Protein AF-A0A933PH56-F1 (afdb_monomer_lite)

Foldseek 3Di:
DDDDDDDDDDDDDDDDDLDQQDFDDADDDQQFQGQLVRLVVNLVSLVVSLVSLVVLLVVLLVLLVQDPCSVVCVVLSVLLVLLSVQLVVLSVVLVVLCVVSPQDSVSSNVSSCSQQFFGQSDDPPVDRPRHGSRVSSVVSSVSSVVSVVVSVPRPVLVVQLVLLVVQLVLLVLLCVLCVLPVVCNVVSVVLNVLSVVSNVCSVSVDDCPVVSVVSVVVSVVSNVVSVVVSVVVVVVVVVVVVVVVVVVVVVVVVVVVVVVVVVVVVVVQLVVLVVLLVVLVVLLVVVVVLLVVLVVLQVCLVFAAPDADDDDQDRLCVLDHQDNDDVSSVVNVVVSVVNVVSSVVSCCRSVVLVVLLVVLVVLLVVLCVLLVVQQNCPPVQLVVLSVVLVCQSPDTHHHSVVNVVSSVSSNVCSVPDHHPDDDPDPPPDPDDDDDDDDDDDDDDDDDDDDDDDDDDDDDDDDDD

pLDDT: mean 83.33, std 17.87, range [28.33, 98.44]

Structure (mmCIF, N/CA/C/O backbone):
data_AF-A0A933PH56-F1
#
_entry.id   AF-A0A933PH56-F1
#
loop_
_atom_site.group_PDB
_atom_site.id
_atom_site.type_symbol
_atom_site.label_atom_id
_atom_site.label_alt_id
_atom_site.label_comp_id
_atom_site.label_asym_id
_atom_site.label_entity_id
_atom_site.label_seq_id
_atom_site.pdbx_PDB_ins_code
_atom_site.Cartn_x
_atom_site.Cartn_y
_atom_site.Cartn_z
_atom_site.occupancy
_atom_site.B_iso_or_equiv
_atom_site.auth_seq_id
_atom_site.auth_comp_id
_atom_site.auth_asym_id
_atom_site.auth_atom_id
_atom_site.pdbx_PDB_model_num
ATOM 1 N N . MET A 1 1 ? -39.973 43.077 70.449 1.00 36.69 1 MET A N 1
ATOM 2 C CA . MET A 1 1 ? -40.222 41.688 70.020 1.00 36.69 1 MET A CA 1
ATOM 3 C C . MET A 1 1 ? -41.344 41.119 70.868 1.00 36.69 1 MET A C 1
ATOM 5 O O . MET A 1 1 ? -41.131 40.705 71.995 1.00 36.69 1 MET A O 1
ATOM 9 N N . THR A 1 2 ? -42.548 41.238 70.324 1.00 34.22 2 THR A N 1
ATOM 10 C CA . THR A 1 2 ? -43.780 40.471 70.588 1.00 34.22 2 THR A CA 1
ATOM 11 C C . THR A 1 2 ? -43.483 38.982 70.306 1.00 34.22 2 THR A C 1
ATOM 13 O O . THR A 1 2 ? -42.581 38.723 69.511 1.00 34.22 2 THR A O 1
ATOM 16 N N . VAL A 1 3 ? -44.071 37.942 70.910 1.00 30.00 3 VAL A N 1
ATOM 17 C CA . VAL A 1 3 ? -45.474 37.462 71.093 1.00 30.00 3 VAL A CA 1
ATOM 18 C C . VAL A 1 3 ? -45.375 36.219 72.050 1.00 30.00 3 VAL A C 1
ATOM 20 O O . VAL A 1 3 ? -44.235 35.842 72.335 1.00 30.00 3 VAL A O 1
ATOM 23 N N . PRO A 1 4 ? -46.412 35.427 72.438 1.00 41.00 4 PRO A N 1
ATOM 24 C CA . PRO A 1 4 ? -47.879 35.589 72.610 1.00 41.00 4 PRO A CA 1
ATOM 25 C C . PRO A 1 4 ? -48.367 35.225 74.039 1.00 41.00 4 PRO A C 1
ATOM 27 O O . PRO A 1 4 ? -47.683 34.537 74.785 1.00 41.00 4 PRO A O 1
ATOM 30 N N . ALA A 1 5 ? -49.475 35.760 74.564 1.00 32.19 5 ALA A N 1
ATOM 31 C CA . ALA A 1 5 ? -50.897 35.543 74.237 1.00 32.19 5 ALA A CA 1
ATOM 32 C C . ALA A 1 5 ? -51.400 34.102 74.486 1.00 32.19 5 ALA A C 1
ATOM 34 O O . ALA A 1 5 ? -51.233 33.191 73.680 1.00 32.19 5 ALA A O 1
ATOM 35 N N . THR A 1 6 ? -52.046 33.953 75.641 1.00 30.66 6 THR A N 1
ATOM 36 C CA . THR A 1 6 ? -52.838 32.821 76.122 1.00 30.66 6 THR A CA 1
ATOM 37 C C . THR A 1 6 ? -54.104 32.628 75.284 1.00 30.66 6 THR A C 1
ATOM 39 O O . THR A 1 6 ? -54.810 33.592 74.998 1.00 30.66 6 THR A O 1
ATOM 42 N N . ASN A 1 7 ? -54.435 31.378 74.944 1.00 31.94 7 ASN A N 1
ATOM 43 C CA . ASN A 1 7 ? -55.740 31.024 74.386 1.00 31.94 7 ASN A CA 1
ATOM 44 C C . ASN A 1 7 ? -56.419 29.965 75.268 1.00 31.94 7 ASN A C 1
ATOM 46 O O . ASN A 1 7 ? -55.841 28.921 75.568 1.00 31.94 7 ASN A O 1
ATOM 50 N N . ARG A 1 8 ? -57.641 30.276 75.706 1.00 29.00 8 ARG A N 1
ATOM 51 C CA . ARG A 1 8 ? -58.572 29.401 76.433 1.00 29.00 8 ARG A CA 1
ATOM 52 C C . ARG A 1 8 ? -59.405 28.634 75.390 1.00 29.00 8 ARG A C 1
ATOM 54 O O . ARG A 1 8 ? -59.834 29.262 74.425 1.00 29.00 8 ARG A O 1
ATOM 61 N N . PRO A 1 9 ? -59.672 27.326 75.548 1.00 31.73 9 PRO A N 1
ATOM 62 C CA . PRO A 1 9 ? -60.430 26.573 74.553 1.00 31.73 9 PRO A CA 1
ATOM 63 C C . PRO A 1 9 ? -61.940 26.840 74.664 1.00 31.73 9 PRO A C 1
ATOM 65 O O . PRO A 1 9 ? -62.476 26.990 75.764 1.00 31.73 9 PRO A O 1
ATOM 68 N N . ALA A 1 10 ? -62.614 26.881 73.513 1.00 29.69 10 ALA A N 1
ATOM 69 C CA . ALA A 1 10 ? -64.071 26.870 73.381 1.00 29.69 10 ALA A CA 1
ATOM 70 C C . ALA A 1 10 ? -64.603 25.417 73.317 1.00 29.69 10 ALA A C 1
ATOM 72 O O . ALA A 1 10 ? -63.877 24.531 72.857 1.00 29.69 10 ALA A O 1
ATOM 73 N N . PRO A 1 11 ? -65.840 25.148 73.778 1.00 33.78 11 PRO A N 1
ATOM 74 C CA . PRO A 1 11 ? -66.394 23.801 73.894 1.00 33.78 11 PRO A CA 1
ATOM 75 C C . PRO A 1 11 ? -67.092 23.338 72.606 1.00 33.78 11 PRO A C 1
ATOM 77 O O . PRO A 1 11 ? -67.655 24.146 71.873 1.00 33.78 11 PRO A O 1
ATOM 80 N N . GLY A 1 12 ? -67.137 22.017 72.402 1.00 32.78 12 GLY A N 1
ATOM 81 C CA . GLY A 1 12 ? -68.164 21.385 71.565 1.00 32.78 12 GLY A CA 1
ATOM 82 C C . GLY A 1 12 ? -67.713 20.821 70.218 1.00 32.78 12 GLY A C 1
ATOM 83 O O . GLY A 1 12 ? -68.259 21.201 69.192 1.00 32.78 12 GLY A O 1
ATOM 84 N N . ALA A 1 13 ? -66.777 19.868 70.228 1.00 28.33 13 ALA A N 1
ATOM 85 C CA . ALA A 1 13 ? -66.722 18.779 69.246 1.00 28.33 13 ALA A CA 1
ATOM 86 C C . ALA A 1 13 ? -65.824 17.652 69.785 1.00 28.33 13 ALA A C 1
ATOM 88 O O . ALA A 1 13 ? -64.605 17.797 69.836 1.00 28.33 13 ALA A O 1
ATOM 89 N N . ARG A 1 14 ? -66.407 16.517 70.183 1.00 29.62 14 ARG A N 1
ATOM 90 C CA . ARG A 1 14 ? -65.673 15.248 70.276 1.00 29.62 14 ARG A CA 1
ATOM 91 C C . ARG A 1 14 ? -66.498 14.144 69.634 1.00 29.62 14 ARG A C 1
ATOM 93 O O . ARG A 1 14 ? -67.314 13.502 70.278 1.00 29.62 14 ARG A O 1
ATOM 100 N N . ALA A 1 15 ? -66.240 13.938 68.351 1.00 31.84 15 ALA A N 1
ATOM 101 C CA . ALA A 1 15 ? -66.309 12.624 67.742 1.00 31.84 15 ALA A CA 1
ATOM 102 C C . ALA A 1 15 ? -64.859 12.186 67.481 1.00 31.84 15 ALA A C 1
ATOM 104 O O . ALA A 1 15 ? -64.115 12.910 66.823 1.00 31.84 15 ALA A O 1
ATOM 105 N N . GLY A 1 16 ? -64.478 11.026 68.028 1.00 37.88 16 GLY A N 1
ATOM 106 C CA . GLY A 1 16 ? -63.267 10.276 67.677 1.00 37.88 16 GLY A CA 1
ATOM 107 C C . GLY A 1 16 ? -61.979 10.647 68.423 1.00 37.88 16 GLY A C 1
ATOM 108 O O . GLY A 1 16 ? -61.283 11.576 68.034 1.00 37.88 16 GLY A O 1
ATOM 109 N N . ALA A 1 17 ? -61.603 9.854 69.428 1.00 30.61 17 ALA A N 1
ATOM 110 C CA . ALA A 1 17 ? -60.205 9.590 69.788 1.00 30.61 17 ALA A CA 1
ATOM 111 C C . ALA A 1 17 ? -60.163 8.417 70.774 1.00 30.61 17 ALA A C 1
ATOM 113 O O . ALA A 1 17 ? -60.912 8.416 71.745 1.00 30.61 17 ALA A O 1
ATOM 114 N N . GLY A 1 18 ? -59.291 7.434 70.539 1.00 37.25 18 GLY A N 1
ATOM 115 C CA . GLY A 1 18 ? -58.966 6.367 71.489 1.00 37.25 18 GLY A CA 1
ATOM 116 C C . GLY A 1 18 ? -58.258 6.915 72.728 1.00 37.25 18 GLY A C 1
ATOM 117 O O . GLY A 1 18 ? -57.062 6.700 72.907 1.00 37.25 18 GLY A O 1
ATOM 118 N N . GLY A 1 19 ? -58.984 7.677 73.542 1.00 41.50 19 GLY A N 1
ATOM 119 C CA . GLY A 1 19 ? -58.530 8.145 74.839 1.00 41.50 19 GLY A CA 1
ATOM 120 C C . GLY A 1 19 ? -58.506 6.978 75.812 1.00 41.50 19 GLY A C 1
ATOM 121 O O . GLY A 1 19 ? -59.472 6.229 75.912 1.00 41.50 19 GLY A O 1
ATOM 122 N N . VAL A 1 20 ? -57.381 6.811 76.498 1.00 61.44 20 VAL A N 1
ATOM 123 C CA . VAL A 1 20 ? -57.269 5.905 77.643 1.00 61.44 20 VAL A CA 1
ATOM 124 C C . VAL A 1 20 ? -58.222 6.419 78.718 1.00 61.44 20 VAL A C 1
ATOM 126 O O . VAL A 1 20 ? -58.156 7.603 79.060 1.00 61.44 20 VAL A O 1
ATOM 129 N N . ALA A 1 21 ? -59.104 5.562 79.231 1.00 69.75 21 ALA A N 1
ATOM 130 C CA . ALA A 1 21 ? -59.979 5.950 80.331 1.00 69.75 21 ALA A CA 1
ATOM 131 C C . ALA A 1 21 ? -59.114 6.233 81.571 1.00 69.75 21 ALA A C 1
ATOM 133 O O . ALA A 1 21 ? -58.323 5.378 81.964 1.00 69.75 21 ALA A O 1
ATOM 134 N N . VAL A 1 22 ? -59.240 7.419 82.172 1.00 73.75 22 VAL A N 1
ATOM 135 C CA . VAL A 1 22 ? -58.489 7.807 83.380 1.00 73.75 22 VAL A CA 1
ATOM 136 C C . VAL A 1 22 ? -59.459 8.002 84.534 1.00 73.75 22 VAL A C 1
ATOM 138 O O . VAL A 1 22 ? -60.431 8.747 84.401 1.00 73.75 22 VAL A O 1
ATOM 141 N N . ALA A 1 23 ? -59.194 7.341 85.658 1.00 75.12 23 ALA A N 1
ATOM 142 C CA . ALA A 1 23 ? -60.025 7.388 86.849 1.00 75.12 23 ALA A CA 1
ATOM 143 C C . ALA A 1 23 ? -60.264 8.839 87.323 1.00 75.12 23 ALA A C 1
ATOM 145 O O . ALA A 1 23 ? -59.298 9.597 87.492 1.00 75.12 23 ALA A O 1
ATOM 146 N N . PRO A 1 24 ? -61.525 9.234 87.584 1.00 71.06 24 PRO A N 1
ATOM 147 C CA . PRO A 1 24 ? -61.841 10.566 88.091 1.00 71.06 24 PRO A CA 1
ATOM 148 C C . PRO A 1 24 ? -61.302 10.781 89.518 1.00 71.06 24 PRO A C 1
ATOM 150 O O . PRO A 1 24 ? -61.063 9.832 90.271 1.00 71.06 24 PRO A O 1
ATOM 153 N N . ALA A 1 25 ? -61.097 12.044 89.906 1.00 64.06 25 ALA A N 1
ATOM 154 C CA . ALA A 1 25 ? -60.707 12.399 91.273 1.00 64.06 25 ALA A CA 1
ATOM 155 C C . ALA A 1 25 ? -61.886 12.202 92.245 1.00 64.06 25 ALA A C 1
ATOM 157 O O . ALA A 1 25 ? -63.028 12.478 91.898 1.00 64.06 25 ALA A O 1
ATOM 158 N N . ALA A 1 26 ? -61.611 11.720 93.461 1.00 56.78 26 ALA A N 1
ATOM 159 C CA . ALA A 1 26 ? -62.640 11.457 94.467 1.00 56.78 26 ALA A CA 1
ATOM 160 C C . ALA A 1 26 ? -63.254 12.759 95.018 1.00 56.78 26 ALA A C 1
ATOM 162 O O . ALA A 1 26 ? -62.484 13.633 95.430 1.00 56.78 26 ALA A O 1
ATOM 163 N N . PRO A 1 27 ? -64.588 12.869 95.134 1.00 57.31 27 PRO A N 1
ATOM 164 C CA . PRO A 1 27 ? -65.211 14.025 95.771 1.00 57.31 27 PRO A CA 1
ATOM 165 C C . PRO A 1 27 ? -65.377 13.905 97.287 1.00 57.31 27 PRO A C 1
ATOM 167 O O . PRO A 1 27 ? -65.622 12.827 97.845 1.00 57.31 27 PRO A O 1
ATOM 170 N N . GLY A 1 28 ? -65.314 15.064 97.949 1.00 58.75 28 GLY A N 1
ATOM 171 C CA . GLY A 1 28 ? -65.622 15.224 99.370 1.00 58.75 28 GLY A CA 1
ATOM 172 C C . GLY A 1 28 ? -64.716 14.478 100.363 1.00 58.75 28 GLY A C 1
ATOM 173 O O . GLY A 1 28 ? -63.659 13.943 100.036 1.00 58.75 28 GLY A O 1
ATOM 174 N N . ARG A 1 29 ? -65.138 14.468 101.636 1.00 58.72 29 ARG A N 1
ATOM 175 C CA . ARG A 1 29 ? -64.504 13.720 102.737 1.00 58.72 29 ARG A CA 1
ATOM 176 C C . ARG A 1 29 ? -65.522 12.772 103.373 1.00 58.72 29 ARG A C 1
ATOM 178 O O . ARG A 1 29 ? -66.699 13.116 103.478 1.00 58.72 29 ARG A O 1
ATOM 185 N N . LEU A 1 30 ? -65.051 11.610 103.830 1.00 61.50 30 LEU A N 1
ATOM 186 C CA . LEU A 1 30 ? -65.838 10.645 104.607 1.00 61.50 30 LEU A CA 1
ATOM 187 C C . LEU A 1 30 ? -66.602 11.344 105.745 1.00 61.50 30 LEU A C 1
ATOM 189 O O . LEU A 1 30 ? -66.000 12.056 106.547 1.00 61.50 30 LEU A O 1
ATOM 193 N N . GLY A 1 31 ? -67.921 11.139 105.800 1.00 60.41 31 GLY A N 1
ATOM 194 C CA . GLY A 1 31 ? -68.791 11.690 106.848 1.00 60.41 31 GLY A CA 1
ATOM 195 C C . GLY A 1 31 ? -69.229 13.147 106.654 1.00 60.41 31 GLY A C 1
ATOM 196 O O . GLY A 1 31 ? -69.826 13.718 107.560 1.00 60.41 31 GLY A O 1
ATOM 197 N N . VAL A 1 32 ? -68.951 13.767 105.499 1.00 66.19 32 VAL A N 1
ATOM 198 C CA . VAL A 1 32 ? -69.450 15.110 105.158 1.00 66.19 32 VAL A CA 1
ATOM 199 C C . VAL A 1 32 ? -70.390 15.022 103.956 1.00 66.19 32 VAL A C 1
ATOM 201 O O . VAL A 1 32 ? -70.066 14.392 102.946 1.00 66.19 32 VAL A O 1
ATOM 204 N N . ALA A 1 33 ? -71.557 15.666 104.054 1.00 66.25 33 ALA A N 1
ATOM 205 C CA . ALA A 1 33 ? -72.496 15.776 102.944 1.00 66.25 33 ALA A CA 1
ATOM 206 C C . ALA A 1 33 ? -71.884 16.627 101.817 1.00 66.25 33 ALA A C 1
ATOM 208 O O . ALA A 1 33 ? -71.742 17.843 101.949 1.00 66.25 33 ALA A O 1
ATOM 209 N N . VAL A 1 34 ? -71.530 15.971 100.710 1.00 69.56 34 VAL A N 1
ATOM 210 C CA . VAL A 1 34 ? -70.998 16.606 99.495 1.00 69.56 34 VAL A CA 1
ATOM 211 C C . VAL A 1 34 ? -72.035 17.574 98.917 1.00 69.56 34 VAL A C 1
ATOM 213 O O . VAL A 1 34 ? -73.243 17.320 98.984 1.00 69.56 34 VAL A O 1
ATOM 216 N N . ALA A 1 35 ? -71.590 18.703 98.359 1.00 74.62 35 ALA A N 1
ATOM 217 C CA . ALA A 1 35 ? -72.493 19.641 97.700 1.00 74.62 35 ALA A CA 1
ATOM 218 C C . ALA A 1 35 ? -73.159 18.970 96.484 1.00 74.62 35 ALA A C 1
ATOM 220 O O . ALA A 1 35 ? -72.508 18.262 95.722 1.00 74.62 35 ALA A O 1
ATOM 221 N N . ALA A 1 36 ? -74.456 19.210 96.262 1.00 73.06 36 ALA A N 1
ATOM 222 C CA . ALA A 1 36 ? -75.193 18.560 95.168 1.00 73.06 36 ALA A CA 1
ATOM 223 C C . ALA A 1 36 ? -74.595 18.836 93.771 1.00 73.06 36 ALA A C 1
ATOM 225 O O . ALA A 1 36 ? -74.656 17.973 92.901 1.00 73.06 36 ALA A O 1
ATOM 226 N N . SER A 1 37 ? -73.992 20.013 93.564 1.00 75.62 37 SER A N 1
ATOM 227 C CA . SER A 1 37 ? -73.321 20.379 92.310 1.00 75.62 37 SER A CA 1
ATOM 228 C C . SER A 1 37 ? -72.010 19.624 92.076 1.00 75.62 37 SER A C 1
ATOM 230 O O . SER A 1 37 ? -71.698 19.315 90.933 1.00 75.62 37 SER A O 1
ATOM 232 N N . GLU A 1 38 ? -71.257 19.333 93.140 1.00 75.88 38 GLU A N 1
ATOM 233 C CA . GLU A 1 38 ? -70.021 18.538 93.084 1.00 75.88 38 GLU A CA 1
ATOM 234 C C . GLU A 1 38 ? -70.386 17.087 92.752 1.00 75.88 38 GLU A C 1
ATOM 236 O O . GLU A 1 38 ? -70.006 16.585 91.701 1.00 75.88 38 GLU A O 1
ATOM 241 N N . LEU A 1 39 ? -71.321 16.507 93.514 1.00 77.31 39 LEU A N 1
ATOM 242 C CA . LEU A 1 39 ? -71.807 15.139 93.319 1.00 77.31 39 LEU A CA 1
ATOM 243 C C . LEU A 1 39 ? -72.365 14.877 91.905 1.00 77.31 39 LEU A C 1
ATOM 245 O O . LEU A 1 39 ? -72.162 13.801 91.347 1.00 77.31 39 LEU A O 1
ATOM 249 N N . SER A 1 40 ? -73.037 15.862 91.296 1.00 78.94 40 SER A N 1
ATOM 250 C CA . SER A 1 40 ? -73.503 15.766 89.904 1.00 78.94 40 SER A CA 1
ATOM 251 C C . SER A 1 40 ? -72.355 15.739 88.887 1.00 78.94 40 SER A C 1
ATOM 253 O O . SER A 1 40 ? -72.462 15.052 87.868 1.00 78.94 40 SER A O 1
ATOM 255 N N . ALA A 1 41 ? -71.281 16.497 89.121 1.00 81.44 41 ALA A N 1
ATOM 256 C CA . ALA A 1 41 ? -70.115 16.516 88.243 1.00 81.44 41 ALA A CA 1
ATOM 257 C C . ALA A 1 41 ? -69.351 15.185 88.322 1.00 81.44 41 ALA A C 1
ATOM 259 O O . ALA A 1 41 ? -68.966 14.637 87.290 1.00 81.44 41 ALA A O 1
ATOM 260 N N . ASP A 1 42 ? -69.225 14.613 89.519 1.00 77.31 42 ASP A N 1
ATOM 261 C CA . ASP A 1 42 ? -68.517 13.346 89.722 1.00 77.31 42 ASP A CA 1
ATOM 262 C C . ASP A 1 42 ? -69.274 12.152 89.148 1.00 77.31 42 ASP A C 1
ATOM 264 O O . ASP A 1 42 ? -68.669 11.274 88.537 1.00 77.31 42 ASP A O 1
ATOM 268 N N . LEU A 1 43 ? -70.607 12.128 89.278 1.00 84.56 43 LEU A N 1
ATOM 269 C CA . LEU A 1 43 ? -71.436 11.109 88.625 1.00 84.56 43 LEU A CA 1
ATOM 270 C C . LEU A 1 43 ? -71.392 11.222 87.096 1.00 84.56 43 LEU A C 1
ATOM 272 O O . LEU A 1 43 ? -71.521 10.216 86.403 1.00 84.56 43 LEU A O 1
ATOM 276 N N . THR A 1 44 ? -71.173 12.417 86.552 1.00 85.06 44 THR A N 1
ATOM 277 C CA . THR A 1 44 ? -70.956 12.564 85.108 1.00 85.06 44 THR A CA 1
ATOM 278 C C . THR A 1 44 ? -69.593 11.984 84.721 1.00 85.06 44 THR A C 1
ATOM 280 O O . THR A 1 44 ? -69.520 11.094 83.879 1.00 85.06 44 THR A O 1
ATOM 283 N N . ALA A 1 45 ? -68.523 12.386 85.416 1.00 83.00 45 ALA A N 1
ATOM 284 C CA . ALA A 1 45 ? -67.164 11.921 85.136 1.00 83.00 45 ALA A CA 1
ATOM 285 C C . ALA A 1 45 ? -66.983 10.401 85.320 1.00 83.00 45 ALA A C 1
ATOM 287 O O . ALA A 1 45 ? -66.271 9.756 84.551 1.00 83.00 45 ALA A O 1
ATOM 288 N N . LEU A 1 46 ? -67.635 9.809 86.324 1.00 85.31 46 LEU A N 1
ATOM 289 C CA . LEU A 1 46 ? -67.607 8.366 86.562 1.00 85.31 46 LEU A CA 1
ATOM 290 C C . LEU A 1 46 ? -68.427 7.587 85.519 1.00 85.31 46 LEU A C 1
ATOM 292 O O . LEU A 1 46 ? -68.042 6.477 85.149 1.00 85.31 46 LEU A O 1
ATOM 296 N N . GLY A 1 47 ? -69.518 8.176 85.015 1.00 85.94 47 GLY A N 1
ATOM 297 C CA . GLY A 1 47 ? -70.300 7.621 83.908 1.00 85.94 47 GLY A CA 1
ATOM 298 C C . GLY A 1 47 ? -69.506 7.585 82.600 1.00 85.94 47 GLY A C 1
ATOM 299 O O . GLY A 1 47 ? -69.455 6.542 81.946 1.00 85.94 47 GLY A O 1
ATOM 300 N N . ASP A 1 48 ? -68.815 8.681 82.277 1.00 86.00 48 ASP A N 1
ATOM 301 C CA . ASP A 1 48 ? -67.929 8.768 81.110 1.00 86.00 48 ASP A CA 1
ATOM 302 C C . ASP A 1 48 ? -66.782 7.748 81.212 1.00 86.00 48 ASP A C 1
ATOM 304 O O . ASP A 1 48 ? -66.560 6.957 80.292 1.00 86.00 48 ASP A O 1
ATOM 308 N N . TRP A 1 49 ? -66.115 7.674 82.374 1.00 90.19 49 TRP A N 1
ATOM 309 C CA . TRP A 1 49 ? -65.063 6.681 82.618 1.00 90.19 49 TRP A CA 1
ATOM 310 C C . TRP A 1 49 ? -65.569 5.244 82.435 1.00 90.19 49 TRP A C 1
ATOM 312 O O . TRP A 1 49 ? -64.886 4.442 81.801 1.00 90.19 49 TRP A O 1
ATOM 322 N N . ARG A 1 50 ? -66.769 4.902 82.935 1.00 90.75 50 ARG A N 1
ATOM 323 C CA . ARG A 1 50 ? -67.359 3.555 82.795 1.00 90.75 50 ARG A CA 1
ATOM 324 C C . ARG A 1 50 ? -67.529 3.171 81.325 1.00 90.75 50 ARG A C 1
ATOM 326 O O . ARG A 1 50 ? -67.200 2.039 80.962 1.00 90.75 50 ARG A O 1
ATOM 333 N N . ALA A 1 51 ? -68.048 4.080 80.501 1.00 86.81 51 ALA A N 1
ATOM 334 C CA . ALA A 1 51 ? -68.300 3.832 79.083 1.00 86.81 51 ALA A CA 1
ATOM 335 C C . ALA A 1 51 ? -66.993 3.671 78.288 1.00 86.81 51 ALA A C 1
ATOM 337 O O . ALA A 1 51 ? -66.825 2.699 77.539 1.00 86.81 51 ALA A O 1
ATOM 338 N N . ASP A 1 52 ? -66.039 4.576 78.509 1.00 84.75 52 ASP A N 1
ATOM 339 C CA . ASP A 1 52 ? -64.730 4.533 77.855 1.00 84.75 52 ASP A CA 1
ATOM 340 C C . ASP A 1 52 ? -63.957 3.270 78.256 1.00 84.75 52 ASP A C 1
ATOM 342 O O . ASP A 1 52 ? -63.426 2.551 77.403 1.00 84.75 52 ASP A O 1
ATOM 346 N N . ARG A 1 53 ? -63.973 2.932 79.551 1.00 90.56 53 ARG A N 1
ATOM 347 C CA . ARG A 1 53 ? -63.304 1.750 80.097 1.00 90.56 53 ARG A CA 1
ATOM 348 C C . ARG A 1 53 ? -63.869 0.448 79.538 1.00 90.56 53 ARG A C 1
ATOM 350 O O . ARG A 1 53 ? -63.091 -0.441 79.204 1.00 90.56 53 ARG A O 1
ATOM 357 N N . LYS A 1 54 ? -65.190 0.324 79.386 1.00 90.38 54 LYS A N 1
ATOM 358 C CA . LYS A 1 54 ? -65.795 -0.880 78.790 1.00 90.38 54 LYS A CA 1
ATOM 359 C C . LYS A 1 54 ? -65.318 -1.092 77.360 1.00 90.38 54 LYS A C 1
ATOM 361 O O . LYS A 1 54 ? -64.878 -2.180 77.006 1.00 90.38 54 LYS A O 1
ATOM 366 N N . THR A 1 55 ? -65.348 -0.020 76.575 1.00 86.19 55 THR A N 1
ATOM 367 C CA . THR A 1 55 ? -64.900 -0.038 75.182 1.00 86.19 55 THR A CA 1
ATOM 368 C C . THR A 1 55 ? -63.420 -0.419 75.080 1.00 86.19 55 THR A C 1
ATOM 370 O O . THR A 1 55 ? -63.015 -1.134 74.167 1.00 86.19 55 THR A O 1
ATOM 373 N N . GLU A 1 56 ? -62.588 0.056 76.007 1.00 86.00 56 GLU A N 1
ATOM 374 C CA . GLU A 1 56 ? -61.173 -0.309 76.086 1.00 86.00 56 GLU A CA 1
ATOM 375 C C . GLU A 1 56 ? -60.963 -1.788 76.444 1.00 86.00 56 GLU A C 1
ATOM 377 O O . GLU A 1 56 ? -60.167 -2.457 75.784 1.00 86.00 56 GLU A O 1
ATOM 382 N N . LEU A 1 57 ? -61.687 -2.311 77.439 1.00 88.75 57 LEU A N 1
ATOM 383 C CA . LEU A 1 57 ? -61.572 -3.710 77.857 1.00 88.75 57 LEU A CA 1
ATOM 384 C C . LEU A 1 57 ? -62.056 -4.684 76.783 1.00 88.75 57 LEU A C 1
ATOM 386 O O . LEU A 1 57 ? -61.403 -5.700 76.586 1.00 88.75 57 LEU A O 1
ATOM 390 N N . ASP A 1 58 ? -63.111 -4.351 76.037 1.00 85.94 58 ASP A N 1
ATOM 391 C CA . ASP A 1 58 ? -63.586 -5.185 74.924 1.00 85.94 58 ASP A CA 1
ATOM 392 C C . ASP A 1 58 ? -62.527 -5.322 73.822 1.00 85.94 58 ASP A C 1
ATOM 394 O O . ASP A 1 58 ? -62.319 -6.404 73.278 1.00 85.94 58 ASP A O 1
ATOM 398 N N . ARG A 1 59 ? -61.787 -4.243 73.532 1.00 81.69 59 ARG A N 1
ATOM 399 C CA . ARG A 1 59 ? -60.665 -4.300 72.580 1.00 81.69 59 ARG A CA 1
ATOM 400 C C . ARG A 1 59 ? -59.495 -5.129 73.109 1.00 81.69 59 ARG A C 1
ATOM 402 O O . ARG A 1 59 ? -58.840 -5.814 72.326 1.00 81.69 59 ARG A O 1
ATOM 409 N N . LEU A 1 60 ? -59.187 -5.021 74.403 1.00 86.06 60 LEU A N 1
ATOM 410 C CA . LEU A 1 60 ? -58.100 -5.781 75.029 1.00 86.06 60 LEU A CA 1
ATOM 411 C C . LEU A 1 60 ? -58.433 -7.274 75.124 1.00 86.06 60 LEU A C 1
ATOM 413 O O . LEU A 1 60 ? -57.549 -8.088 74.880 1.00 86.06 60 LEU A O 1
ATOM 417 N N . ASP A 1 61 ? -59.686 -7.624 75.413 1.00 85.44 61 ASP A N 1
ATOM 418 C CA . ASP A 1 61 ? -60.193 -9.000 75.399 1.00 85.44 61 ASP A CA 1
ATOM 419 C C . ASP A 1 61 ? -60.090 -9.607 73.994 1.00 85.44 61 ASP A C 1
ATOM 421 O O . ASP A 1 61 ? -59.474 -10.652 73.801 1.00 85.44 61 ASP A O 1
ATOM 425 N N . GLU A 1 62 ? -60.555 -8.887 72.972 1.00 80.00 62 GLU A N 1
ATOM 426 C CA . GLU A 1 62 ? -60.445 -9.339 71.584 1.00 80.00 62 GLU A CA 1
ATOM 427 C C . GLU A 1 62 ? -58.980 -9.496 71.127 1.00 80.00 62 GLU A C 1
ATOM 429 O O . GLU A 1 62 ? -58.646 -10.391 70.351 1.00 80.00 62 GLU A O 1
ATOM 434 N N . ALA A 1 63 ? -58.072 -8.634 71.598 1.00 77.56 63 ALA A N 1
ATOM 435 C CA . ALA A 1 63 ? -56.638 -8.764 71.341 1.00 77.56 63 ALA A CA 1
ATOM 436 C C . ALA A 1 63 ? -56.018 -9.963 72.080 1.00 77.56 63 ALA A C 1
ATOM 438 O O . ALA A 1 63 ? -55.195 -10.667 71.497 1.00 77.56 63 ALA A O 1
ATOM 439 N N . ALA A 1 64 ? -56.435 -10.223 73.320 1.00 83.81 64 ALA A N 1
ATOM 440 C CA . ALA A 1 64 ? -55.991 -11.366 74.111 1.00 83.81 64 ALA A CA 1
ATOM 441 C C . ALA A 1 64 ? -56.453 -12.705 73.513 1.00 83.81 64 ALA A C 1
ATOM 443 O O . ALA A 1 64 ? -55.658 -13.638 73.432 1.00 83.81 64 ALA A O 1
ATOM 444 N N . LEU A 1 65 ? -57.688 -12.781 73.007 1.00 80.25 65 LEU A N 1
ATOM 445 C CA . LEU A 1 65 ? -58.215 -13.963 72.309 1.00 80.25 65 LEU A CA 1
ATOM 446 C C . LEU A 1 65 ? -57.440 -14.302 71.028 1.00 80.25 65 LEU A C 1
ATOM 448 O O . LEU A 1 65 ? -57.424 -15.455 70.603 1.00 80.25 65 LEU A O 1
ATOM 452 N N . ARG A 1 66 ? -56.803 -13.302 70.408 1.00 73.56 66 ARG A N 1
ATOM 453 C CA . ARG A 1 66 ? -55.967 -13.472 69.210 1.00 73.56 66 ARG A CA 1
ATOM 454 C C . ARG A 1 66 ? -54.476 -13.645 69.522 1.00 73.56 66 ARG A C 1
ATOM 456 O O . ARG A 1 66 ? -53.688 -13.764 68.588 1.00 73.56 66 ARG A O 1
ATOM 463 N N . ALA A 1 67 ? -54.076 -13.616 70.793 1.00 75.50 67 ALA A N 1
ATOM 464 C CA . ALA A 1 67 ? -52.680 -13.765 71.188 1.00 75.50 67 ALA A CA 1
ATOM 465 C C . ALA A 1 67 ? -52.207 -15.223 71.063 1.00 75.50 67 ALA A C 1
ATOM 467 O O . ALA A 1 67 ? -53.004 -16.157 71.096 1.00 75.50 67 ALA A O 1
ATOM 468 N N . THR A 1 68 ? -50.891 -15.419 70.967 1.00 66.56 68 THR A N 1
ATOM 469 C CA . THR A 1 68 ? -50.268 -16.748 70.827 1.00 66.56 68 THR A CA 1
ATOM 470 C C . THR A 1 68 ? -50.517 -17.674 72.029 1.00 66.56 68 THR A C 1
ATOM 472 O O . THR A 1 68 ? -50.567 -18.890 71.865 1.00 66.56 68 THR A O 1
ATOM 475 N N . ASP A 1 69 ? -50.691 -17.112 73.229 1.00 74.00 69 ASP A N 1
ATOM 476 C CA . ASP A 1 69 ? -51.022 -17.839 74.464 1.00 74.00 69 ASP A CA 1
ATOM 477 C C . ASP A 1 69 ? -52.199 -17.147 75.179 1.00 74.00 69 ASP A C 1
ATOM 479 O O . ASP A 1 69 ? -51.976 -16.366 76.116 1.00 74.00 69 ASP A O 1
ATOM 483 N N . PRO A 1 70 ? -53.448 -17.368 74.715 1.00 79.06 70 PRO A N 1
ATOM 484 C CA . PRO A 1 70 ? -54.640 -16.709 75.258 1.00 79.06 70 PRO A CA 1
ATOM 485 C C . PRO A 1 70 ? -54.839 -16.975 76.757 1.00 79.06 70 PRO A C 1
ATOM 487 O O . PRO A 1 70 ? -55.273 -16.091 77.508 1.00 79.06 70 PRO A O 1
ATOM 490 N N . ASP A 1 71 ? -54.459 -18.167 77.224 1.00 79.38 71 ASP A N 1
ATOM 491 C CA . ASP A 1 71 ? -54.602 -18.584 78.621 1.00 79.38 71 ASP A CA 1
ATOM 492 C C . ASP A 1 71 ? -53.776 -17.688 79.560 1.00 79.38 71 ASP A C 1
ATOM 494 O O . ASP A 1 71 ? -54.212 -17.367 80.668 1.00 79.38 71 ASP A O 1
ATOM 498 N N . SER A 1 72 ? -52.628 -17.182 79.091 1.00 81.12 72 SER A N 1
ATOM 499 C CA . SER A 1 72 ? -51.739 -16.303 79.867 1.00 81.12 72 SER A CA 1
ATOM 500 C C . SER A 1 72 ? -52.255 -14.874 80.096 1.00 81.12 72 SER A C 1
ATOM 502 O O . SER A 1 72 ? -51.656 -14.134 80.890 1.00 81.12 72 SER A O 1
ATOM 504 N N . TYR A 1 73 ? -53.327 -14.476 79.399 1.00 84.31 73 TYR A N 1
ATOM 505 C CA . TYR A 1 73 ? -53.984 -13.165 79.509 1.00 84.31 73 TYR A CA 1
ATOM 506 C C . TYR A 1 73 ? -55.395 -13.265 80.095 1.00 84.31 73 TYR A C 1
ATOM 508 O O . TYR A 1 73 ? -55.894 -12.294 80.664 1.00 84.31 73 TYR A O 1
ATOM 516 N N . THR A 1 74 ? -56.022 -14.441 79.992 1.00 84.94 74 THR A N 1
ATOM 517 C CA . THR A 1 74 ? -57.412 -14.687 80.398 1.00 84.94 74 THR A CA 1
ATOM 518 C C . THR A 1 74 ? -57.677 -14.273 81.849 1.00 84.94 74 THR A C 1
ATOM 520 O O . THR A 1 74 ? -58.672 -13.606 82.125 1.00 84.94 74 THR A O 1
ATOM 523 N N . GLY A 1 75 ? -56.769 -14.596 82.779 1.00 83.81 75 GLY A N 1
ATOM 524 C CA . GLY A 1 75 ? -56.916 -14.229 84.194 1.00 83.81 75 GLY A CA 1
ATOM 525 C C . GLY A 1 75 ? -56.924 -12.716 84.444 1.00 83.81 75 GLY A C 1
ATOM 526 O O . GLY A 1 75 ? -57.764 -12.216 85.192 1.00 83.81 75 GLY A O 1
ATOM 527 N N . ASP A 1 76 ? -56.034 -11.978 83.780 1.00 85.38 76 ASP A N 1
ATOM 528 C CA . ASP A 1 76 ? -55.895 -10.526 83.938 1.00 85.38 76 ASP A CA 1
ATOM 529 C C . ASP A 1 76 ? -57.059 -9.769 83.270 1.00 85.38 76 ASP A C 1
ATOM 531 O O . ASP A 1 76 ? -57.568 -8.789 83.823 1.00 85.38 76 ASP A O 1
ATOM 535 N N . VAL A 1 77 ? -57.528 -10.244 82.109 1.00 88.94 77 VAL A N 1
ATOM 536 C CA . VAL A 1 77 ? -58.711 -9.695 81.422 1.00 88.94 77 VAL A CA 1
ATOM 537 C C . VAL A 1 77 ? -59.974 -9.927 82.254 1.00 88.94 77 VAL A C 1
ATOM 539 O O . VAL A 1 77 ? -60.731 -8.983 82.493 1.00 88.94 77 VAL A O 1
ATOM 542 N N . LEU A 1 78 ? -60.165 -11.147 82.771 1.00 89.50 78 LEU A N 1
ATOM 543 C CA . LEU A 1 78 ? -61.294 -11.496 83.635 1.00 89.50 78 LEU A CA 1
ATOM 544 C C . LEU A 1 78 ? -61.303 -10.650 84.915 1.00 89.50 78 LEU A C 1
ATOM 546 O O . LEU A 1 78 ? -62.349 -10.122 85.302 1.00 89.50 78 LEU A O 1
ATOM 550 N N . LEU A 1 79 ? -60.141 -10.477 85.554 1.00 87.00 79 LEU A N 1
ATOM 551 C CA . LEU A 1 79 ? -59.989 -9.635 86.741 1.00 87.00 79 LEU A CA 1
ATOM 552 C C . LEU A 1 79 ? -60.358 -8.175 86.444 1.00 87.00 79 LEU A C 1
ATOM 554 O O . LEU A 1 79 ? -61.127 -7.567 87.191 1.00 87.00 79 LEU A O 1
ATOM 558 N N . SER A 1 80 ? -59.854 -7.624 85.339 1.00 87.31 80 SER A N 1
ATOM 559 C CA . SER A 1 80 ? -60.128 -6.241 84.939 1.00 87.31 80 SER A CA 1
ATOM 560 C C . SER A 1 80 ? -61.609 -6.014 84.592 1.00 87.31 80 SER A C 1
ATOM 562 O O . SER A 1 80 ? -62.188 -5.000 84.992 1.00 87.31 80 SER A O 1
ATOM 564 N N . MET A 1 81 ? -62.255 -6.984 83.933 1.00 89.88 81 MET A N 1
ATOM 565 C CA . MET A 1 81 ? -63.687 -6.943 83.607 1.00 89.88 81 MET A CA 1
ATOM 566 C C . MET A 1 81 ? -64.574 -7.065 84.855 1.00 89.88 81 MET A C 1
ATOM 568 O O . MET A 1 81 ? -65.550 -6.330 84.997 1.00 89.88 81 MET A O 1
ATOM 572 N N . THR A 1 82 ? -64.204 -7.934 85.801 1.00 89.44 82 THR A N 1
ATOM 573 C CA . THR A 1 82 ? -64.916 -8.097 87.083 1.00 89.44 82 THR A CA 1
ATOM 574 C C . THR A 1 82 ? -64.865 -6.811 87.910 1.00 89.44 82 THR A C 1
ATOM 576 O O . THR A 1 82 ? -65.864 -6.392 88.496 1.00 89.44 82 THR A O 1
ATOM 579 N N . LEU A 1 83 ? -63.709 -6.143 87.920 1.00 87.19 83 LEU A N 1
ATOM 580 C CA . LEU A 1 83 ? -63.526 -4.874 88.614 1.00 87.19 83 LEU A CA 1
ATOM 581 C C . LEU A 1 83 ? -64.352 -3.745 87.981 1.00 87.19 83 LEU A C 1
ATOM 583 O O . LEU A 1 83 ? -64.984 -2.971 88.700 1.00 87.19 83 LEU A O 1
ATOM 587 N N . TRP A 1 84 ? -64.397 -3.681 86.646 1.00 91.00 84 TRP A N 1
ATOM 588 C CA . TRP A 1 84 ? -65.266 -2.748 85.927 1.00 91.00 84 TRP A CA 1
ATOM 589 C C . TRP A 1 84 ? -66.748 -2.981 86.252 1.00 91.00 84 TRP A C 1
ATOM 591 O O . TRP A 1 84 ? -67.462 -2.015 86.528 1.00 91.00 84 TRP A O 1
ATOM 601 N N . GLN A 1 85 ? -67.198 -4.241 86.297 1.00 89.38 85 GLN A N 1
ATOM 602 C CA . GLN A 1 85 ? -68.582 -4.584 86.634 1.00 89.38 85 GLN A CA 1
ATOM 603 C C . GLN A 1 85 ? -68.955 -4.117 88.051 1.00 89.38 85 GLN A C 1
ATOM 605 O O . GLN A 1 85 ? -69.991 -3.483 88.232 1.00 89.38 85 GLN A O 1
ATOM 610 N N . ALA A 1 86 ? -68.087 -4.329 89.044 1.00 86.94 86 ALA A N 1
ATOM 611 C CA . ALA A 1 86 ? -68.336 -3.885 90.419 1.00 86.94 86 ALA A CA 1
ATOM 612 C C . ALA A 1 86 ? -68.453 -2.351 90.546 1.00 86.94 86 ALA A C 1
ATOM 614 O O . ALA A 1 86 ? -69.295 -1.844 91.293 1.00 86.94 86 ALA A O 1
ATOM 615 N N . VAL A 1 87 ? -67.633 -1.595 89.803 1.00 87.94 87 VAL A N 1
ATOM 616 C CA . VAL A 1 87 ? -67.733 -0.125 89.742 1.00 87.94 87 VAL A CA 1
ATOM 617 C C . VAL A 1 87 ? -69.016 0.308 89.029 1.00 87.94 87 VAL A C 1
ATOM 619 O O . VAL A 1 87 ? -69.701 1.217 89.495 1.00 87.94 87 VAL A O 1
ATOM 622 N N . SER A 1 88 ? -69.359 -0.363 87.930 1.00 89.25 88 SER A N 1
ATOM 623 C CA . SER A 1 88 ? -70.588 -0.161 87.160 1.00 89.25 88 SER A CA 1
ATOM 624 C C . SER A 1 88 ? -71.843 -0.346 88.027 1.00 89.25 88 SER A C 1
ATOM 626 O O . SER A 1 88 ? -72.707 0.527 88.051 1.00 89.25 88 SER A O 1
ATOM 628 N N . ASP A 1 89 ? -71.910 -1.418 88.814 1.00 87.81 89 ASP A N 1
ATOM 629 C CA . ASP A 1 89 ? -73.059 -1.704 89.680 1.00 87.81 89 ASP A CA 1
ATOM 630 C C . ASP A 1 89 ? -73.188 -0.676 90.819 1.00 87.81 89 ASP A C 1
ATOM 632 O O . ASP A 1 89 ? -74.289 -0.229 91.155 1.00 87.81 89 ASP A O 1
ATOM 636 N N . ARG A 1 90 ? -72.061 -0.241 91.408 1.00 87.00 90 ARG A N 1
ATOM 637 C CA . ARG A 1 90 ? -72.061 0.825 92.426 1.00 87.00 90 ARG A CA 1
ATOM 638 C C . ARG A 1 90 ? -72.445 2.181 91.837 1.00 87.00 90 ARG A C 1
ATOM 640 O O . ARG A 1 90 ? -73.117 2.958 92.513 1.00 87.00 90 ARG A O 1
ATOM 647 N N . TYR A 1 91 ? -72.047 2.467 90.602 1.00 88.38 91 TYR A N 1
ATOM 648 C CA . TYR A 1 91 ? -72.476 3.663 89.883 1.00 88.38 91 TYR A CA 1
ATOM 649 C C . TYR A 1 91 ? -73.997 3.694 89.710 1.00 88.38 91 TYR A C 1
ATOM 651 O O . TYR A 1 91 ? -74.631 4.692 90.052 1.00 88.38 91 TYR A O 1
ATOM 659 N N . ASP A 1 92 ? -74.593 2.583 89.275 1.00 87.50 92 ASP A N 1
ATOM 660 C CA . ASP A 1 92 ? -76.041 2.486 89.081 1.00 87.50 92 ASP A CA 1
ATOM 661 C C . ASP A 1 92 ? -76.802 2.678 90.416 1.00 87.50 92 ASP A C 1
ATOM 663 O O . ASP A 1 92 ? -77.816 3.379 90.463 1.00 87.50 92 ASP A O 1
ATOM 667 N N . GLN A 1 93 ? -76.261 2.177 91.539 1.00 84.88 93 GLN A N 1
ATOM 668 C CA . GLN A 1 93 ? -76.789 2.441 92.892 1.00 84.88 93 GLN A CA 1
ATOM 669 C C . GLN A 1 93 ? -76.709 3.925 93.290 1.00 84.88 93 GLN A C 1
ATOM 671 O O . GLN A 1 93 ? -77.645 4.464 93.891 1.00 84.88 93 GLN A O 1
ATOM 676 N N . LEU A 1 94 ? -75.600 4.599 92.969 1.00 85.81 94 LEU A N 1
ATOM 677 C CA . LEU A 1 94 ? -75.415 6.021 93.261 1.00 85.81 94 LEU A CA 1
ATOM 678 C C . LEU A 1 94 ? -76.379 6.888 92.443 1.00 85.81 94 LEU A C 1
ATOM 680 O O . LEU A 1 94 ? -77.031 7.765 93.008 1.00 85.81 94 LEU A O 1
ATOM 684 N N . VAL A 1 95 ? -76.529 6.612 91.145 1.00 85.81 95 VAL A N 1
ATOM 685 C CA . VAL A 1 95 ? -77.476 7.321 90.270 1.00 85.81 95 VAL A CA 1
ATOM 686 C C . VAL A 1 95 ? -78.914 7.142 90.757 1.00 85.81 95 VAL A C 1
ATOM 688 O O . VAL A 1 95 ? -79.643 8.130 90.861 1.00 85.81 95 VAL A O 1
ATOM 691 N N . ALA A 1 96 ? -79.306 5.921 91.136 1.00 84.19 96 ALA A N 1
ATOM 692 C CA . ALA A 1 96 ? -80.634 5.648 91.686 1.00 84.19 96 ALA A CA 1
ATOM 693 C C . ALA A 1 96 ? -80.903 6.405 93.002 1.00 84.19 96 ALA A C 1
ATOM 695 O O . ALA A 1 96 ? -82.035 6.806 93.264 1.00 84.19 96 ALA A O 1
ATOM 696 N N . THR A 1 97 ? -79.867 6.639 93.816 1.00 81.06 97 THR A N 1
ATOM 697 C CA . THR A 1 97 ? -79.986 7.327 95.115 1.00 81.06 97 THR A CA 1
ATOM 698 C C . THR A 1 97 ? -80.020 8.860 94.987 1.00 81.06 97 THR A C 1
ATOM 700 O O . THR A 1 97 ? -80.561 9.534 95.860 1.00 81.06 97 THR A O 1
ATOM 703 N N . PHE A 1 98 ? -79.468 9.437 93.912 1.00 79.88 98 PHE A N 1
ATOM 704 C CA . PHE A 1 98 ? -79.309 10.893 93.750 1.00 79.88 98 PHE A CA 1
ATOM 705 C C . PHE A 1 98 ? -80.612 11.659 93.443 1.00 79.88 98 PHE A C 1
ATOM 707 O O . PHE A 1 98 ? -80.638 12.887 93.564 1.00 79.88 98 PHE A O 1
ATOM 714 N N . ASP A 1 99 ? -81.676 10.960 93.025 1.00 66.31 99 ASP A N 1
ATOM 715 C CA . ASP A 1 99 ? -82.985 11.515 92.628 1.00 66.31 99 ASP A CA 1
ATOM 716 C C . ASP A 1 99 ? -82.880 12.831 91.826 1.00 66.31 99 ASP A C 1
ATOM 718 O O . ASP A 1 99 ? -83.469 13.862 92.159 1.00 66.31 99 ASP A O 1
ATOM 722 N N . SER A 1 100 ? -82.065 12.838 90.763 1.00 60.47 100 SER A N 1
ATOM 723 C CA . SER A 1 100 ? -81.868 13.990 89.857 1.00 60.47 100 SER A CA 1
ATOM 724 C C . SER A 1 100 ? -81.467 15.319 90.534 1.00 60.47 100 SER A C 1
ATOM 726 O O . SER A 1 100 ? -81.719 16.398 89.998 1.00 60.47 100 SER A O 1
ATOM 728 N N . GLY A 1 101 ? -80.828 15.260 91.709 1.00 62.56 101 GLY A N 1
ATOM 729 C CA . GLY A 1 101 ? -80.366 16.433 92.458 1.00 62.56 101 GLY A CA 1
ATOM 730 C C . GLY A 1 101 ? -81.304 16.897 93.578 1.00 62.56 101 GLY A C 1
ATOM 731 O O . GLY A 1 101 ? -80.989 17.880 94.251 1.00 62.56 101 GLY A O 1
ATOM 732 N N . ARG A 1 102 ? -82.415 16.186 93.834 1.00 64.31 102 ARG A N 1
ATOM 733 C CA . ARG A 1 102 ? -83.316 16.408 94.987 1.00 64.31 102 ARG A CA 1
ATOM 734 C C . ARG A 1 102 ? -82.895 15.661 96.259 1.00 64.31 102 ARG A C 1
ATOM 736 O O . ARG A 1 102 ? -83.674 15.560 97.203 1.00 64.31 102 ARG A O 1
ATOM 743 N N . ALA A 1 103 ? -81.663 15.164 96.316 1.00 73.06 103 ALA A N 1
ATOM 744 C CA . ALA A 1 103 ? -81.124 14.525 97.508 1.00 73.06 103 ALA A CA 1
ATOM 745 C C . ALA A 1 103 ? -81.023 15.521 98.684 1.00 73.06 103 ALA A C 1
ATOM 747 O O . ALA A 1 103 ? -80.286 16.513 98.625 1.00 73.06 103 ALA A O 1
ATOM 748 N N . ASP A 1 104 ? -81.742 15.234 99.773 1.00 75.31 104 ASP A N 1
ATOM 749 C CA . ASP A 1 104 ? -81.604 15.943 101.046 1.00 75.31 104 ASP A CA 1
ATOM 750 C C . ASP A 1 104 ? -80.231 15.676 101.705 1.00 75.31 104 ASP A C 1
ATOM 752 O O . ASP A 1 104 ? -79.426 14.866 101.235 1.00 75.31 104 ASP A O 1
ATOM 756 N N . ALA A 1 105 ? -79.915 16.386 102.793 1.00 75.75 105 ALA A N 1
ATOM 757 C CA . ALA A 1 105 ? -78.606 16.276 103.445 1.00 75.75 105 ALA A CA 1
ATOM 758 C C . ALA A 1 105 ? -78.282 14.838 103.902 1.00 75.75 105 ALA A C 1
ATOM 760 O O . ALA A 1 105 ? -77.158 14.382 103.692 1.00 75.75 105 ALA A O 1
ATOM 761 N N . ALA A 1 106 ? -79.272 14.110 104.432 1.00 75.94 106 ALA A N 1
ATOM 762 C CA . ALA A 1 106 ? -79.126 12.719 104.861 1.00 75.94 106 ALA A CA 1
ATOM 763 C C . ALA A 1 106 ? -78.906 11.756 103.678 1.00 75.94 106 ALA A C 1
ATOM 765 O O . ALA A 1 106 ? -78.166 10.779 103.780 1.00 75.94 106 ALA A O 1
ATOM 766 N N . THR A 1 107 ? -79.519 12.019 102.522 1.00 79.00 107 THR A N 1
ATOM 767 C CA . THR A 1 107 ? -79.305 11.241 101.293 1.00 79.00 107 THR A CA 1
ATOM 768 C C . THR A 1 107 ? -77.923 11.499 100.702 1.00 79.00 107 THR A C 1
ATOM 770 O O . THR A 1 107 ? -77.241 10.548 100.330 1.00 79.00 107 THR A O 1
ATOM 773 N N . ARG A 1 108 ? -77.438 12.747 100.709 1.00 77.25 108 ARG A N 1
ATOM 774 C CA . ARG A 1 108 ? -76.066 13.070 100.269 1.00 77.25 108 ARG A CA 1
ATOM 775 C C . ARG A 1 108 ? -74.993 12.492 101.194 1.00 77.25 108 ARG A C 1
ATOM 777 O O . ARG A 1 108 ? -73.938 12.084 100.716 1.00 77.25 108 ARG A O 1
ATOM 784 N N . GLU A 1 109 ? -75.261 12.403 102.495 1.00 77.50 109 GLU A N 1
ATOM 785 C CA . GLU A 1 109 ? -74.386 11.710 103.449 1.00 77.50 109 GLU A CA 1
ATOM 786 C C . GLU A 1 109 ? -74.342 10.195 103.181 1.00 77.50 109 GLU A C 1
ATOM 788 O O . GLU A 1 109 ? -73.258 9.615 103.105 1.00 77.50 109 GLU A O 1
ATOM 793 N N . ARG A 1 110 ? -75.496 9.562 102.912 1.00 77.06 110 ARG A N 1
ATOM 794 C CA . ARG A 1 110 ? -75.561 8.153 102.475 1.00 77.06 110 ARG A CA 1
ATOM 795 C C . ARG A 1 110 ? -74.827 7.910 101.153 1.00 77.06 110 ARG A C 1
ATOM 797 O O . ARG A 1 110 ? -74.131 6.909 101.022 1.00 77.06 110 ARG A O 1
ATOM 804 N N . MET A 1 111 ? -74.927 8.825 100.192 1.00 78.06 111 MET A N 1
ATOM 805 C CA . MET A 1 111 ? -74.174 8.742 98.936 1.00 78.06 111 MET A CA 1
ATOM 806 C C . MET A 1 111 ? -72.663 8.886 99.146 1.00 78.06 111 MET A C 1
ATOM 808 O O . MET A 1 111 ? -71.898 8.141 98.542 1.00 78.06 111 MET A O 1
ATOM 812 N N . SER A 1 112 ? -72.227 9.776 100.043 1.00 76.12 112 SER A N 1
ATOM 813 C CA . SER A 1 112 ? -70.819 9.883 100.455 1.00 76.12 112 SER A CA 1
ATOM 814 C C . SER A 1 112 ? -70.324 8.567 101.076 1.00 76.12 112 SER A C 1
ATOM 816 O O . SER A 1 112 ? -69.248 8.077 100.732 1.00 76.12 112 SER A O 1
ATOM 818 N N . ALA A 1 113 ? -71.148 7.912 101.902 1.00 77.50 113 ALA A N 1
ATOM 819 C CA . ALA A 1 113 ? -70.841 6.589 102.444 1.00 77.50 113 ALA A CA 1
ATOM 820 C C . ALA A 1 113 ? -70.777 5.488 101.367 1.00 77.50 113 ALA A C 1
ATOM 822 O O . ALA A 1 113 ? -69.959 4.582 101.484 1.00 77.50 113 ALA A O 1
ATOM 823 N N . LEU A 1 114 ? -71.587 5.559 100.305 1.00 78.75 114 LEU A N 1
ATOM 824 C CA . LEU A 1 114 ? -71.524 4.625 99.171 1.00 78.75 114 LEU A CA 1
ATOM 825 C C . LEU A 1 114 ? -70.307 4.865 98.265 1.00 78.75 114 LEU A C 1
ATOM 827 O O . LEU A 1 114 ? -69.752 3.904 97.734 1.00 78.75 114 LEU A O 1
ATOM 831 N N . LEU A 1 115 ? -69.879 6.117 98.098 1.00 76.94 115 LEU A N 1
ATOM 832 C CA . LEU A 1 115 ? -68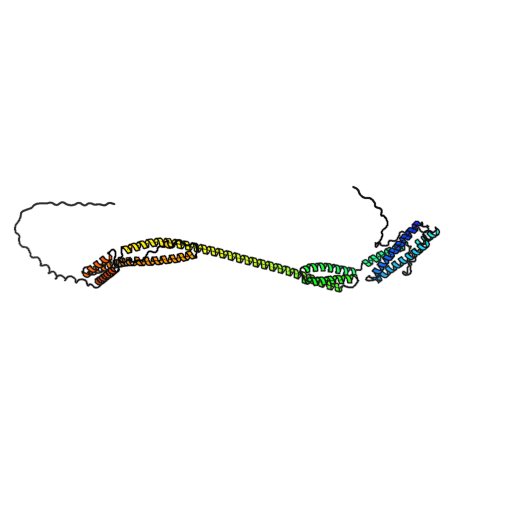.678 6.481 97.338 1.00 76.94 115 LEU A CA 1
ATOM 833 C C . LEU A 1 115 ? -67.402 6.002 98.039 1.00 76.94 115 LEU A C 1
ATOM 835 O O . LEU A 1 115 ? -66.533 5.396 97.415 1.00 76.94 115 LEU A O 1
ATOM 839 N N . HIS A 1 116 ? -67.309 6.227 99.349 1.00 72.38 116 HIS A N 1
ATOM 840 C CA . HIS A 1 116 ? -66.150 5.832 100.160 1.00 72.38 116 HIS A CA 1
ATOM 841 C C . HIS A 1 116 ? -66.278 4.423 100.763 1.00 72.38 116 HIS A C 1
ATOM 843 O O . HIS A 1 116 ? -65.363 3.932 101.424 1.00 72.38 116 HIS A O 1
ATOM 849 N N . GLY A 1 117 ? -67.419 3.770 100.548 1.00 74.25 117 GLY A N 1
ATOM 850 C CA . GLY A 1 117 ? -67.736 2.444 101.059 1.00 74.25 117 GLY A CA 1
ATOM 851 C C . GLY A 1 117 ? -67.038 1.333 100.284 1.00 74.25 117 GLY A C 1
ATOM 852 O O . GLY A 1 117 ? -66.747 1.456 99.094 1.00 74.25 117 GLY A O 1
ATOM 853 N N . ARG A 1 118 ? -66.816 0.207 100.962 1.00 74.12 118 ARG A N 1
ATOM 854 C CA . ARG A 1 118 ? -66.139 -0.967 100.396 1.00 74.12 118 ARG A CA 1
ATOM 855 C C . ARG A 1 118 ? -66.942 -1.532 99.214 1.00 74.12 118 ARG A C 1
ATOM 857 O O . ARG A 1 118 ? -68.165 -1.669 99.299 1.00 74.12 118 ARG A O 1
ATOM 864 N N . LEU A 1 119 ? -66.261 -1.806 98.104 1.00 74.19 119 LEU A N 1
ATOM 865 C CA . LEU A 1 119 ? -66.776 -2.601 96.991 1.00 74.19 119 LEU A CA 1
ATOM 866 C C . LEU A 1 119 ? -66.420 -4.063 97.218 1.00 74.19 119 LEU A C 1
ATOM 868 O O . LEU A 1 119 ? -65.252 -4.380 97.429 1.00 74.19 119 LEU A O 1
ATOM 872 N N . ASP A 1 120 ? -67.403 -4.948 97.114 1.00 66.56 120 ASP A N 1
ATOM 873 C CA . ASP A 1 120 ? -67.149 -6.383 97.063 1.00 66.56 120 ASP A CA 1
ATOM 874 C C . ASP A 1 120 ? -66.956 -6.791 95.599 1.00 66.56 120 ASP A C 1
ATOM 876 O O . ASP A 1 120 ? -67.885 -7.217 94.923 1.00 66.56 120 ASP A O 1
ATOM 880 N N . ALA A 1 121 ? -65.731 -6.653 95.087 1.00 58.47 121 ALA A N 1
ATOM 881 C CA . ALA A 1 121 ? -65.373 -7.093 93.732 1.00 58.47 121 ALA A CA 1
ATOM 882 C C . ALA A 1 121 ? -65.125 -8.620 93.636 1.00 58.47 121 ALA A C 1
ATOM 884 O O . ALA A 1 121 ? -64.395 -9.088 92.764 1.00 58.47 121 ALA A O 1
ATOM 885 N N . GLY A 1 122 ? -65.666 -9.413 94.570 1.00 55.03 122 GLY A N 1
ATOM 886 C CA . GLY A 1 122 ? -65.190 -10.768 94.847 1.00 55.03 122 GLY A CA 1
ATOM 887 C C . GLY A 1 122 ? -66.218 -11.878 94.652 1.00 55.03 122 GLY A C 1
ATOM 888 O O . GLY A 1 122 ? -66.948 -12.202 95.582 1.00 55.03 122 GLY A O 1
ATOM 889 N N . ALA A 1 123 ? -66.159 -12.549 93.498 1.00 51.25 123 ALA A N 1
ATOM 890 C CA . ALA A 1 123 ? -66.582 -13.952 93.365 1.00 51.25 123 ALA A CA 1
ATOM 891 C C . ALA A 1 123 ? -65.486 -14.872 92.782 1.00 51.25 123 ALA A C 1
ATOM 893 O O . ALA A 1 123 ? -65.550 -16.082 92.973 1.00 51.25 123 ALA A O 1
ATOM 894 N N . LEU A 1 124 ? -64.464 -14.329 92.103 1.00 51.75 124 LEU A N 1
ATOM 895 C CA . LEU A 1 124 ? -63.508 -15.125 91.310 1.00 51.75 124 LEU A CA 1
ATOM 896 C C . LEU A 1 124 ? -62.084 -15.184 91.890 1.00 51.75 124 LEU A C 1
ATOM 898 O O . LEU A 1 124 ? -61.363 -16.146 91.645 1.00 51.75 124 LEU A O 1
ATOM 902 N N . SER A 1 125 ? -61.696 -14.217 92.720 1.00 51.75 125 SER A N 1
ATOM 903 C CA . SER A 1 125 ? -60.398 -14.196 93.403 1.00 51.75 125 SER A CA 1
ATOM 904 C C . SER A 1 125 ? -60.668 -14.332 94.894 1.00 51.75 125 SER A C 1
ATOM 906 O O . SER A 1 125 ? -61.147 -13.380 95.495 1.00 51.75 125 SER A O 1
ATOM 908 N N . GLY A 1 126 ? -60.403 -15.491 95.506 1.00 52.81 126 GLY A N 1
ATOM 909 C CA . GLY A 1 126 ? -60.729 -15.813 96.913 1.00 52.81 126 GLY A CA 1
ATOM 910 C C . GLY A 1 126 ? -60.172 -14.873 98.005 1.00 52.81 126 GLY A C 1
ATOM 911 O O . GLY A 1 126 ? -60.304 -15.167 99.189 1.00 52.81 126 GLY A O 1
ATOM 912 N N . ALA A 1 127 ? -59.573 -13.742 97.629 1.00 53.12 127 ALA A N 1
ATOM 913 C CA . ALA A 1 127 ? -59.312 -12.582 98.463 1.00 53.12 127 ALA A CA 1
ATOM 914 C C . ALA A 1 127 ? -60.282 -11.454 98.062 1.00 53.12 127 ALA A C 1
ATOM 916 O O . ALA A 1 127 ? -60.101 -10.807 97.032 1.00 53.12 127 ALA A O 1
ATOM 917 N N . GLY A 1 128 ? -61.314 -11.210 98.875 1.00 57.16 128 GLY A N 1
ATOM 918 C CA . GLY A 1 128 ? -62.215 -10.073 98.686 1.00 57.16 128 GLY A CA 1
ATOM 919 C C . GLY A 1 128 ? -61.440 -8.756 98.767 1.00 57.16 128 GLY A C 1
ATOM 920 O O . GLY A 1 128 ? -61.106 -8.289 99.858 1.00 57.16 128 GLY A O 1
ATOM 921 N N . LEU A 1 129 ? -61.125 -8.169 97.610 1.00 59.62 129 LEU A N 1
ATOM 922 C CA . LEU A 1 129 ? -60.526 -6.843 97.513 1.00 59.62 129 LEU A CA 1
ATOM 923 C C . LEU A 1 129 ? -61.591 -5.813 97.855 1.00 59.62 129 LEU A C 1
ATOM 925 O O . LEU A 1 129 ? -62.326 -5.328 97.003 1.00 59.62 129 LEU A O 1
ATOM 929 N N . ALA A 1 130 ? -61.664 -5.489 99.133 1.00 64.94 130 ALA A N 1
ATOM 930 C CA . ALA A 1 130 ? -62.589 -4.500 99.629 1.00 64.94 130 ALA A CA 1
ATOM 931 C C . ALA A 1 130 ? -61.979 -3.103 99.497 1.00 64.94 130 ALA A C 1
ATOM 933 O O . ALA A 1 130 ? -61.365 -2.556 100.419 1.00 64.94 130 ALA A O 1
ATOM 934 N N . VAL A 1 131 ? -62.116 -2.583 98.286 1.00 71.31 131 VAL A N 1
ATOM 935 C CA . VAL A 1 131 ? -61.474 -1.369 97.792 1.00 71.31 131 VAL A CA 1
ATOM 936 C C . VAL A 1 131 ? -62.542 -0.280 97.624 1.00 71.31 131 VAL A C 1
ATOM 938 O O . VAL A 1 131 ? -63.723 -0.587 97.458 1.00 71.31 131 VAL A O 1
ATOM 941 N N . SER A 1 132 ? -62.163 0.995 97.739 1.00 80.19 132 SER A N 1
ATOM 942 C CA . SER A 1 132 ? -63.082 2.104 97.443 1.00 80.19 132 SER A CA 1
ATOM 943 C C . SER A 1 132 ? -63.379 2.165 95.938 1.00 80.19 132 SER A C 1
ATOM 945 O O . SER A 1 132 ? -62.631 1.614 95.131 1.00 80.19 132 SER A O 1
ATOM 947 N N . ILE A 1 133 ? -64.438 2.862 95.521 1.00 82.81 133 ILE A N 1
ATOM 948 C CA . ILE A 1 133 ? -64.750 3.003 94.086 1.00 82.81 133 ILE A CA 1
ATOM 949 C C . ILE A 1 133 ? -63.613 3.654 93.291 1.00 82.81 133 ILE A C 1
ATOM 951 O O . ILE A 1 133 ? -63.300 3.236 92.181 1.00 82.81 133 ILE A O 1
ATOM 955 N N . VAL A 1 134 ? -62.938 4.628 93.893 1.00 80.75 134 VAL A N 1
ATOM 956 C CA . VAL A 1 134 ? -61.857 5.391 93.260 1.00 80.75 134 VAL A CA 1
ATOM 957 C C . VAL A 1 134 ? -60.619 4.521 93.088 1.00 80.75 134 VAL A C 1
ATOM 959 O O . VAL A 1 134 ? -59.976 4.532 92.037 1.00 80.75 134 VAL A O 1
ATOM 962 N N . ASP A 1 135 ? -60.297 3.738 94.112 1.00 81.88 135 ASP A N 1
ATOM 963 C CA . ASP A 1 135 ? -59.169 2.816 94.068 1.00 81.88 135 ASP A CA 1
ATOM 964 C C . ASP A 1 135 ? -59.445 1.647 93.105 1.00 81.88 135 ASP A C 1
ATOM 966 O O . ASP A 1 135 ? -58.530 1.197 92.415 1.00 81.88 135 ASP A O 1
ATOM 970 N N . ALA A 1 136 ? -60.704 1.210 92.975 1.00 84.19 136 ALA A N 1
ATOM 971 C CA . ALA A 1 136 ? -61.117 0.225 91.978 1.00 84.19 136 ALA A CA 1
ATOM 972 C C . ALA A 1 136 ? -60.943 0.756 90.543 1.00 84.19 136 ALA A C 1
ATOM 974 O O . ALA A 1 136 ? -60.401 0.047 89.693 1.00 84.19 136 ALA A O 1
ATOM 975 N N . CYS A 1 137 ? -61.298 2.018 90.272 1.00 85.69 137 CYS A N 1
ATOM 976 C CA . CYS A 1 137 ? -61.035 2.634 88.968 1.00 85.69 137 CYS A CA 1
ATOM 977 C C . CYS A 1 137 ? -59.533 2.679 88.650 1.00 85.69 137 CYS A C 1
ATOM 979 O O . CYS A 1 137 ? -59.115 2.261 87.573 1.00 85.69 137 CYS A O 1
ATOM 981 N N . ARG A 1 138 ? -58.697 3.111 89.604 1.00 86.19 138 ARG A N 1
ATOM 982 C CA . ARG A 1 138 ? -57.234 3.179 89.422 1.00 86.19 138 ARG A CA 1
ATOM 983 C C . ARG A 1 138 ? -56.592 1.810 89.209 1.00 86.19 138 ARG A C 1
ATOM 985 O O . ARG A 1 138 ? -55.658 1.686 88.419 1.00 86.19 138 ARG A O 1
ATOM 992 N N . LEU A 1 139 ? -57.080 0.785 89.904 1.00 86.69 139 LEU A N 1
ATOM 993 C CA . LEU A 1 139 ? -56.604 -0.582 89.723 1.00 86.69 139 LEU A CA 1
ATOM 994 C C . LEU A 1 139 ? -56.989 -1.121 88.335 1.00 86.69 139 LEU A C 1
ATOM 996 O O . LEU A 1 139 ? -56.153 -1.739 87.680 1.00 86.69 139 LEU A O 1
ATOM 1000 N N . SER A 1 140 ? -58.195 -0.821 87.839 1.00 87.00 140 SER A N 1
ATOM 1001 C CA . SER A 1 140 ? -58.577 -1.146 86.457 1.00 87.00 140 SER A CA 1
ATOM 1002 C C . SER A 1 140 ? -57.686 -0.414 85.445 1.00 87.00 140 SER A C 1
ATOM 1004 O O . SER A 1 140 ? -57.199 -1.035 84.496 1.00 87.00 140 SER A O 1
ATOM 1006 N N . ASP A 1 141 ? -57.400 0.878 85.658 1.00 87.12 141 ASP A N 1
ATOM 1007 C CA . ASP A 1 141 ? -56.478 1.665 84.826 1.00 87.12 141 ASP A CA 1
ATOM 1008 C C . ASP A 1 141 ? -55.096 1.006 84.719 1.00 87.12 141 ASP A C 1
ATOM 1010 O O . ASP A 1 141 ? -54.580 0.829 83.611 1.00 87.12 141 ASP A O 1
ATOM 1014 N N . ALA A 1 142 ? -54.535 0.575 85.851 1.00 89.31 142 ALA A N 1
ATOM 1015 C CA . ALA A 1 142 ? -53.244 -0.104 85.904 1.00 89.31 142 ALA A CA 1
ATOM 1016 C C . ALA A 1 142 ? -53.254 -1.462 85.177 1.00 89.31 142 ALA A C 1
ATOM 1018 O O . ALA A 1 142 ? -52.347 -1.736 84.387 1.00 89.31 142 ALA A O 1
ATOM 1019 N N . LEU A 1 143 ? -54.291 -2.284 85.381 1.00 88.88 143 LEU A N 1
ATOM 1020 C CA . LEU A 1 143 ? -54.419 -3.593 84.725 1.00 88.88 143 LEU A CA 1
ATOM 1021 C C . LEU A 1 143 ? -54.539 -3.462 83.198 1.00 88.88 143 LEU A C 1
ATOM 1023 O O . LEU A 1 143 ? -53.867 -4.183 82.462 1.00 88.88 143 LEU A O 1
ATOM 1027 N N . ALA A 1 144 ? -55.318 -2.498 82.696 1.00 86.94 144 ALA A N 1
ATOM 1028 C CA . ALA A 1 144 ? -55.414 -2.251 81.254 1.00 86.94 144 ALA A CA 1
ATOM 1029 C C . ALA A 1 144 ? -54.095 -1.735 80.651 1.00 86.94 144 ALA A C 1
ATOM 1031 O O . ALA A 1 144 ? -53.732 -2.104 79.531 1.00 86.94 144 ALA A O 1
ATOM 1032 N N . ALA A 1 145 ? -53.341 -0.910 81.386 1.00 84.50 145 ALA A N 1
ATOM 1033 C CA . ALA A 1 145 ? -52.012 -0.469 80.965 1.00 84.50 145 ALA A CA 1
ATOM 1034 C C . ALA A 1 145 ? -51.019 -1.640 80.862 1.00 84.50 145 ALA A C 1
ATOM 1036 O O . ALA A 1 145 ? -50.285 -1.738 79.876 1.00 84.50 145 ALA A O 1
ATOM 1037 N N . GLN A 1 146 ? -51.043 -2.555 81.831 1.00 87.69 146 GLN A N 1
ATOM 1038 C CA . GLN A 1 146 ? -50.213 -3.758 81.842 1.00 87.69 146 GLN A CA 1
ATOM 1039 C C . GLN A 1 146 ? -50.574 -4.733 80.712 1.00 87.69 146 GLN A C 1
ATOM 1041 O O . GLN A 1 146 ? -49.677 -5.222 80.022 1.00 87.69 146 GLN A O 1
ATOM 1046 N N . LEU A 1 147 ? -51.869 -4.982 80.488 1.00 87.69 147 LEU A N 1
ATOM 1047 C CA . LEU A 1 147 ? -52.360 -5.824 79.391 1.00 87.69 147 LEU A CA 1
ATOM 1048 C C . LEU A 1 147 ? -51.910 -5.283 78.030 1.00 87.69 147 LEU A C 1
ATOM 1050 O O . LEU A 1 147 ? -51.354 -6.028 77.224 1.00 87.69 147 LEU A O 1
ATOM 1054 N N . ARG A 1 148 ? -52.049 -3.970 77.805 1.00 86.69 148 ARG A N 1
ATOM 1055 C CA . ARG A 1 148 ? -51.560 -3.301 76.589 1.00 86.69 148 ARG A CA 1
ATOM 1056 C C . ARG A 1 148 ? -50.057 -3.501 76.387 1.00 86.69 148 ARG A C 1
ATOM 1058 O O . ARG A 1 148 ? -49.626 -3.790 75.274 1.00 86.69 148 ARG A O 1
ATOM 1065 N N . ALA A 1 149 ? -49.267 -3.357 77.451 1.00 81.50 149 ALA A N 1
ATOM 1066 C CA . ALA A 1 149 ? -47.826 -3.552 77.383 1.00 81.50 149 ALA A CA 1
ATOM 1067 C C . ALA A 1 149 ? -47.482 -5.005 77.025 1.00 81.50 149 ALA A C 1
ATOM 1069 O O . ALA A 1 149 ? -46.793 -5.228 76.036 1.00 81.50 149 ALA A O 1
ATOM 1070 N N . ARG A 1 150 ? -48.004 -6.008 77.746 1.00 81.75 150 ARG A N 1
ATOM 1071 C CA . ARG A 1 150 ? -47.680 -7.422 77.465 1.00 81.75 150 ARG A CA 1
ATOM 1072 C C . ARG A 1 150 ? -48.134 -7.891 76.083 1.00 81.75 150 ARG A C 1
ATOM 1074 O O . ARG A 1 150 ? -47.415 -8.670 75.468 1.00 81.75 150 ARG A O 1
ATOM 1081 N N . LEU A 1 151 ? -49.294 -7.447 75.599 1.00 79.38 151 LEU A N 1
ATOM 1082 C CA . LEU A 1 151 ? -49.785 -7.824 74.266 1.00 79.38 151 LEU A CA 1
ATOM 1083 C C . LEU A 1 151 ? -48.931 -7.236 73.129 1.00 79.38 151 LEU A C 1
ATOM 1085 O O . LEU A 1 151 ? -48.925 -7.776 72.030 1.00 79.38 151 LEU A O 1
ATOM 1089 N N . SER A 1 152 ? -48.167 -6.169 73.384 1.00 70.88 152 SER A N 1
ATOM 1090 C CA . SER A 1 152 ? -47.272 -5.567 72.384 1.00 70.88 152 SER A CA 1
ATOM 1091 C C . SER A 1 152 ? -45.942 -6.311 72.171 1.00 70.88 152 SER A C 1
ATOM 1093 O O . SER A 1 152 ? -45.238 -6.017 71.209 1.00 70.88 152 SER A O 1
ATOM 1095 N N . PHE A 1 153 ? -45.593 -7.273 73.034 1.00 59.06 153 PHE A N 1
ATOM 1096 C CA . PHE A 1 153 ? -44.275 -7.927 73.061 1.00 59.06 153 PHE A CA 1
ATOM 1097 C C . PHE A 1 153 ? -44.243 -9.376 72.528 1.00 59.06 153 PHE A C 1
ATOM 1099 O O . PHE A 1 153 ? -43.303 -10.098 72.853 1.00 59.06 153 PHE A O 1
ATOM 1106 N N . ASP A 1 154 ? -45.210 -9.830 71.721 1.00 65.50 154 ASP A N 1
ATOM 1107 C CA . ASP A 1 154 ? -45.188 -11.190 71.143 1.00 65.50 154 ASP A CA 1
ATOM 1108 C C . ASP A 1 154 ? -43.953 -11.418 70.226 1.00 65.50 154 ASP A C 1
ATOM 1110 O O . ASP A 1 154 ? -43.876 -10.834 69.137 1.00 65.50 154 ASP A O 1
ATOM 1114 N N . PRO A 1 155 ? -42.975 -12.265 70.620 1.00 62.12 155 PRO A N 1
ATOM 1115 C CA . PRO A 1 155 ? -41.695 -12.372 69.918 1.00 62.12 155 PRO A CA 1
ATOM 1116 C C . PRO A 1 155 ? -41.766 -13.042 68.540 1.00 62.12 155 PRO A C 1
ATOM 1118 O O . PRO A 1 155 ? -40.951 -12.730 67.674 1.00 62.12 155 PRO A O 1
ATOM 1121 N N . ARG A 1 156 ? -42.705 -13.971 68.310 1.00 63.19 156 ARG A N 1
ATOM 1122 C CA . ARG A 1 156 ? -42.766 -14.731 67.043 1.00 63.19 156 ARG A CA 1
ATOM 1123 C C . ARG A 1 156 ? -43.442 -13.943 65.929 1.00 63.19 156 ARG A C 1
ATOM 1125 O O . ARG A 1 156 ? -42.979 -13.967 64.791 1.00 63.19 156 ARG A O 1
ATOM 1132 N N . ALA A 1 157 ? -44.492 -13.197 66.265 1.00 65.50 157 ALA A N 1
ATOM 1133 C CA . ALA A 1 157 ? -45.139 -12.282 65.330 1.00 65.50 157 ALA A CA 1
ATOM 1134 C C . ALA A 1 157 ? -44.183 -11.156 64.891 1.00 65.50 157 ALA A C 1
ATOM 1136 O O . ALA A 1 157 ? -44.169 -10.765 63.722 1.00 65.50 157 ALA A O 1
ATOM 1137 N N . ALA A 1 158 ? -43.339 -10.677 65.812 1.00 68.94 158 ALA A N 1
ATOM 1138 C CA . ALA A 1 158 ? -42.319 -9.676 65.519 1.00 68.94 158 ALA A CA 1
ATOM 1139 C C . ALA A 1 158 ? -41.239 -10.188 64.542 1.00 68.94 158 ALA A C 1
ATOM 1141 O O . ALA A 1 158 ? -40.851 -9.455 63.630 1.00 68.94 158 ALA A O 1
ATOM 1142 N N . ASP A 1 159 ? -40.791 -11.441 64.685 1.00 77.94 159 ASP A N 1
ATOM 1143 C CA . ASP A 1 159 ? -39.784 -12.050 63.803 1.00 77.94 159 ASP A CA 1
ATOM 1144 C C . ASP A 1 159 ? -40.296 -12.231 62.362 1.00 77.94 159 ASP A C 1
ATOM 1146 O O . ASP A 1 159 ? -39.676 -11.756 61.406 1.00 77.94 159 ASP A O 1
ATOM 1150 N N . ALA A 1 160 ? -41.486 -12.817 62.189 1.00 81.44 160 ALA A N 1
ATOM 1151 C CA . ALA A 1 160 ? -42.086 -13.003 60.865 1.00 81.44 160 ALA A CA 1
ATOM 1152 C C . ALA A 1 160 ? -42.317 -11.663 60.138 1.00 81.44 160 ALA A C 1
ATOM 1154 O O . ALA A 1 160 ? -42.033 -11.538 58.944 1.00 81.44 160 ALA A O 1
ATOM 1155 N N . ALA A 1 161 ? -42.772 -10.631 60.858 1.00 83.31 161 ALA A N 1
ATOM 1156 C CA . ALA A 1 161 ? -42.960 -9.295 60.297 1.00 83.31 161 ALA A CA 1
ATOM 1157 C C . ALA A 1 161 ? -41.637 -8.665 59.821 1.00 83.31 161 ALA A C 1
ATOM 1159 O O . ALA A 1 161 ? -41.593 -8.067 58.741 1.00 83.31 161 ALA A O 1
ATOM 1160 N N . ALA A 1 162 ? -40.552 -8.830 60.586 1.00 86.00 162 ALA A N 1
ATOM 1161 C CA . ALA A 1 162 ? -39.228 -8.336 60.214 1.00 86.00 162 ALA A CA 1
ATOM 1162 C C . ALA A 1 162 ? -38.682 -9.040 58.958 1.00 86.00 162 ALA A C 1
ATOM 1164 O O . ALA A 1 162 ? -38.192 -8.375 58.039 1.00 86.00 162 ALA A O 1
ATOM 1165 N N . ARG A 1 163 ? -38.827 -10.368 58.874 1.00 92.62 163 ARG A N 1
ATOM 1166 C CA . ARG A 1 163 ? -38.403 -11.167 57.710 1.00 92.62 163 ARG A CA 1
ATOM 1167 C C . ARG A 1 163 ? -39.171 -10.802 56.440 1.00 92.62 163 ARG A C 1
ATOM 1169 O O . ARG A 1 163 ? -38.563 -10.565 55.396 1.00 92.62 163 ARG A O 1
ATOM 1176 N N . VAL A 1 164 ? -40.495 -10.653 56.527 1.00 93.50 164 VAL A N 1
ATOM 1177 C CA . VAL A 1 164 ? -41.329 -10.209 55.395 1.00 93.50 164 VAL A CA 1
ATOM 1178 C C . VAL A 1 164 ? -40.931 -8.805 54.932 1.00 93.50 164 VAL A C 1
ATOM 1180 O O . VAL A 1 164 ? -40.830 -8.558 53.729 1.00 93.50 164 VAL A O 1
ATOM 1183 N N . ALA A 1 165 ? -40.659 -7.878 55.855 1.00 92.25 165 ALA A N 1
ATOM 1184 C CA . ALA A 1 165 ? -40.182 -6.542 55.500 1.00 92.25 165 ALA A CA 1
ATOM 1185 C C . ALA A 1 165 ? -38.828 -6.588 54.762 1.00 92.25 165 ALA A C 1
ATOM 1187 O O . ALA A 1 165 ? -38.657 -5.909 53.746 1.00 92.25 165 ALA A O 1
ATOM 1188 N N . ALA A 1 166 ? -37.894 -7.430 55.217 1.00 93.88 166 ALA A N 1
ATOM 1189 C CA . ALA A 1 166 ? -36.605 -7.632 54.558 1.00 93.88 166 ALA A CA 1
ATOM 1190 C C . ALA A 1 166 ? -36.757 -8.232 53.147 1.00 93.88 166 ALA A C 1
ATOM 1192 O O . ALA A 1 166 ? -36.129 -7.747 52.200 1.00 93.88 166 ALA A O 1
ATOM 1193 N N . LEU A 1 167 ? -37.634 -9.227 52.979 1.00 96.50 167 LEU A N 1
ATOM 1194 C CA . LEU A 1 167 ? -37.966 -9.815 51.679 1.00 96.50 167 LEU A CA 1
ATOM 1195 C C . LEU A 1 167 ? -38.590 -8.792 50.726 1.00 96.50 167 LEU A C 1
ATOM 1197 O O . LEU A 1 167 ? -38.161 -8.708 49.578 1.00 96.50 167 LEU A O 1
ATOM 1201 N N . ARG A 1 168 ? -39.542 -7.965 51.183 1.00 96.12 168 ARG A N 1
ATOM 1202 C CA . ARG A 1 168 ? -40.137 -6.887 50.366 1.00 96.12 168 ARG A CA 1
ATOM 1203 C C . ARG A 1 168 ? -39.088 -5.889 49.882 1.00 96.12 168 ARG A C 1
ATOM 1205 O O . ARG A 1 168 ? -39.088 -5.527 48.707 1.00 96.12 168 ARG A O 1
ATOM 1212 N N . ALA A 1 169 ? -38.158 -5.495 50.751 1.00 95.06 169 ALA A N 1
ATOM 1213 C CA . ALA A 1 169 ? -37.025 -4.659 50.358 1.00 95.06 169 ALA A CA 1
ATOM 1214 C C . ALA A 1 169 ? -36.099 -5.373 49.351 1.00 95.06 169 ALA A C 1
ATOM 1216 O O . ALA A 1 169 ? -35.586 -4.747 48.423 1.00 95.06 169 ALA A O 1
ATOM 1217 N N . GLY A 1 170 ? -35.904 -6.687 49.501 1.00 95.69 170 GLY A N 1
ATOM 1218 C CA . GLY A 1 170 ? -35.193 -7.526 48.532 1.00 95.69 170 GLY A CA 1
ATOM 1219 C C . GLY A 1 170 ? -35.880 -7.598 47.167 1.00 95.69 170 GLY A C 1
ATOM 1220 O O . GLY A 1 170 ? -35.209 -7.500 46.142 1.00 95.69 170 GLY A O 1
ATOM 1221 N N . MET A 1 171 ? -37.213 -7.680 47.134 1.00 96.06 171 MET A N 1
ATOM 1222 C CA . MET A 1 171 ? -37.982 -7.684 45.885 1.00 96.06 171 MET A CA 1
ATOM 1223 C C . MET A 1 171 ? -37.800 -6.391 45.095 1.00 96.06 171 MET A C 1
ATOM 1225 O O . MET A 1 171 ? -37.761 -6.439 43.870 1.00 96.06 171 MET A O 1
ATOM 1229 N N . GLU A 1 172 ? -37.631 -5.247 45.759 1.00 95.25 172 GLU A N 1
ATOM 1230 C CA . GLU A 1 172 ? -37.362 -3.989 45.057 1.00 95.25 172 GLU A CA 1
ATOM 1231 C C . GLU A 1 172 ? -35.988 -3.991 44.375 1.00 95.25 172 GLU A C 1
ATOM 1233 O O . GLU A 1 172 ? -35.870 -3.596 43.214 1.00 95.25 172 GLU A O 1
ATOM 1238 N N . ARG A 1 173 ? -34.961 -4.544 45.036 1.00 94.56 173 ARG A N 1
ATOM 1239 C CA . ARG A 1 173 ? -33.645 -4.752 44.408 1.00 94.56 173 ARG A CA 1
ATOM 1240 C C . ARG A 1 173 ? -33.729 -5.706 43.219 1.00 94.56 173 ARG A C 1
ATOM 1242 O O . ARG A 1 173 ? -33.158 -5.429 42.166 1.00 94.56 173 ARG A O 1
ATOM 1249 N N . LEU A 1 174 ? -34.470 -6.804 43.363 1.00 95.44 174 LEU A N 1
ATOM 1250 C CA . LEU A 1 174 ? -34.702 -7.760 42.279 1.00 95.44 174 LEU A CA 1
ATOM 1251 C C . LEU A 1 174 ? -35.448 -7.133 41.099 1.00 95.44 174 LEU A C 1
ATOM 1253 O O . LEU A 1 174 ? -35.091 -7.402 39.956 1.00 95.44 174 LEU A O 1
ATOM 1257 N N . ARG A 1 175 ? -36.450 -6.279 41.348 1.00 94.12 175 ARG A N 1
ATOM 1258 C CA . ARG A 1 175 ? -37.156 -5.541 40.289 1.00 94.12 175 ARG A CA 1
ATOM 1259 C C . ARG A 1 175 ? -36.210 -4.623 39.534 1.00 94.12 175 ARG A C 1
ATOM 1261 O O . ARG A 1 175 ? -36.276 -4.590 38.309 1.00 94.12 175 ARG A O 1
ATOM 1268 N N . GLU A 1 176 ? -35.326 -3.919 40.239 1.00 93.81 176 GLU A N 1
ATOM 1269 C CA . GLU A 1 176 ? -34.329 -3.058 39.602 1.00 93.81 176 GLU A CA 1
ATOM 1270 C C . GLU A 1 176 ? -33.383 -3.862 38.705 1.00 93.81 176 GLU A C 1
ATOM 1272 O O . GLU A 1 176 ? -33.191 -3.515 37.542 1.00 93.81 176 GLU A O 1
ATOM 1277 N N . LEU A 1 177 ? -32.858 -4.987 39.201 1.00 92.50 177 LEU A N 1
ATOM 1278 C CA . LEU A 1 177 ? -32.011 -5.886 38.413 1.00 92.50 177 LEU A CA 1
ATOM 1279 C C . LEU A 1 177 ? -32.760 -6.471 37.202 1.00 92.50 177 LEU A C 1
ATOM 1281 O O . LEU A 1 177 ? -32.216 -6.528 36.100 1.00 92.50 177 LEU A O 1
ATOM 1285 N N . ALA A 1 178 ? -34.029 -6.844 37.368 1.00 92.81 178 ALA A N 1
ATOM 1286 C CA . ALA A 1 178 ? -34.853 -7.401 36.299 1.00 92.81 178 ALA A CA 1
ATOM 1287 C C . ALA A 1 178 ? -35.239 -6.378 35.215 1.00 92.81 178 ALA A C 1
ATOM 1289 O O . ALA A 1 178 ? -35.597 -6.785 34.111 1.00 92.81 178 ALA A O 1
ATOM 1290 N N . LYS A 1 179 ? -35.099 -5.060 35.444 1.00 90.50 179 LYS A N 1
ATOM 1291 C CA . LYS A 1 179 ? -35.211 -4.064 34.356 1.00 90.50 179 LYS A CA 1
ATOM 1292 C C . LYS A 1 179 ? -34.177 -4.310 33.259 1.00 90.50 179 LYS A C 1
ATOM 1294 O O . LYS A 1 179 ? -34.458 -4.065 32.087 1.00 90.50 179 LYS A O 1
ATOM 1299 N N . ALA A 1 180 ? -32.995 -4.803 33.633 1.00 88.75 180 ALA A N 1
ATOM 1300 C CA . ALA A 1 180 ? -31.971 -5.197 32.679 1.00 88.75 180 ALA A CA 1
ATOM 1301 C C . ALA A 1 180 ? -32.286 -6.549 32.019 1.00 88.75 180 ALA A C 1
ATOM 1303 O O . ALA A 1 180 ? -31.844 -6.779 30.901 1.00 88.75 180 ALA A O 1
ATOM 1304 N N . GLU A 1 181 ? -33.077 -7.422 32.642 1.00 89.19 181 GLU A N 1
ATOM 1305 C CA . GLU A 1 181 ? -33.408 -8.763 32.141 1.00 89.19 181 GLU A CA 1
ATOM 1306 C C . GLU A 1 181 ? -34.932 -8.968 32.035 1.00 89.19 181 GLU A C 1
ATOM 1308 O O . GLU A 1 181 ? -35.536 -9.615 32.893 1.00 89.19 181 GLU A O 1
ATOM 1313 N N . PRO A 1 182 ? -35.587 -8.465 30.966 1.00 84.88 182 PRO A N 1
ATOM 1314 C CA . PRO A 1 182 ? -37.049 -8.472 30.857 1.00 84.88 182 PRO A CA 1
ATOM 1315 C C . PRO A 1 182 ? -37.690 -9.866 30.937 1.00 84.88 182 PRO A C 1
ATOM 1317 O O . PRO A 1 182 ? -38.845 -9.986 31.341 1.00 84.88 182 PRO A O 1
ATOM 1320 N N . GLY A 1 183 ? -36.947 -10.919 30.575 1.00 89.50 183 GLY A N 1
ATOM 1321 C CA . GLY A 1 183 ? -37.400 -12.311 30.677 1.00 89.50 183 GLY A CA 1
ATOM 1322 C C . GLY A 1 183 ? -37.608 -12.796 32.117 1.00 89.50 183 GLY A C 1
ATOM 1323 O O . GLY A 1 183 ? -38.430 -13.679 32.347 1.00 89.50 183 GLY A O 1
ATOM 1324 N N . GLU A 1 184 ? -36.936 -12.175 33.088 1.00 91.19 184 GLU A N 1
ATOM 1325 C CA . GLU A 1 184 ? -36.990 -12.543 34.509 1.00 91.19 184 GLU A CA 1
ATOM 1326 C C . GLU A 1 184 ? -38.022 -11.722 35.301 1.00 91.19 184 GLU A C 1
ATOM 1328 O O . GLU A 1 184 ? -38.361 -12.065 36.436 1.00 91.19 184 GLU A O 1
ATOM 1333 N N . LEU A 1 185 ? -38.604 -10.675 34.698 1.00 92.12 185 LEU A N 1
ATOM 1334 C CA . LEU A 1 185 ? -39.627 -9.837 35.342 1.00 92.12 185 LEU A CA 1
ATOM 1335 C C . LEU A 1 185 ? -40.804 -10.666 35.868 1.00 92.12 185 LEU A C 1
ATOM 1337 O O . LEU A 1 185 ? -41.287 -10.423 36.973 1.00 92.12 185 LEU A O 1
ATOM 1341 N N . GLY A 1 186 ? -41.240 -11.676 35.110 1.00 93.62 186 GLY A N 1
ATOM 1342 C CA . GLY A 1 186 ? -42.327 -12.560 35.526 1.00 93.62 186 GLY A CA 1
ATOM 1343 C C . GLY A 1 186 ? -41.971 -13.432 36.736 1.00 93.62 186 GLY A C 1
ATOM 1344 O O . GLY A 1 186 ? -42.835 -13.703 37.567 1.00 93.62 186 GLY A O 1
ATOM 1345 N N . VAL A 1 187 ? -40.710 -13.861 36.865 1.00 94.31 187 VAL A N 1
ATOM 1346 C CA . VAL A 1 187 ? -40.225 -14.627 38.027 1.00 94.31 187 VAL A CA 1
ATOM 1347 C C . VAL A 1 187 ? -40.209 -13.734 39.266 1.00 94.31 187 VAL A C 1
ATOM 1349 O O . VAL A 1 187 ? -40.778 -14.104 40.292 1.00 94.31 187 VAL A O 1
ATOM 1352 N N . VAL A 1 188 ? -39.652 -12.526 39.147 1.00 96.06 188 VAL A N 1
ATOM 1353 C CA . VAL A 1 188 ? -39.589 -11.545 40.242 1.00 96.06 188 VAL A CA 1
ATOM 1354 C C . VAL A 1 188 ? -40.985 -11.113 40.701 1.00 96.06 188 VAL A C 1
ATOM 1356 O O . VAL A 1 188 ? -41.236 -11.020 41.901 1.00 96.06 188 VAL A O 1
ATOM 1359 N N . GLN A 1 189 ? -41.929 -10.910 39.777 1.00 95.25 189 GLN A N 1
ATOM 1360 C CA . GLN A 1 189 ? -43.320 -10.588 40.118 1.00 95.25 189 GLN A CA 1
ATOM 1361 C C . GLN A 1 189 ? -44.009 -11.720 40.891 1.00 95.25 189 GLN A C 1
ATOM 1363 O O . GLN A 1 189 ? -44.714 -11.448 41.861 1.00 95.25 189 GLN A O 1
ATOM 1368 N N . ARG A 1 190 ? -43.776 -12.987 40.516 1.00 96.62 190 ARG A N 1
ATOM 1369 C CA . ARG A 1 190 ? -44.317 -14.144 41.251 1.00 96.62 190 ARG A CA 1
ATOM 1370 C C . ARG A 1 190 ? -43.725 -14.273 42.652 1.00 96.62 190 ARG A C 1
ATOM 1372 O O . ARG A 1 190 ? -44.460 -14.583 43.583 1.00 96.62 190 ARG A O 1
ATOM 1379 N N . LEU A 1 191 ? -42.420 -14.041 42.811 1.00 96.62 191 LEU A N 1
ATOM 1380 C CA . LEU A 1 191 ? -41.785 -14.029 44.132 1.00 96.62 191 LEU A CA 1
ATOM 1381 C C . LEU A 1 191 ? -42.366 -12.914 45.006 1.00 96.62 191 LEU A C 1
ATOM 1383 O O . LEU A 1 191 ? -42.728 -13.178 46.146 1.00 96.62 191 LEU A O 1
ATOM 1387 N N . ALA A 1 192 ? -42.537 -11.710 44.455 1.00 96.25 192 ALA A N 1
ATOM 1388 C CA . ALA A 1 192 ? -43.138 -10.595 45.177 1.00 96.25 192 ALA A CA 1
ATOM 1389 C C . ALA A 1 192 ? -44.577 -10.881 45.629 1.00 96.25 192 ALA A C 1
ATOM 1391 O O . ALA A 1 192 ? -44.893 -10.650 46.791 1.00 96.25 192 ALA A O 1
ATOM 1392 N N . ALA A 1 193 ? -45.411 -11.452 44.754 1.00 96.81 193 ALA A N 1
ATOM 1393 C CA . ALA A 1 193 ? -46.768 -11.857 45.120 1.00 96.81 193 ALA A CA 1
ATOM 1394 C C . ALA A 1 193 ? -46.767 -12.873 46.279 1.00 96.81 193 ALA A C 1
ATOM 1396 O O . ALA A 1 193 ? -47.488 -12.695 47.253 1.00 96.81 193 ALA A O 1
ATOM 1397 N N . ARG A 1 194 ? -45.872 -13.874 46.242 1.00 97.12 194 ARG A N 1
ATOM 1398 C CA . ARG A 1 194 ? -45.717 -14.853 47.337 1.00 97.12 194 ARG A CA 1
ATOM 1399 C C . ARG A 1 194 ? -45.272 -14.208 48.656 1.00 97.12 194 ARG A C 1
ATOM 1401 O O . ARG A 1 194 ? -45.698 -14.665 49.713 1.00 97.12 194 ARG A O 1
ATOM 1408 N N . VAL A 1 195 ? -44.416 -13.180 48.615 1.00 97.00 195 VAL A N 1
ATOM 1409 C CA . VAL A 1 195 ? -44.016 -12.420 49.817 1.00 97.00 195 VAL A CA 1
ATOM 1410 C C . VAL A 1 195 ? -45.227 -11.716 50.429 1.00 97.00 195 VAL A C 1
ATOM 1412 O O . VAL A 1 195 ? -45.381 -11.720 51.650 1.00 97.00 195 VAL A O 1
ATOM 1415 N N . ASP A 1 196 ? -46.087 -11.130 49.597 1.00 95.88 196 ASP A N 1
ATOM 1416 C CA . ASP A 1 196 ? -47.291 -10.450 50.068 1.00 95.88 196 ASP A CA 1
ATOM 1417 C C . ASP A 1 196 ? -48.313 -11.434 50.647 1.00 95.88 196 ASP A C 1
ATOM 1419 O O . ASP A 1 196 ? -48.761 -11.222 51.776 1.00 95.88 196 ASP A O 1
ATOM 1423 N N . ASP A 1 197 ? -48.560 -12.560 49.972 1.00 95.62 197 ASP A N 1
ATOM 1424 C CA . ASP A 1 197 ? -49.450 -13.627 50.450 1.00 95.62 197 ASP A CA 1
ATOM 1425 C C . ASP A 1 197 ? -49.010 -14.182 51.820 1.00 95.62 197 ASP A C 1
ATOM 1427 O O . ASP A 1 197 ? -49.823 -14.337 52.738 1.00 9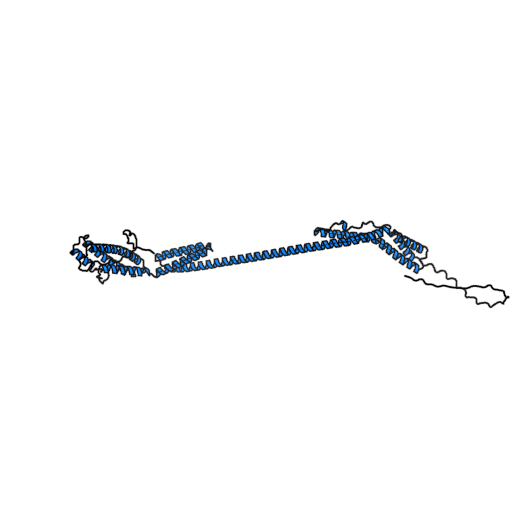5.62 197 ASP A O 1
ATOM 1431 N N . LEU A 1 198 ? -47.709 -14.463 51.991 1.00 94.06 198 LEU A N 1
ATOM 1432 C CA . LEU A 1 198 ? -47.156 -14.931 53.269 1.00 94.06 198 LEU A CA 1
ATOM 1433 C C . LEU A 1 198 ? -47.186 -13.840 54.343 1.00 94.06 198 LEU A C 1
ATOM 1435 O O . LEU A 1 198 ? -47.407 -14.147 55.513 1.00 94.06 198 LEU A O 1
ATOM 1439 N N . GLY A 1 199 ? -47.004 -12.575 53.960 1.00 90.81 199 GLY A N 1
ATOM 1440 C CA . GLY A 1 199 ? -47.132 -11.437 54.865 1.00 90.81 199 GLY A CA 1
ATOM 1441 C C . GLY A 1 199 ? -48.546 -11.292 55.422 1.00 90.81 199 GLY A C 1
ATOM 1442 O O . GLY A 1 199 ? -48.715 -11.086 56.622 1.00 90.81 199 GLY A O 1
ATOM 1443 N N . GLU A 1 200 ? -49.565 -11.451 54.578 1.00 91.88 200 GLU A N 1
ATOM 1444 C CA . GLU A 1 200 ? -50.957 -11.465 55.026 1.00 91.88 200 GLU A CA 1
ATOM 1445 C C . GLU A 1 200 ? -51.275 -12.682 55.904 1.00 91.88 200 GLU A C 1
ATOM 1447 O O . GLU A 1 200 ? -51.997 -12.569 56.894 1.00 91.88 200 GLU A O 1
ATOM 1452 N N . ALA A 1 201 ? -50.742 -13.861 55.566 1.00 87.62 201 ALA A N 1
ATOM 1453 C CA . ALA A 1 201 ? -50.915 -15.062 56.379 1.00 87.62 201 ALA A CA 1
ATOM 1454 C C . ALA A 1 201 ? -50.274 -14.908 57.771 1.00 87.62 201 ALA A C 1
ATOM 1456 O O . ALA A 1 201 ? -50.906 -15.254 58.769 1.00 87.62 201 ALA A O 1
ATOM 1457 N N . ALA A 1 202 ? -49.079 -14.314 57.849 1.00 83.56 202 ALA A N 1
ATOM 1458 C CA . ALA A 1 202 ? -48.404 -14.006 59.108 1.00 83.56 202 ALA A CA 1
ATOM 1459 C C . ALA A 1 202 ? -49.196 -13.000 59.960 1.00 83.56 202 ALA A C 1
ATOM 1461 O O . ALA A 1 202 ? -49.334 -13.191 61.165 1.00 83.56 202 ALA A O 1
ATOM 1462 N N . GLN A 1 203 ? -49.790 -11.968 59.345 1.00 81.75 203 GLN A N 1
ATOM 1463 C CA . GLN A 1 203 ? -50.671 -11.016 60.044 1.00 81.75 203 GLN A CA 1
ATOM 1464 C C . GLN A 1 203 ? -51.928 -11.679 60.623 1.00 81.75 203 GLN A C 1
ATOM 1466 O O . GLN A 1 203 ? -52.452 -11.224 61.637 1.00 81.75 203 GLN A O 1
ATOM 1471 N N . ARG A 1 204 ? -52.402 -12.761 59.994 1.00 82.69 204 ARG A N 1
ATOM 1472 C CA . ARG A 1 204 ? -53.512 -13.594 60.484 1.00 82.69 204 ARG A CA 1
ATOM 1473 C C . ARG A 1 204 ? -53.078 -14.643 61.522 1.00 82.69 204 ARG A C 1
ATOM 1475 O O . ARG A 1 204 ? -53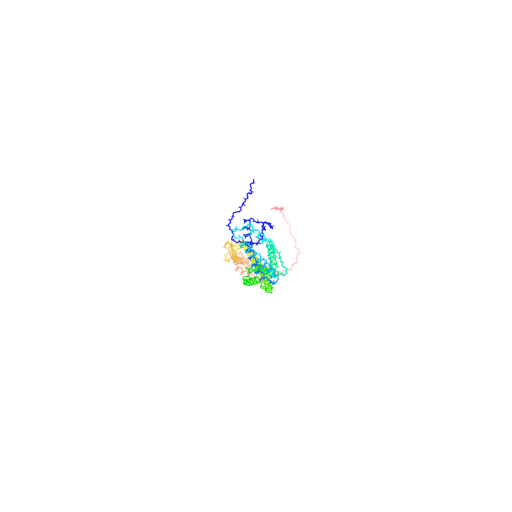.923 -15.412 61.966 1.00 82.69 204 ARG A O 1
ATOM 1482 N N . GLY A 1 205 ? -51.798 -14.684 61.904 1.00 75.06 205 GLY A N 1
ATOM 1483 C CA . GLY A 1 205 ? -51.262 -15.601 62.916 1.00 75.06 205 GLY A CA 1
ATOM 1484 C C . GLY A 1 205 ? -50.887 -16.995 62.401 1.00 75.06 205 GLY A C 1
ATOM 1485 O O . GLY A 1 205 ? -50.719 -17.911 63.201 1.00 75.06 205 GLY A O 1
ATOM 1486 N N . ALA A 1 206 ? -50.764 -17.192 61.083 1.00 78.06 206 ALA A N 1
ATOM 1487 C CA . ALA A 1 206 ? -50.305 -18.465 60.529 1.00 78.06 206 ALA A CA 1
ATOM 1488 C C . ALA A 1 206 ? -48.792 -18.665 60.741 1.00 78.06 206 ALA A C 1
ATOM 1490 O O . ALA A 1 206 ? -48.008 -17.733 60.551 1.00 78.06 206 ALA A O 1
ATOM 1491 N N . ASP A 1 207 ? -48.369 -19.895 61.050 1.00 82.25 207 ASP A N 1
ATOM 1492 C CA . ASP A 1 207 ? -46.948 -20.263 61.030 1.00 82.25 207 ASP A CA 1
ATOM 1493 C C . ASP A 1 207 ? -46.458 -20.393 59.578 1.00 82.25 207 ASP A C 1
ATOM 1495 O O . ASP A 1 207 ? -46.842 -21.306 58.841 1.00 82.25 207 ASP A O 1
ATOM 1499 N N . VAL A 1 208 ? -45.631 -19.433 59.161 1.00 87.81 208 VAL A N 1
ATOM 1500 C CA . VAL A 1 208 ? -45.075 -19.316 57.802 1.00 87.81 208 VAL A CA 1
ATOM 1501 C C . VAL A 1 208 ? -43.559 -19.528 57.760 1.00 87.81 208 VAL A C 1
ATOM 1503 O O . VAL A 1 208 ? -42.928 -19.260 56.739 1.00 87.81 208 VAL A O 1
ATOM 1506 N N . SER A 1 209 ? -42.957 -19.986 58.860 1.00 85.12 209 SER A N 1
ATOM 1507 C CA . SER A 1 209 ? -41.501 -19.980 59.059 1.00 85.12 209 SER A CA 1
ATOM 1508 C C . SER A 1 209 ? -40.748 -20.743 57.960 1.00 85.12 209 SER A C 1
ATOM 1510 O O . SER A 1 209 ? -39.810 -20.221 57.362 1.00 85.12 209 SER A O 1
ATOM 1512 N N . VAL A 1 210 ? -41.222 -21.944 57.617 1.00 89.12 210 VAL A N 1
ATOM 1513 C CA . VAL A 1 210 ? -40.602 -22.813 56.598 1.00 89.12 210 VAL A CA 1
ATOM 1514 C C . VAL A 1 210 ? -40.772 -22.242 55.184 1.00 89.12 210 VAL A C 1
ATOM 1516 O O . VAL A 1 210 ? -39.881 -22.331 54.333 1.00 89.12 210 VAL A O 1
ATOM 1519 N N . GLN A 1 211 ? -41.931 -21.643 54.911 1.00 93.94 211 GLN A N 1
ATOM 1520 C CA . GLN A 1 211 ? -42.225 -21.017 53.628 1.00 93.94 211 GLN A CA 1
ATOM 1521 C C . GLN A 1 211 ? -41.362 -19.767 53.423 1.00 93.94 211 GLN A C 1
ATOM 1523 O O . GLN A 1 211 ? -40.890 -19.543 52.307 1.00 93.94 211 GLN A O 1
ATOM 1528 N N . LEU A 1 212 ? -41.118 -18.995 54.489 1.00 92.12 212 LEU A N 1
ATOM 1529 C CA . LEU A 1 212 ? -40.200 -17.858 54.473 1.00 92.12 212 LEU A CA 1
ATOM 1530 C C . LEU A 1 212 ? -38.757 -18.302 54.209 1.00 92.12 212 LEU A C 1
ATOM 1532 O O . LEU A 1 212 ? -38.122 -17.715 53.338 1.00 92.12 212 LEU A O 1
ATOM 1536 N N . ASP A 1 213 ? -38.273 -19.377 54.845 1.00 92.31 213 ASP A N 1
ATOM 1537 C CA . ASP A 1 213 ? -36.920 -19.912 54.593 1.00 92.31 213 ASP A CA 1
ATOM 1538 C C . ASP A 1 213 ? -36.717 -20.265 53.109 1.00 92.31 213 ASP A C 1
ATOM 1540 O O . ASP A 1 213 ? -35.704 -19.930 52.488 1.00 92.31 213 ASP A O 1
ATOM 1544 N N . THR A 1 214 ? -37.716 -20.921 52.512 1.00 95.88 214 THR A N 1
ATOM 1545 C CA . THR A 1 214 ? -37.680 -21.300 51.093 1.00 95.88 214 THR A CA 1
ATOM 1546 C C . THR A 1 214 ? -37.686 -20.065 50.195 1.00 95.88 214 THR A C 1
ATOM 1548 O O . THR A 1 214 ? -36.923 -19.986 49.232 1.00 95.88 214 THR A O 1
ATOM 1551 N N . LEU A 1 215 ? -38.527 -19.079 50.512 1.00 96.00 215 LEU A N 1
ATOM 1552 C CA . LEU A 1 215 ? -38.664 -17.870 49.708 1.00 96.00 215 LEU A CA 1
ATOM 1553 C C . LEU A 1 215 ? -37.421 -16.972 49.787 1.00 96.00 215 LEU A C 1
ATOM 1555 O O . LEU A 1 215 ? -37.037 -16.376 48.783 1.00 96.00 215 LEU A O 1
ATOM 1559 N N . GLU A 1 216 ? -36.757 -16.915 50.942 1.00 96.12 216 GLU A N 1
ATOM 1560 C CA . GLU A 1 216 ? -35.460 -16.251 51.115 1.00 96.12 216 GLU A CA 1
ATOM 1561 C C . GLU A 1 216 ? -34.371 -16.918 50.270 1.00 96.12 216 GLU A C 1
ATOM 1563 O O . GLU A 1 216 ? -33.618 -16.228 49.577 1.00 96.12 216 GLU A O 1
ATOM 1568 N N . ALA A 1 217 ? -34.321 -18.252 50.258 1.00 96.25 217 ALA A N 1
ATOM 1569 C CA . ALA A 1 217 ? -33.382 -18.995 49.423 1.00 96.25 217 ALA A CA 1
ATOM 1570 C C . ALA A 1 217 ? -33.638 -18.778 47.918 1.00 96.25 217 ALA A C 1
ATOM 1572 O O . ALA A 1 217 ? -32.688 -18.573 47.153 1.00 96.25 217 ALA A O 1
ATOM 1573 N N . ASP A 1 218 ? -34.906 -18.785 47.495 1.00 96.06 218 ASP A N 1
ATOM 1574 C CA . ASP A 1 218 ? -35.321 -18.515 46.113 1.00 96.06 218 ASP A CA 1
ATOM 1575 C C . ASP A 1 218 ? -34.961 -17.081 45.691 1.00 96.06 218 ASP A C 1
ATOM 1577 O O . ASP A 1 218 ? -34.393 -16.865 44.614 1.00 96.06 218 ASP A O 1
ATOM 1581 N N . ALA A 1 219 ? -35.235 -16.096 46.552 1.00 95.62 219 ALA A N 1
ATOM 1582 C CA . ALA A 1 219 ? -34.903 -14.694 46.318 1.00 95.62 219 ALA A CA 1
ATOM 1583 C C . ALA A 1 219 ? -33.387 -14.487 46.194 1.00 95.62 219 ALA A C 1
ATOM 1585 O O . ALA A 1 219 ? -32.928 -13.875 45.229 1.00 95.62 219 ALA A O 1
ATOM 1586 N N . ALA A 1 220 ? -32.600 -15.060 47.111 1.00 95.94 220 ALA A N 1
ATOM 1587 C CA . ALA A 1 220 ? -31.142 -14.957 47.094 1.00 95.94 220 ALA A CA 1
ATOM 1588 C C . ALA A 1 220 ? -30.516 -15.625 45.857 1.00 95.94 220 ALA A C 1
ATOM 1590 O O . ALA A 1 220 ? -29.521 -15.136 45.316 1.00 95.94 220 ALA A O 1
ATOM 1591 N N . ARG A 1 221 ? -31.083 -16.746 45.390 1.00 96.12 221 ARG A N 1
ATOM 1592 C CA . ARG A 1 221 ? -30.652 -17.401 44.145 1.00 96.12 221 ARG A CA 1
ATOM 1593 C C . ARG A 1 221 ? -30.950 -16.522 42.934 1.00 96.12 221 ARG A C 1
ATOM 1595 O O . ARG A 1 221 ? -30.042 -16.256 42.153 1.00 96.12 221 ARG A O 1
ATOM 1602 N N . THR A 1 222 ? -32.182 -16.028 42.835 1.00 95.81 222 THR A N 1
ATOM 1603 C CA . THR A 1 222 ? -32.617 -15.156 41.734 1.00 95.81 222 THR A CA 1
ATOM 1604 C C . THR A 1 222 ? -31.769 -13.882 41.670 1.00 95.81 222 THR A C 1
ATOM 1606 O O . THR A 1 222 ? -31.345 -13.476 40.591 1.00 95.81 222 THR A O 1
ATOM 1609 N N . GLU A 1 223 ? -31.450 -13.278 42.820 1.00 95.44 223 GLU A N 1
ATOM 1610 C CA . GLU A 1 223 ? -30.601 -12.079 42.901 1.00 95.44 223 GLU A CA 1
ATOM 1611 C C . GLU A 1 223 ? -29.199 -12.366 42.364 1.00 95.44 223 GLU A C 1
ATOM 1613 O O . GLU A 1 223 ? -28.695 -11.633 41.511 1.00 95.44 223 GLU A O 1
ATOM 1618 N N . ARG A 1 224 ? -28.590 -13.474 42.802 1.00 96.06 224 ARG A N 1
ATOM 1619 C CA . ARG A 1 224 ? -27.267 -13.898 42.331 1.00 96.06 224 ARG A CA 1
ATOM 1620 C C . ARG A 1 224 ? -27.248 -14.116 40.820 1.00 96.06 224 ARG A C 1
ATOM 1622 O O . ARG A 1 224 ? -26.337 -13.628 40.152 1.00 96.06 224 ARG A O 1
ATOM 1629 N N . ASP A 1 225 ? -28.242 -14.815 40.286 1.00 95.00 225 ASP A N 1
ATOM 1630 C CA . ASP A 1 225 ? -28.301 -15.156 38.865 1.00 95.00 225 ASP A CA 1
ATOM 1631 C C . ASP A 1 225 ? -28.502 -13.901 37.997 1.00 95.00 225 ASP A C 1
ATOM 1633 O O . ASP A 1 225 ? -27.823 -13.732 36.977 1.00 95.00 225 ASP A O 1
ATOM 1637 N N . LEU A 1 226 ? -29.346 -12.960 38.436 1.00 94.94 226 LEU A N 1
ATOM 1638 C CA . LEU A 1 226 ? -29.536 -11.665 37.774 1.00 94.94 226 LEU A CA 1
ATOM 1639 C C . LEU A 1 226 ? -28.269 -10.800 37.794 1.00 94.94 226 LEU A C 1
ATOM 1641 O O . LEU A 1 226 ? -27.914 -10.211 36.767 1.00 94.94 226 LEU A O 1
ATOM 1645 N N . ILE A 1 227 ? -27.557 -10.745 38.924 1.00 94.25 227 ILE A N 1
ATOM 1646 C CA . ILE A 1 227 ? -26.279 -10.024 39.036 1.00 94.25 227 ILE A CA 1
ATOM 1647 C C . ILE A 1 227 ? -25.257 -10.606 38.055 1.00 94.25 227 ILE A C 1
ATOM 1649 O O . ILE A 1 227 ? -24.644 -9.859 37.289 1.00 94.25 227 ILE A O 1
ATOM 1653 N N . VAL A 1 228 ? -25.094 -11.933 38.036 1.00 95.00 228 VAL A N 1
ATOM 1654 C CA . VAL A 1 228 ? -24.141 -12.617 37.147 1.00 95.00 228 VAL A CA 1
ATOM 1655 C C . VAL A 1 228 ? -24.501 -12.390 35.679 1.00 95.00 228 VAL A C 1
ATOM 1657 O O . VAL A 1 228 ? -23.626 -12.090 34.864 1.00 95.00 228 VAL A O 1
ATOM 1660 N N . THR A 1 229 ? -25.781 -12.488 35.325 1.00 93.19 229 THR A N 1
ATOM 1661 C CA . THR A 1 229 ? -26.246 -12.305 33.943 1.00 93.19 229 THR A CA 1
ATOM 1662 C C . THR A 1 229 ? -26.015 -10.872 33.466 1.00 93.19 229 THR A C 1
ATOM 1664 O O . THR A 1 229 ? -25.421 -10.665 32.401 1.00 93.19 229 THR A O 1
ATOM 1667 N N . THR A 1 230 ? -26.370 -9.885 34.292 1.00 91.25 230 THR A N 1
ATOM 1668 C CA . THR A 1 230 ? -26.162 -8.460 33.999 1.00 91.25 230 THR A CA 1
ATOM 1669 C C . THR A 1 230 ? -24.672 -8.131 33.864 1.00 91.25 230 THR A C 1
ATOM 1671 O O . THR A 1 230 ? -24.263 -7.475 32.900 1.00 91.25 230 THR A O 1
ATOM 1674 N N . ALA A 1 231 ? -23.832 -8.641 34.773 1.00 92.88 231 ALA A N 1
ATOM 1675 C CA . ALA A 1 231 ? -22.382 -8.459 34.726 1.00 92.88 231 ALA A CA 1
ATOM 1676 C C . ALA A 1 231 ? -21.767 -9.071 33.455 1.00 92.88 231 ALA A C 1
ATOM 1678 O O . ALA A 1 231 ? -21.007 -8.404 32.748 1.00 92.88 231 ALA A O 1
ATOM 1679 N N . ASN A 1 232 ? -22.153 -10.303 33.107 1.00 92.88 232 ASN A N 1
ATOM 1680 C CA . ASN A 1 232 ? -21.682 -10.986 31.901 1.00 92.88 232 ASN A CA 1
ATOM 1681 C C . ASN A 1 232 ? -22.123 -10.272 30.618 1.00 92.88 232 ASN A C 1
ATOM 1683 O O . ASN A 1 232 ? -21.353 -10.186 29.661 1.00 92.88 232 ASN A O 1
ATOM 1687 N N . ARG A 1 233 ? -23.348 -9.732 30.573 1.00 89.75 233 ARG A N 1
ATOM 1688 C CA . ARG A 1 233 ? -23.806 -8.910 29.444 1.00 89.75 233 ARG A CA 1
ATOM 1689 C C . ARG A 1 233 ? -22.966 -7.644 29.308 1.00 89.75 233 ARG A C 1
ATOM 1691 O O . ARG A 1 233 ? -22.559 -7.321 28.193 1.00 89.75 233 ARG A O 1
ATOM 1698 N N . GLY A 1 234 ? -22.701 -6.956 30.418 1.00 90.88 234 GLY A N 1
ATOM 1699 C CA . GLY A 1 234 ? -21.846 -5.771 30.446 1.00 90.88 234 GLY A CA 1
ATOM 1700 C C . GLY A 1 234 ? -20.435 -6.072 29.941 1.00 90.88 234 GLY A C 1
ATOM 1701 O O . GLY A 1 234 ? -19.919 -5.342 29.098 1.00 90.88 234 GLY A O 1
ATOM 1702 N N . HIS A 1 235 ? -19.847 -7.185 30.383 1.00 93.19 235 HIS A N 1
ATOM 1703 C CA . HIS A 1 235 ? -18.535 -7.631 29.919 1.00 93.19 235 HIS A CA 1
ATOM 1704 C C . HIS A 1 235 ? -18.528 -7.924 28.413 1.00 93.19 235 HIS A C 1
ATOM 1706 O O . HIS A 1 235 ? -17.762 -7.304 27.683 1.00 93.19 235 HIS A O 1
ATOM 1712 N N . ARG A 1 236 ? -19.470 -8.734 27.912 1.00 93.88 236 ARG A N 1
ATOM 1713 C CA . ARG A 1 236 ? -19.595 -9.033 26.471 1.00 93.88 236 ARG A CA 1
ATOM 1714 C C . ARG A 1 236 ? -19.869 -7.794 25.619 1.00 93.88 236 ARG A C 1
ATOM 1716 O O . ARG A 1 236 ? -19.472 -7.729 24.459 1.00 93.88 236 ARG A O 1
ATOM 1723 N N . ALA A 1 237 ? -20.601 -6.812 26.147 1.00 94.00 237 ALA A N 1
ATOM 1724 C CA . ALA A 1 237 ? -20.813 -5.543 25.459 1.00 94.00 237 ALA A CA 1
ATOM 1725 C C . ALA A 1 237 ? -19.499 -4.761 25.316 1.00 94.00 237 ALA A C 1
ATOM 1727 O O . ALA A 1 237 ? -19.222 -4.278 24.220 1.00 94.00 237 ALA A O 1
ATOM 1728 N N . ARG A 1 238 ? -18.677 -4.706 26.373 1.00 95.44 238 ARG A N 1
ATOM 1729 C CA . ARG A 1 238 ? -17.341 -4.089 26.337 1.00 95.44 238 ARG A CA 1
ATOM 1730 C C . ARG A 1 238 ? -16.400 -4.830 25.392 1.00 95.44 238 ARG A C 1
ATOM 1732 O O . ARG A 1 238 ? -15.842 -4.194 24.511 1.00 95.44 238 ARG A O 1
ATOM 1739 N N . GLU A 1 239 ? -16.322 -6.158 25.471 1.00 96.25 239 GLU A N 1
ATOM 1740 C CA . GLU A 1 239 ? -15.500 -6.970 24.557 1.00 96.25 239 GLU A CA 1
ATOM 1741 C C . GLU A 1 239 ? -15.883 -6.743 23.088 1.00 96.25 239 GLU A C 1
ATOM 1743 O O . GLU A 1 239 ? -15.017 -6.592 22.229 1.00 96.25 239 GLU A O 1
ATOM 1748 N N . ARG A 1 240 ? -17.186 -6.661 22.776 1.00 96.25 240 ARG A N 1
ATOM 1749 C CA . ARG A 1 240 ? -17.652 -6.341 21.416 1.00 96.25 240 ARG A CA 1
ATOM 1750 C C . ARG A 1 240 ? -17.282 -4.925 20.990 1.00 96.25 240 ARG A C 1
ATOM 1752 O O . ARG A 1 240 ? -16.919 -4.735 19.834 1.00 96.25 240 ARG A O 1
ATOM 1759 N N . GLN A 1 241 ? -17.376 -3.945 21.888 1.00 96.38 241 GLN A N 1
ATOM 1760 C CA . GLN A 1 241 ? -16.955 -2.570 21.607 1.00 96.38 241 GLN A CA 1
ATOM 1761 C C . GLN A 1 241 ? -15.445 -2.489 21.364 1.00 96.38 241 GLN A C 1
ATOM 1763 O O . GLN A 1 241 ? -15.021 -1.854 20.403 1.00 96.38 241 GLN A O 1
ATOM 1768 N N . GLU A 1 242 ? -14.641 -3.177 22.172 1.00 96.88 242 GLU A N 1
ATOM 1769 C CA . GLU A 1 242 ? -13.190 -3.261 22.010 1.00 96.88 242 GLU A CA 1
ATOM 1770 C C . GLU A 1 242 ? -12.813 -3.972 20.707 1.00 96.88 242 GLU A C 1
ATOM 1772 O O . GLU A 1 242 ? -12.000 -3.456 19.942 1.00 96.88 242 GLU A O 1
ATOM 1777 N N . ALA A 1 243 ? -13.446 -5.104 20.392 1.00 96.94 243 ALA A N 1
ATOM 1778 C CA . ALA A 1 243 ? -13.231 -5.819 19.136 1.00 96.94 243 ALA A CA 1
ATOM 1779 C C . ALA A 1 243 ? -13.632 -4.971 17.917 1.00 96.94 243 ALA A C 1
ATOM 1781 O O . ALA A 1 243 ? -12.901 -4.934 16.927 1.00 96.94 243 ALA A O 1
ATOM 1782 N N . ALA A 1 244 ? -14.754 -4.246 17.993 1.00 96.88 244 ALA A N 1
ATOM 1783 C CA . ALA A 1 244 ? -15.184 -3.326 16.943 1.00 96.88 244 ALA A CA 1
ATOM 1784 C C . ALA A 1 244 ? -14.206 -2.150 16.779 1.00 96.88 244 ALA A C 1
ATOM 1786 O O . ALA A 1 244 ? -13.844 -1.813 15.652 1.00 96.88 244 ALA A O 1
ATOM 1787 N N . ALA A 1 245 ? -13.720 -1.570 17.881 1.00 96.88 245 ALA A N 1
ATOM 1788 C CA . ALA A 1 245 ? -12.717 -0.508 17.859 1.00 96.88 245 ALA A CA 1
ATOM 1789 C C . ALA A 1 245 ? -11.386 -0.997 17.263 1.00 96.88 245 ALA A C 1
ATOM 1791 O O . ALA A 1 245 ? -10.799 -0.318 16.422 1.00 96.88 245 ALA A O 1
ATOM 1792 N N . GLN A 1 246 ? -10.937 -2.201 17.626 1.00 96.69 246 GLN A N 1
ATOM 1793 C CA . GLN A 1 246 ? -9.737 -2.821 17.059 1.00 96.69 246 GLN A CA 1
ATOM 1794 C C . GLN A 1 246 ? -9.900 -3.127 15.565 1.00 96.69 246 GLN A C 1
ATOM 1796 O O . GLN A 1 246 ? -8.977 -2.885 14.786 1.00 96.69 246 GLN A O 1
ATOM 1801 N N . ALA A 1 247 ? -11.062 -3.630 15.140 1.00 97.12 247 ALA A N 1
ATOM 1802 C CA . ALA A 1 247 ? -11.354 -3.876 13.730 1.00 97.12 247 ALA A CA 1
ATOM 1803 C C . ALA A 1 247 ? -11.372 -2.569 12.922 1.00 97.12 247 ALA A C 1
ATOM 1805 O O . ALA A 1 247 ? -10.761 -2.505 11.856 1.00 97.12 247 ALA A O 1
ATOM 1806 N N . ALA A 1 248 ? -11.991 -1.511 13.456 1.00 97.06 248 ALA A N 1
ATOM 1807 C CA . ALA A 1 248 ? -11.995 -0.184 12.844 1.00 97.06 248 ALA A CA 1
ATOM 1808 C C . ALA A 1 248 ? -10.579 0.407 12.748 1.00 97.06 248 ALA A C 1
ATOM 1810 O O . ALA A 1 248 ? -10.197 0.908 11.691 1.00 97.06 248 ALA A O 1
ATOM 1811 N N . ALA A 1 249 ? -9.767 0.283 13.803 1.00 97.19 249 ALA A N 1
ATOM 1812 C CA . ALA A 1 249 ? -8.378 0.738 13.803 1.00 97.19 249 ALA A CA 1
ATOM 1813 C C . ALA A 1 249 ? -7.525 -0.008 12.762 1.00 97.19 249 ALA A C 1
ATOM 1815 O O . ALA A 1 249 ? -6.768 0.616 12.020 1.00 97.19 249 ALA A O 1
ATOM 1816 N N . ARG A 1 250 ? -7.684 -1.335 12.644 1.00 97.62 250 ARG A N 1
ATOM 1817 C CA . ARG A 1 250 ? -7.003 -2.137 11.613 1.00 97.62 250 ARG A CA 1
ATOM 1818 C C . ARG A 1 250 ? -7.456 -1.748 10.207 1.00 97.62 250 ARG A C 1
ATOM 1820 O O . ARG A 1 250 ? -6.615 -1.579 9.330 1.00 97.62 250 ARG A O 1
ATOM 1827 N N . ALA A 1 251 ? -8.757 -1.561 9.989 1.00 97.44 251 ALA A N 1
ATOM 1828 C CA . ALA A 1 251 ? -9.283 -1.121 8.700 1.00 97.44 251 ALA A CA 1
ATOM 1829 C C . ALA A 1 251 ? -8.714 0.253 8.306 1.00 97.44 251 ALA A C 1
ATOM 1831 O O . ALA A 1 251 ? -8.213 0.402 7.191 1.00 97.44 251 ALA A O 1
ATOM 1832 N N . ALA A 1 252 ? -8.695 1.212 9.237 1.00 96.62 252 ALA A N 1
ATOM 1833 C CA . ALA A 1 252 ? -8.104 2.531 9.031 1.00 96.62 252 ALA A CA 1
ATOM 1834 C C . ALA A 1 252 ? -6.603 2.451 8.710 1.00 96.62 252 ALA A C 1
ATOM 1836 O O . ALA A 1 252 ? -6.155 3.072 7.748 1.00 96.62 252 ALA A O 1
ATOM 1837 N N . ALA A 1 253 ? -5.840 1.627 9.439 1.00 97.12 253 ALA A N 1
ATOM 1838 C CA . ALA A 1 253 ? -4.421 1.407 9.162 1.00 97.12 253 ALA A CA 1
ATOM 1839 C C . ALA A 1 253 ? -4.196 0.826 7.755 1.00 97.12 253 ALA A C 1
ATOM 1841 O O . ALA A 1 253 ? -3.380 1.345 7.000 1.00 97.12 253 ALA A O 1
ATOM 1842 N N . THR A 1 254 ? -4.968 -0.191 7.349 1.00 97.62 254 THR A N 1
ATOM 1843 C CA . THR A 1 254 ? -4.838 -0.766 5.995 1.00 97.62 254 THR A CA 1
ATOM 1844 C C . THR A 1 254 ? -5.227 0.210 4.885 1.00 97.62 254 THR A C 1
ATOM 1846 O O . THR A 1 254 ? -4.661 0.144 3.796 1.00 97.62 254 THR A O 1
ATOM 1849 N N . ALA A 1 255 ? -6.193 1.100 5.131 1.00 96.44 255 ALA A N 1
ATOM 1850 C CA . ALA A 1 255 ? -6.578 2.140 4.183 1.00 96.44 255 ALA A CA 1
ATOM 1851 C C . ALA A 1 255 ? -5.481 3.208 4.057 1.00 96.44 255 ALA A C 1
ATOM 1853 O O . ALA A 1 255 ? -5.149 3.601 2.942 1.00 96.44 255 ALA A O 1
ATOM 1854 N N . ALA A 1 256 ? -4.869 3.610 5.177 1.00 96.31 256 ALA A N 1
ATOM 1855 C CA . ALA A 1 256 ? -3.738 4.534 5.185 1.00 96.31 256 ALA A CA 1
ATOM 1856 C C . ALA A 1 256 ? -2.531 3.961 4.424 1.00 96.31 256 ALA A C 1
ATOM 1858 O O . ALA A 1 256 ? -1.997 4.634 3.546 1.00 96.31 256 ALA A O 1
ATOM 1859 N N . SER A 1 257 ? -2.165 2.698 4.674 1.00 96.19 257 SER A N 1
ATOM 1860 C CA . SER A 1 257 ? -1.068 2.039 3.949 1.00 96.19 257 SER A CA 1
ATOM 1861 C C . SER A 1 257 ? -1.342 1.908 2.448 1.00 96.19 257 SER A C 1
ATOM 1863 O O . SER A 1 257 ? -0.426 2.062 1.646 1.00 96.19 257 SER A O 1
ATOM 1865 N N . ARG A 1 258 ? -2.595 1.652 2.042 1.00 97.19 258 ARG A N 1
ATOM 1866 C CA . ARG A 1 258 ? -2.974 1.641 0.618 1.00 97.19 258 ARG A CA 1
ATOM 1867 C C . ARG A 1 258 ? -2.848 3.024 -0.017 1.00 97.19 258 ARG A C 1
ATOM 1869 O O . ARG A 1 258 ? -2.244 3.134 -1.076 1.00 97.19 258 ARG A O 1
ATOM 1876 N N . ALA A 1 259 ? -3.330 4.068 0.655 1.00 96.88 259 ALA A N 1
ATOM 1877 C CA . ALA A 1 259 ? -3.212 5.438 0.163 1.00 96.88 259 ALA A CA 1
ATOM 1878 C C . ALA A 1 259 ? -1.745 5.892 0.039 1.00 96.88 259 ALA A C 1
ATOM 1880 O O . ALA A 1 259 ? -1.393 6.596 -0.903 1.00 96.88 259 ALA A O 1
ATOM 1881 N N . GLU A 1 260 ? -0.873 5.486 0.966 1.00 96.62 260 GLU A N 1
ATOM 1882 C CA . GLU A 1 260 ? 0.567 5.753 0.882 1.00 96.62 260 GLU A CA 1
ATOM 1883 C C . GLU A 1 260 ? 1.221 5.005 -0.289 1.00 96.62 260 GLU A C 1
ATOM 1885 O O . GLU A 1 260 ? 1.973 5.601 -1.059 1.00 96.62 260 GLU A O 1
ATOM 1890 N N . ALA A 1 261 ? 0.887 3.726 -0.481 1.00 97.19 261 ALA A N 1
ATOM 1891 C CA . ALA A 1 261 ? 1.389 2.941 -1.606 1.00 97.19 261 ALA A CA 1
ATOM 1892 C C . ALA A 1 261 ? 0.954 3.522 -2.964 1.00 97.19 261 ALA A C 1
ATOM 1894 O O . ALA A 1 261 ? 1.767 3.593 -3.885 1.00 97.19 261 ALA A O 1
ATOM 1895 N N . GLU A 1 262 ? -0.295 3.980 -3.082 1.00 96.94 262 GLU A N 1
ATOM 1896 C CA . GLU A 1 262 ? -0.812 4.649 -4.283 1.00 96.94 262 GLU A CA 1
ATOM 1897 C C . GLU A 1 262 ? -0.078 5.968 -4.566 1.00 96.94 262 GLU A C 1
ATOM 1899 O O . GLU A 1 262 ? 0.280 6.233 -5.714 1.00 96.94 262 GLU A O 1
ATOM 1904 N N . ARG A 1 263 ? 0.223 6.765 -3.530 1.00 97.88 263 ARG A N 1
ATOM 1905 C CA . ARG A 1 263 ? 1.024 7.995 -3.670 1.00 97.88 263 ARG A CA 1
ATOM 1906 C C . ARG A 1 263 ? 2.434 7.701 -4.164 1.00 97.88 263 ARG A C 1
ATOM 1908 O O . ARG A 1 263 ? 2.866 8.300 -5.143 1.00 97.88 263 ARG A O 1
ATOM 1915 N N . LEU A 1 264 ? 3.121 6.743 -3.543 1.00 97.94 264 LEU A N 1
ATOM 1916 C CA . LEU A 1 264 ? 4.471 6.347 -3.953 1.00 97.94 264 LEU A CA 1
ATOM 1917 C C . LEU A 1 264 ? 4.492 5.773 -5.377 1.00 97.94 264 LEU A C 1
ATOM 1919 O O . LEU A 1 264 ? 5.446 6.000 -6.118 1.00 97.94 264 LEU A O 1
ATOM 1923 N N . ALA A 1 265 ? 3.453 5.037 -5.780 1.00 97.25 265 ALA A N 1
ATOM 1924 C CA . ALA A 1 265 ? 3.319 4.548 -7.149 1.00 97.25 265 ALA A CA 1
ATOM 1925 C C . ALA A 1 265 ? 3.131 5.701 -8.150 1.00 97.25 265 ALA A C 1
ATOM 1927 O O . ALA A 1 265 ? 3.792 5.712 -9.187 1.00 97.25 265 ALA A O 1
ATOM 1928 N N . ALA A 1 266 ? 2.297 6.693 -7.823 1.00 96.38 266 ALA A N 1
ATOM 1929 C CA . ALA A 1 266 ? 2.094 7.877 -8.656 1.00 96.38 266 ALA A CA 1
ATOM 1930 C C . ALA A 1 266 ? 3.369 8.729 -8.782 1.00 96.38 266 ALA A C 1
ATOM 1932 O O . ALA A 1 266 ? 3.714 9.160 -9.880 1.00 96.38 266 ALA A O 1
ATOM 1933 N N . GLU A 1 267 ? 4.107 8.924 -7.687 1.00 97.62 267 GLU A N 1
ATOM 1934 C CA . GLU A 1 267 ? 5.393 9.634 -7.693 1.00 97.62 267 GLU A CA 1
ATOM 1935 C C . GLU A 1 267 ? 6.434 8.925 -8.567 1.00 97.62 267 GLU A C 1
ATOM 1937 O O . GLU A 1 267 ? 7.121 9.570 -9.360 1.00 97.62 267 GLU A O 1
ATOM 1942 N N . ARG A 1 268 ? 6.525 7.592 -8.476 1.00 97.62 268 ARG A N 1
ATOM 1943 C CA . ARG A 1 268 ? 7.421 6.795 -9.328 1.00 97.62 268 ARG A CA 1
ATOM 1944 C C . ARG A 1 268 ? 7.044 6.895 -10.801 1.00 97.62 268 ARG A C 1
ATOM 1946 O O . ARG A 1 268 ? 7.930 7.113 -11.620 1.00 97.62 268 ARG A O 1
ATOM 1953 N N . ALA A 1 269 ? 5.756 6.793 -11.126 1.00 96.06 269 ALA A N 1
ATOM 1954 C CA . ALA A 1 269 ? 5.278 6.933 -12.500 1.00 96.06 269 ALA A CA 1
ATOM 1955 C C . ALA A 1 269 ? 5.581 8.332 -13.069 1.00 96.06 269 ALA A C 1
ATOM 1957 O O . ALA A 1 269 ? 6.017 8.458 -14.211 1.00 96.06 269 ALA A O 1
ATOM 1958 N N . ALA A 1 270 ? 5.419 9.387 -12.263 1.00 96.25 270 ALA A N 1
ATOM 1959 C CA . ALA A 1 270 ? 5.775 10.748 -12.661 1.00 96.25 270 ALA A CA 1
ATOM 1960 C C . ALA A 1 270 ? 7.291 10.919 -12.874 1.00 96.25 270 ALA A C 1
ATOM 1962 O O . ALA A 1 270 ? 7.710 11.591 -13.817 1.00 96.25 270 ALA A O 1
ATOM 1963 N N . ALA A 1 271 ? 8.117 10.298 -12.026 1.00 97.25 271 ALA A N 1
ATOM 1964 C CA . ALA A 1 271 ? 9.570 10.325 -12.167 1.00 97.25 271 ALA A CA 1
ATOM 1965 C C . ALA A 1 271 ? 10.050 9.573 -13.421 1.00 97.25 271 ALA A C 1
ATOM 1967 O O . ALA A 1 271 ? 10.926 10.067 -14.128 1.00 97.25 271 ALA A O 1
ATOM 1968 N N . GLU A 1 272 ? 9.460 8.415 -13.720 1.00 97.31 272 GLU A N 1
ATOM 1969 C CA . GLU A 1 272 ? 9.753 7.637 -14.930 1.00 97.31 272 GLU A CA 1
ATOM 1970 C C . GLU A 1 272 ? 9.377 8.417 -16.195 1.00 97.31 272 GLU A C 1
ATOM 1972 O O . GLU A 1 272 ? 10.207 8.583 -17.087 1.00 97.31 272 GLU A O 1
ATOM 1977 N N . LEU A 1 273 ? 8.184 9.017 -16.214 1.00 97.88 273 LEU A N 1
ATOM 1978 C CA . LEU A 1 273 ? 7.751 9.908 -17.289 1.00 97.88 273 LEU A CA 1
ATOM 1979 C C . LEU A 1 273 ? 8.726 11.076 -17.498 1.00 97.88 273 LEU A C 1
ATOM 1981 O O . LEU A 1 273 ? 9.108 11.380 -18.628 1.00 97.88 273 LEU A O 1
ATOM 1985 N N . ALA A 1 274 ? 9.155 11.735 -16.420 1.00 97.69 274 ALA A N 1
ATOM 1986 C CA . ALA A 1 274 ? 10.123 12.823 -16.509 1.00 97.69 274 ALA A CA 1
ATOM 1987 C C . ALA A 1 274 ? 11.469 12.345 -17.084 1.00 97.69 274 ALA A C 1
ATOM 1989 O O . ALA A 1 274 ? 12.039 13.017 -17.947 1.00 97.69 274 ALA A O 1
ATOM 1990 N N . ALA A 1 275 ? 11.955 11.178 -16.654 1.00 98.06 275 ALA A N 1
ATOM 1991 C CA . ALA A 1 275 ? 13.194 10.591 -17.155 1.00 98.06 275 ALA A CA 1
ATOM 1992 C C . ALA A 1 275 ? 13.108 10.245 -18.649 1.00 98.06 275 ALA A C 1
ATOM 1994 O O . ALA A 1 275 ? 14.025 10.564 -19.408 1.00 98.06 275 ALA A O 1
ATOM 1995 N N . ASP A 1 276 ? 11.999 9.657 -19.098 1.00 97.88 276 ASP A N 1
ATOM 1996 C CA . ASP A 1 276 ? 11.803 9.317 -20.507 1.00 97.88 276 ASP A CA 1
ATOM 1997 C C . ASP A 1 276 ? 11.640 10.551 -21.397 1.00 97.88 276 ASP A C 1
ATOM 1999 O O . ASP A 1 276 ? 12.146 10.566 -22.521 1.00 97.88 276 ASP A O 1
ATOM 2003 N N . ARG A 1 277 ? 11.039 11.633 -20.889 1.00 98.12 277 ARG A N 1
ATOM 2004 C CA . ARG A 1 277 ? 11.010 12.921 -21.601 1.00 98.12 277 ARG A CA 1
ATOM 2005 C C . ARG A 1 277 ? 12.407 13.507 -21.768 1.00 98.12 277 ARG A C 1
ATOM 2007 O O . ARG A 1 277 ? 12.758 13.932 -22.866 1.00 98.12 277 ARG A O 1
ATOM 2014 N N . VAL A 1 278 ? 13.226 13.493 -20.714 1.00 98.00 278 VAL A N 1
ATOM 2015 C CA . VAL A 1 278 ? 14.631 13.933 -20.795 1.00 98.00 278 VAL A CA 1
ATOM 2016 C C . VAL A 1 278 ? 15.410 13.072 -21.788 1.00 98.00 278 VAL A C 1
ATOM 2018 O O . VAL A 1 278 ? 16.153 13.605 -22.610 1.00 98.00 278 VAL A O 1
ATOM 2021 N N . ARG A 1 279 ? 15.205 11.749 -21.766 1.00 97.56 279 ARG A N 1
ATOM 2022 C CA . ARG A 1 279 ? 15.801 10.826 -22.738 1.00 97.56 279 ARG A CA 1
ATOM 2023 C C . ARG A 1 279 ? 15.418 11.199 -24.170 1.00 97.56 279 ARG A C 1
ATOM 2025 O O . ARG A 1 279 ? 16.304 11.299 -25.011 1.00 97.56 279 ARG A O 1
ATOM 2032 N N . ALA A 1 280 ? 14.133 11.433 -24.438 1.00 97.44 280 ALA A N 1
ATOM 2033 C CA . ALA A 1 280 ? 13.650 11.813 -25.763 1.00 97.44 280 ALA A CA 1
ATOM 2034 C C . ALA A 1 280 ? 14.302 13.112 -26.260 1.00 97.44 280 ALA A C 1
ATOM 2036 O O . ALA A 1 280 ? 14.759 13.163 -27.396 1.00 97.44 280 ALA A O 1
ATOM 2037 N N . LEU A 1 281 ? 14.401 14.135 -25.405 1.00 96.94 281 LEU A N 1
ATOM 2038 C CA . LEU A 1 281 ? 15.037 15.410 -25.757 1.00 96.94 281 LEU A CA 1
ATOM 2039 C C . LEU A 1 281 ? 16.526 15.248 -26.090 1.00 96.94 281 LEU A C 1
ATOM 2041 O O . LEU A 1 281 ? 16.994 15.786 -27.091 1.00 96.94 281 LEU A O 1
ATOM 2045 N N . ASN A 1 282 ? 17.2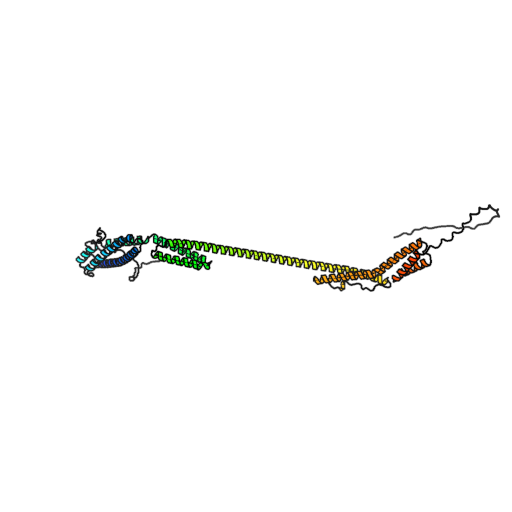61 14.481 -25.282 1.00 97.44 282 ASN A N 1
ATOM 2046 C CA . ASN A 1 282 ? 18.683 14.225 -25.523 1.00 97.44 282 ASN A CA 1
ATOM 2047 C C . ASN A 1 282 ? 18.915 13.439 -26.821 1.00 97.44 282 ASN A C 1
ATOM 2049 O O . ASN A 1 282 ? 19.871 13.705 -27.550 1.00 97.44 282 ASN A O 1
ATOM 2053 N N . GLU A 1 283 ? 18.040 12.480 -27.118 1.00 96.75 283 GLU A N 1
ATOM 2054 C CA . GLU A 1 283 ? 18.121 11.688 -28.344 1.00 96.75 283 GLU A CA 1
ATOM 2055 C C . GLU A 1 283 ? 17.814 12.546 -29.584 1.00 96.75 283 GLU A C 1
ATOM 2057 O O . GLU A 1 283 ? 18.538 12.451 -30.569 1.00 96.75 283 GLU A O 1
ATOM 2062 N N . ILE A 1 284 ? 16.828 13.454 -29.527 1.00 97.19 284 ILE A N 1
ATOM 2063 C CA . ILE A 1 284 ? 16.577 14.426 -30.610 1.00 97.19 284 ILE A CA 1
ATOM 2064 C C . ILE A 1 284 ? 17.827 15.269 -30.878 1.00 97.19 284 ILE A C 1
ATOM 2066 O O . ILE A 1 284 ? 18.269 15.340 -32.020 1.00 97.19 284 ILE A O 1
ATOM 2070 N N . ALA A 1 285 ? 18.430 15.850 -29.835 1.00 95.44 285 ALA A N 1
ATOM 2071 C CA . ALA A 1 285 ? 19.630 16.677 -29.981 1.00 95.44 285 ALA A CA 1
ATOM 2072 C C . ALA A 1 285 ? 20.815 15.889 -30.574 1.00 95.44 285 ALA A C 1
ATOM 2074 O O . ALA A 1 285 ? 21.603 16.412 -31.360 1.00 95.44 285 ALA A O 1
ATOM 2075 N N . THR A 1 286 ? 20.929 14.606 -30.223 1.00 97.25 286 THR A N 1
ATOM 2076 C CA . THR A 1 286 ? 21.941 13.709 -30.798 1.00 97.25 286 THR A CA 1
ATOM 2077 C C . THR A 1 286 ? 21.679 13.455 -32.284 1.00 97.25 286 THR A C 1
ATOM 2079 O O . THR A 1 286 ? 22.613 13.467 -33.089 1.00 97.25 286 THR A O 1
ATOM 2082 N N . LEU A 1 287 ? 20.418 13.239 -32.664 1.00 97.00 287 LEU A N 1
ATOM 2083 C CA . LEU A 1 287 ? 20.035 12.982 -34.050 1.00 97.00 287 LEU A CA 1
ATOM 2084 C C . LEU A 1 287 ? 20.131 14.220 -34.938 1.00 97.00 287 LEU A C 1
ATOM 2086 O O . LEU A 1 287 ? 20.496 14.069 -36.097 1.00 97.00 287 LEU A O 1
ATOM 2090 N N . GLU A 1 288 ? 19.889 15.415 -34.405 1.00 95.38 288 GLU A N 1
ATOM 2091 C CA . GLU A 1 288 ? 20.105 16.681 -35.117 1.00 95.38 288 GLU A CA 1
ATOM 2092 C C . GLU A 1 288 ? 21.569 16.805 -35.573 1.00 95.38 288 GLU A C 1
ATOM 2094 O O . GLU A 1 288 ? 21.855 16.997 -36.751 1.00 95.38 288 GLU A O 1
ATOM 2099 N N . HIS A 1 289 ? 22.530 16.553 -34.678 1.00 96.19 289 HIS A N 1
ATOM 2100 C CA . HIS A 1 289 ? 23.946 16.569 -35.060 1.00 96.19 289 HIS A CA 1
ATOM 2101 C C . HIS A 1 289 ? 24.314 15.460 -36.065 1.00 96.19 289 HIS A C 1
ATOM 2103 O O . HIS A 1 289 ? 25.186 15.622 -36.930 1.00 96.19 289 HIS A O 1
ATOM 2109 N N . ARG A 1 290 ? 23.659 14.300 -35.954 1.00 97.38 290 ARG A N 1
ATOM 2110 C CA . ARG A 1 290 ? 23.857 13.192 -36.891 1.00 97.38 290 ARG A CA 1
ATOM 2111 C C . ARG A 1 290 ? 23.306 13.522 -38.278 1.00 97.38 290 ARG A C 1
ATOM 2113 O O . ARG A 1 290 ? 23.933 13.139 -39.264 1.00 97.38 290 ARG A O 1
ATOM 2120 N N . GLU A 1 291 ? 22.191 14.242 -38.362 1.00 97.38 291 GLU A N 1
ATOM 2121 C CA . GLU A 1 291 ? 21.613 14.725 -39.617 1.00 97.38 291 GLU A CA 1
ATOM 2122 C C . GLU A 1 291 ? 22.624 15.576 -40.396 1.00 97.38 291 GLU A C 1
ATOM 2124 O O . GLU A 1 291 ? 22.901 15.273 -41.559 1.00 97.38 291 GLU A O 1
ATOM 2129 N N . ASP A 1 292 ? 23.266 16.548 -39.741 1.00 95.75 292 ASP A N 1
ATOM 2130 C CA . ASP A 1 292 ? 24.309 17.386 -40.353 1.00 95.75 292 ASP A CA 1
ATOM 2131 C C . ASP A 1 292 ? 25.460 16.546 -40.927 1.00 95.75 292 ASP A C 1
ATOM 2133 O O . ASP A 1 292 ? 25.940 16.767 -42.045 1.00 95.75 292 ASP A O 1
ATOM 2137 N N . THR A 1 293 ? 25.891 15.534 -40.169 1.00 97.00 293 THR A N 1
ATOM 2138 C CA . THR A 1 293 ? 26.951 14.613 -40.597 1.00 97.00 293 THR A CA 1
ATOM 2139 C C . THR A 1 293 ? 26.521 13.800 -41.822 1.00 97.00 293 THR A C 1
ATOM 2141 O O . THR A 1 293 ? 27.308 13.607 -42.754 1.00 97.00 293 THR A O 1
ATOM 2144 N N . LEU A 1 294 ? 25.266 13.347 -41.861 1.00 97.62 294 LEU A N 1
ATOM 2145 C CA . LEU A 1 294 ? 24.714 12.612 -42.997 1.00 97.62 294 LEU A CA 1
ATOM 2146 C C . LEU A 1 294 ? 24.579 13.498 -44.232 1.00 97.62 294 LEU A C 1
ATOM 2148 O O . LEU A 1 294 ? 24.962 13.055 -45.315 1.00 97.62 294 LEU A O 1
ATOM 2152 N N . HIS A 1 295 ? 24.129 14.747 -44.090 1.00 97.62 295 HIS A N 1
ATOM 2153 C CA . HIS A 1 295 ? 24.125 15.714 -45.189 1.00 97.62 295 HIS A CA 1
ATOM 2154 C C . HIS A 1 295 ? 25.525 15.888 -45.789 1.00 97.62 295 HIS A C 1
ATOM 2156 O O . HIS A 1 295 ? 25.675 15.824 -47.009 1.00 97.62 295 HIS A O 1
ATOM 2162 N N . ALA A 1 296 ? 26.575 15.971 -44.964 1.00 97.12 296 ALA A N 1
ATOM 2163 C CA . ALA A 1 296 ? 27.949 16.045 -45.460 1.00 97.12 296 ALA A CA 1
ATOM 2164 C C . ALA A 1 296 ? 28.380 14.791 -46.256 1.00 97.12 296 ALA A C 1
ATOM 2166 O O . ALA A 1 296 ? 29.044 14.912 -47.294 1.00 97.12 296 ALA A O 1
ATOM 2167 N N . ILE A 1 297 ? 27.998 13.588 -45.807 1.00 97.38 297 ILE A N 1
ATOM 2168 C CA . ILE A 1 297 ? 28.267 12.325 -46.522 1.00 97.38 297 ILE A CA 1
ATOM 2169 C C . ILE A 1 297 ? 27.498 12.275 -47.848 1.00 97.38 297 ILE A C 1
ATOM 2171 O O . ILE A 1 297 ? 28.077 11.918 -48.879 1.00 97.38 297 ILE A O 1
ATOM 2175 N N . VAL A 1 298 ? 26.216 12.648 -47.837 1.00 98.06 298 VAL A N 1
ATOM 2176 C CA . VAL A 1 298 ? 25.354 12.690 -49.024 1.00 98.06 298 VAL A CA 1
ATOM 2177 C C . VAL A 1 298 ? 25.926 13.656 -50.052 1.00 98.06 298 VAL A C 1
ATOM 2179 O O . VAL A 1 298 ? 26.180 13.248 -51.185 1.00 98.06 298 VAL A O 1
ATOM 2182 N N . ASP A 1 299 ? 26.232 14.891 -49.656 1.00 97.50 299 ASP A N 1
ATOM 2183 C CA . ASP A 1 299 ? 26.825 15.906 -50.528 1.00 97.50 299 ASP A CA 1
ATOM 2184 C C . ASP A 1 299 ? 28.141 15.435 -51.145 1.00 97.50 299 ASP A C 1
ATOM 2186 O O . ASP A 1 299 ? 28.405 15.647 -52.333 1.00 97.50 299 ASP A O 1
ATOM 2190 N N . ARG A 1 300 ? 28.984 14.764 -50.352 1.00 97.31 300 ARG A N 1
ATOM 2191 C CA . ARG A 1 300 ? 30.224 14.167 -50.848 1.00 97.31 300 ARG A CA 1
ATOM 2192 C C . ARG A 1 300 ? 29.938 13.084 -51.887 1.00 97.31 300 ARG A C 1
ATOM 2194 O O . ARG A 1 300 ? 30.529 13.118 -52.963 1.00 97.31 300 ARG A O 1
ATOM 2201 N N . CYS A 1 301 ? 29.028 12.159 -51.600 1.00 97.44 301 CYS A N 1
ATOM 2202 C CA . CYS A 1 301 ? 28.673 11.065 -52.501 1.00 97.44 301 CYS A CA 1
ATOM 2203 C C . CYS A 1 301 ? 28.065 11.578 -53.816 1.00 97.44 301 CYS A C 1
ATOM 2205 O O . CYS A 1 301 ? 28.487 11.147 -54.887 1.00 97.44 301 CYS A O 1
ATOM 2207 N N . LEU A 1 302 ? 27.157 12.558 -53.754 1.00 96.75 302 LEU A N 1
ATOM 2208 C CA . LEU A 1 302 ? 26.552 13.189 -54.932 1.00 96.75 302 LEU A CA 1
ATOM 2209 C C . LEU A 1 302 ? 27.591 13.862 -55.840 1.00 96.75 302 LEU A C 1
ATOM 2211 O O . LEU A 1 302 ? 27.450 13.823 -57.061 1.00 96.75 302 LEU A O 1
ATOM 2215 N N . ARG A 1 303 ? 28.638 14.467 -55.264 1.00 97.12 303 ARG A N 1
ATOM 2216 C CA . ARG A 1 303 ? 29.742 15.061 -56.036 1.00 97.12 303 ARG A CA 1
ATOM 2217 C C . ARG A 1 303 ? 30.678 14.012 -56.631 1.00 97.12 303 ARG A C 1
ATOM 2219 O O . ARG A 1 303 ? 31.179 14.184 -57.738 1.00 97.12 303 ARG A O 1
ATOM 2226 N N . GLU A 1 304 ? 30.970 12.961 -55.874 1.00 96.81 304 GLU A N 1
ATOM 2227 C CA . GLU A 1 304 ? 32.084 12.056 -56.152 1.00 96.81 304 GLU A CA 1
ATOM 2228 C C . GLU A 1 304 ? 31.696 10.777 -56.906 1.00 96.81 304 GLU A C 1
ATOM 2230 O O . GLU A 1 304 ? 32.574 10.149 -57.499 1.00 96.81 304 GLU A O 1
ATOM 2235 N N . ILE A 1 305 ? 30.420 10.383 -56.907 1.00 97.75 305 ILE A N 1
ATOM 2236 C CA . ILE A 1 305 ? 29.938 9.098 -57.434 1.00 97.75 305 ILE A CA 1
ATOM 2237 C C . ILE A 1 305 ? 28.947 9.332 -58.575 1.00 97.75 305 ILE A C 1
ATOM 2239 O O . ILE A 1 305 ? 28.002 10.099 -58.442 1.00 97.75 305 ILE A O 1
ATOM 2243 N N . ALA A 1 306 ? 29.145 8.661 -59.715 1.00 95.94 306 ALA A N 1
ATOM 2244 C CA . ALA A 1 306 ? 28.395 8.928 -60.950 1.00 95.94 306 ALA A CA 1
ATOM 2245 C C . ALA A 1 306 ? 26.935 8.463 -60.887 1.00 95.94 306 ALA A C 1
ATOM 2247 O O . ALA A 1 306 ? 26.072 9.007 -61.574 1.00 95.94 306 ALA A O 1
ATOM 2248 N N . ARG A 1 307 ? 26.656 7.446 -60.066 1.00 93.56 307 ARG A N 1
ATOM 2249 C CA . ARG A 1 307 ? 25.316 6.885 -59.851 1.00 93.56 307 ARG A CA 1
ATOM 2250 C C . ARG A 1 307 ? 25.045 6.787 -58.351 1.00 93.56 307 ARG A C 1
ATOM 2252 O O . ARG A 1 307 ? 25.094 5.688 -57.797 1.00 93.56 307 ARG A O 1
ATOM 2259 N N . PRO A 1 308 ? 24.841 7.925 -57.675 1.00 93.25 308 PRO A N 1
ATOM 2260 C CA . PRO A 1 308 ? 24.627 7.922 -56.242 1.00 93.25 308 PRO A CA 1
ATOM 2261 C C . PRO A 1 308 ? 23.241 7.336 -55.904 1.00 93.25 308 PRO A C 1
ATOM 2263 O O . PRO A 1 308 ? 22.322 7.393 -56.733 1.00 93.25 308 PRO A O 1
ATOM 2266 N N . PRO A 1 309 ? 23.060 6.790 -54.690 1.00 94.12 309 PRO A N 1
ATOM 2267 C CA . PRO A 1 309 ? 21.742 6.433 -54.171 1.00 94.12 309 PRO A CA 1
ATOM 2268 C C . PRO A 1 309 ? 20.773 7.627 -54.161 1.00 94.12 309 PRO A C 1
ATOM 2270 O O . PRO A 1 309 ? 21.180 8.787 -54.247 1.00 94.12 309 PRO A O 1
ATOM 2273 N N . ARG A 1 310 ? 19.470 7.345 -54.035 1.00 93.56 310 ARG A N 1
ATOM 2274 C CA . ARG A 1 310 ? 18.391 8.354 -54.039 1.00 93.56 310 ARG A CA 1
ATOM 2275 C C . ARG A 1 310 ? 17.518 8.245 -52.785 1.00 93.56 310 ARG A C 1
ATOM 2277 O O . ARG A 1 310 ? 16.301 8.126 -52.892 1.00 93.56 310 ARG A O 1
ATOM 2284 N N . PHE A 1 311 ? 18.147 8.228 -51.612 1.00 94.88 311 PHE A N 1
ATOM 2285 C CA . PHE A 1 311 ? 17.445 8.261 -50.329 1.00 94.88 311 PHE A CA 1
ATOM 2286 C C . PHE A 1 311 ? 17.421 9.689 -49.779 1.00 94.88 311 PHE A C 1
ATOM 2288 O O . PHE A 1 311 ? 18.389 10.427 -49.922 1.00 94.88 311 PHE A O 1
ATOM 2295 N N . ALA A 1 312 ? 16.314 10.079 -49.152 1.00 94.31 312 ALA A N 1
ATOM 2296 C CA . ALA A 1 312 ? 16.244 11.334 -48.411 1.00 94.31 312 ALA A CA 1
ATOM 2297 C C . ALA A 1 312 ? 16.886 11.159 -47.029 1.00 94.31 312 ALA A C 1
ATOM 2299 O O . ALA A 1 312 ? 16.759 10.085 -46.437 1.00 94.31 312 ALA A O 1
ATOM 2300 N N . VAL A 1 313 ? 17.536 12.204 -46.516 1.00 95.69 313 VAL A N 1
ATOM 2301 C CA . VAL A 1 313 ? 17.987 12.226 -45.121 1.00 95.69 313 VAL A CA 1
ATOM 2302 C C . VAL A 1 313 ? 16.767 12.445 -44.219 1.00 95.69 313 VAL A C 1
ATOM 2304 O O . VAL A 1 313 ? 15.990 13.366 -44.476 1.00 95.69 313 VAL A O 1
ATOM 2307 N N . PRO A 1 314 ? 16.529 11.574 -43.223 1.00 96.62 314 PRO A N 1
ATOM 2308 C CA . PRO A 1 314 ? 15.451 11.761 -42.262 1.00 96.62 314 PRO A CA 1
ATOM 2309 C C . PRO A 1 314 ? 15.688 12.991 -41.381 1.00 96.62 314 PRO A C 1
ATOM 2311 O O . PRO A 1 314 ? 16.768 13.124 -40.818 1.00 96.62 314 PRO A O 1
ATOM 2314 N N . ASP A 1 315 ? 14.650 13.807 -41.205 1.00 94.69 315 ASP A N 1
ATOM 2315 C CA . ASP A 1 315 ? 14.629 14.944 -40.277 1.00 94.69 315 ASP A CA 1
ATOM 2316 C C . ASP A 1 315 ? 13.972 14.513 -38.941 1.00 94.69 315 ASP A C 1
ATOM 2318 O O . ASP A 1 315 ? 12.776 14.184 -38.921 1.00 94.69 315 ASP A O 1
ATOM 2322 N N . PRO A 1 316 ? 14.716 14.479 -37.818 1.00 93.69 316 PRO A N 1
ATOM 2323 C CA . PRO A 1 316 ? 14.176 14.146 -36.504 1.00 93.69 316 PRO A CA 1
ATOM 2324 C C . PRO A 1 316 ? 13.245 15.236 -35.940 1.00 93.69 316 PRO A C 1
ATOM 2326 O O . PRO A 1 316 ? 12.338 14.907 -35.172 1.00 93.69 316 PRO A O 1
ATOM 2329 N N . MET A 1 317 ? 13.401 16.506 -36.332 1.00 91.94 317 MET A N 1
ATOM 2330 C CA . MET A 1 317 ? 12.583 17.634 -35.862 1.00 91.94 317 MET A CA 1
ATOM 2331 C C . MET A 1 317 ? 11.172 17.626 -36.455 1.00 91.94 317 MET A C 1
ATOM 2333 O O . MET A 1 317 ? 10.222 18.093 -35.819 1.00 91.94 317 MET A O 1
ATOM 2337 N N . SER A 1 318 ? 10.995 16.997 -37.619 1.00 93.56 318 SER A N 1
ATOM 2338 C CA . SER A 1 318 ? 9.681 16.744 -38.223 1.00 93.56 318 SER A CA 1
ATOM 2339 C C . SER A 1 318 ? 8.745 15.885 -37.350 1.00 93.56 318 SER A C 1
ATOM 2341 O O . SER A 1 318 ? 7.538 15.853 -37.595 1.00 93.56 318 SER A O 1
ATOM 2343 N N . LEU A 1 319 ? 9.254 15.204 -36.311 1.00 92.88 319 LEU A N 1
ATOM 2344 C CA . LEU A 1 319 ? 8.431 14.444 -35.357 1.00 92.88 319 LEU A CA 1
ATOM 2345 C C . LEU A 1 319 ? 7.602 15.326 -34.406 1.00 92.88 319 LEU A C 1
ATOM 2347 O O . LEU A 1 319 ? 6.671 14.815 -33.775 1.00 92.88 319 LEU A O 1
ATOM 2351 N N . GLY A 1 320 ? 7.910 16.623 -34.313 1.00 93.25 320 GLY A N 1
ATOM 2352 C CA . GLY A 1 320 ? 7.229 17.569 -33.430 1.00 93.25 320 GLY A CA 1
ATOM 2353 C C . GLY A 1 320 ? 7.718 17.530 -31.973 1.00 93.25 320 GLY A C 1
ATOM 2354 O O . GLY A 1 320 ? 8.701 16.858 -31.656 1.00 93.25 320 GLY A O 1
ATOM 2355 N N . PRO A 1 321 ? 7.060 18.278 -31.065 1.00 95.31 321 PRO A N 1
ATOM 2356 C CA . PRO A 1 321 ? 7.480 18.373 -29.669 1.00 95.31 321 PRO A CA 1
ATOM 2357 C C . PRO A 1 321 ? 7.276 17.055 -28.907 1.00 95.31 321 PRO A C 1
ATOM 2359 O O . PRO A 1 321 ? 6.354 16.288 -29.192 1.00 95.31 321 PRO A O 1
ATOM 2362 N N . VAL A 1 322 ? 8.109 16.826 -27.886 1.00 96.75 322 VAL A N 1
ATOM 2363 C CA . VAL A 1 322 ? 7.981 15.669 -26.986 1.00 96.75 322 VAL A CA 1
ATOM 2364 C C . VAL A 1 322 ? 6.665 15.772 -26.198 1.00 96.75 322 VAL A C 1
ATOM 2366 O O . VAL A 1 322 ? 6.462 16.785 -25.519 1.00 96.75 322 VAL A O 1
ATOM 2369 N N . PRO A 1 323 ? 5.791 14.747 -26.243 1.00 97.69 323 PRO A N 1
ATOM 2370 C CA . PRO A 1 323 ? 4.531 14.744 -25.501 1.00 97.69 323 PRO A CA 1
ATOM 2371 C C . PRO A 1 323 ? 4.707 14.874 -23.980 1.00 97.69 323 PRO A C 1
ATOM 2373 O O . PRO A 1 323 ? 5.793 14.668 -23.428 1.00 97.69 323 PRO A O 1
ATOM 2376 N N . GLU A 1 324 ? 3.623 15.235 -23.294 1.00 95.44 324 GLU A N 1
ATOM 2377 C CA . GLU A 1 324 ? 3.619 15.401 -21.835 1.00 95.44 324 GLU A CA 1
ATOM 2378 C C . GLU A 1 324 ? 3.160 14.147 -21.090 1.00 95.44 324 GLU A C 1
ATOM 2380 O O . GLU A 1 324 ? 3.523 13.977 -19.931 1.00 95.44 324 GLU A O 1
ATOM 2385 N N . ASP A 1 325 ? 2.404 13.263 -21.744 1.00 97.25 325 ASP A N 1
ATOM 2386 C CA . ASP A 1 325 ? 1.863 12.032 -21.173 1.00 97.25 325 ASP A CA 1
ATOM 2387 C C . ASP A 1 325 ? 2.717 10.793 -21.500 1.00 97.25 325 ASP A C 1
ATOM 2389 O O . ASP A 1 325 ? 3.456 10.753 -22.485 1.00 97.25 325 ASP A O 1
ATOM 2393 N N . ALA A 1 326 ? 2.613 9.755 -20.665 1.00 95.50 326 ALA A N 1
ATOM 2394 C CA . ALA A 1 326 ? 3.461 8.563 -20.758 1.00 95.50 326 ALA A CA 1
ATOM 2395 C C . ALA A 1 326 ? 3.259 7.749 -22.040 1.00 95.50 326 ALA A C 1
ATOM 2397 O O . ALA A 1 326 ? 4.237 7.293 -22.636 1.00 95.50 326 ALA A O 1
ATOM 2398 N N . GLU A 1 327 ? 2.016 7.588 -22.493 1.00 97.31 327 GLU A N 1
ATOM 2399 C CA . GLU A 1 327 ? 1.724 6.855 -23.727 1.00 97.31 327 GLU A CA 1
ATOM 2400 C C . GLU A 1 327 ? 2.280 7.604 -24.945 1.00 97.31 327 GLU A C 1
ATOM 2402 O O . GLU A 1 327 ? 2.956 7.018 -25.797 1.00 97.31 327 GLU A O 1
ATOM 2407 N N . GLY A 1 328 ? 2.081 8.922 -24.977 1.00 97.75 328 GLY A N 1
ATOM 2408 C CA . GLY A 1 328 ? 2.630 9.814 -25.984 1.00 97.75 328 GLY A CA 1
ATOM 2409 C C . GLY A 1 328 ? 4.154 9.756 -26.049 1.00 97.75 328 GLY A C 1
ATOM 2410 O O . GLY A 1 328 ? 4.709 9.608 -27.141 1.00 97.75 328 GLY A O 1
ATOM 2411 N N . VAL A 1 329 ? 4.840 9.821 -24.903 1.00 98.38 329 VAL A N 1
ATOM 2412 C CA . VAL A 1 329 ? 6.310 9.747 -24.829 1.00 98.38 329 VAL A CA 1
ATOM 2413 C C . VAL A 1 329 ? 6.823 8.388 -25.302 1.00 98.38 329 VAL A C 1
ATOM 2415 O O . VAL A 1 329 ? 7.745 8.341 -26.117 1.00 98.38 329 VAL A O 1
ATOM 2418 N N . ALA A 1 330 ? 6.203 7.282 -24.884 1.00 97.56 330 ALA A N 1
ATOM 2419 C CA . ALA A 1 330 ? 6.589 5.947 -25.340 1.00 97.56 330 ALA A CA 1
ATOM 2420 C C . ALA A 1 330 ? 6.429 5.792 -26.864 1.00 97.56 330 ALA A C 1
ATOM 2422 O O . ALA A 1 330 ? 7.340 5.322 -27.555 1.00 97.56 330 ALA A O 1
ATOM 2423 N N . ALA A 1 331 ? 5.303 6.250 -27.417 1.00 97.94 331 ALA A N 1
ATOM 2424 C CA . ALA A 1 331 ? 5.071 6.245 -28.857 1.00 97.94 331 ALA A CA 1
ATOM 2425 C C . ALA A 1 331 ? 6.058 7.159 -29.605 1.00 97.94 331 ALA A C 1
ATOM 2427 O O . ALA A 1 331 ? 6.500 6.826 -30.707 1.00 97.94 331 ALA A O 1
ATOM 2428 N N . PHE A 1 332 ? 6.421 8.301 -29.014 1.00 98.00 332 PHE A N 1
ATOM 2429 C CA . PHE A 1 332 ? 7.420 9.218 -29.556 1.00 98.00 332 PHE A CA 1
ATOM 2430 C C . PHE A 1 332 ? 8.805 8.565 -29.624 1.00 98.00 332 PHE A C 1
ATOM 2432 O O . PHE A 1 332 ? 9.416 8.557 -30.690 1.00 98.00 332 PHE A O 1
ATOM 2439 N N . LEU A 1 333 ? 9.264 7.933 -28.539 1.00 97.75 333 LEU A N 1
ATOM 2440 C CA . LEU A 1 333 ? 10.535 7.203 -28.499 1.00 97.75 333 LEU A CA 1
ATOM 2441 C C . LEU A 1 333 ? 10.581 6.065 -29.530 1.00 97.75 333 LEU A C 1
ATOM 2443 O O . LEU A 1 333 ? 11.598 5.864 -30.192 1.00 97.75 333 LEU A O 1
ATOM 2447 N N . ALA A 1 334 ? 9.471 5.350 -29.734 1.00 97.88 334 ALA A N 1
ATOM 2448 C CA . ALA A 1 334 ? 9.386 4.318 -30.766 1.00 97.88 334 ALA A CA 1
ATOM 2449 C C . ALA A 1 334 ? 9.535 4.894 -32.188 1.00 97.88 334 ALA A C 1
ATOM 2451 O O . ALA A 1 334 ? 10.208 4.294 -33.033 1.00 97.88 334 ALA A O 1
ATOM 2452 N N . ARG A 1 335 ? 8.945 6.068 -32.458 1.00 97.94 335 ARG A N 1
ATOM 2453 C CA . ARG A 1 335 ? 9.148 6.791 -33.726 1.00 97.94 335 ARG A CA 1
ATOM 2454 C C . ARG A 1 335 ? 10.589 7.269 -33.874 1.00 97.94 335 ARG A C 1
ATOM 2456 O O . ARG A 1 335 ? 11.156 7.098 -34.948 1.00 97.94 335 ARG A O 1
ATOM 2463 N N . LEU A 1 336 ? 11.202 7.768 -32.806 1.00 97.75 336 LEU A N 1
ATOM 2464 C CA . LEU A 1 336 ? 12.601 8.189 -32.805 1.00 97.75 336 LEU A CA 1
ATOM 2465 C C . LEU A 1 336 ? 13.539 7.020 -33.140 1.00 97.75 336 LEU A C 1
ATOM 2467 O O . LEU A 1 336 ? 14.401 7.138 -34.005 1.00 97.75 336 LEU A O 1
ATOM 2471 N N . ALA A 1 337 ? 13.279 5.837 -32.581 1.00 97.69 337 ALA A N 1
ATOM 2472 C CA . ALA A 1 337 ? 14.011 4.622 -32.927 1.00 97.69 337 ALA A CA 1
ATOM 2473 C C . ALA A 1 337 ? 13.840 4.207 -34.405 1.00 97.69 337 ALA A C 1
ATOM 2475 O O . ALA A 1 337 ? 14.743 3.598 -34.981 1.00 97.69 337 ALA A O 1
ATOM 2476 N N . ASN A 1 338 ? 12.703 4.517 -35.045 1.00 98.00 338 ASN A N 1
ATOM 2477 C CA . ASN A 1 338 ? 12.552 4.339 -36.495 1.00 98.00 338 ASN A CA 1
ATOM 2478 C C . ASN A 1 338 ? 13.420 5.333 -37.281 1.00 98.00 338 ASN 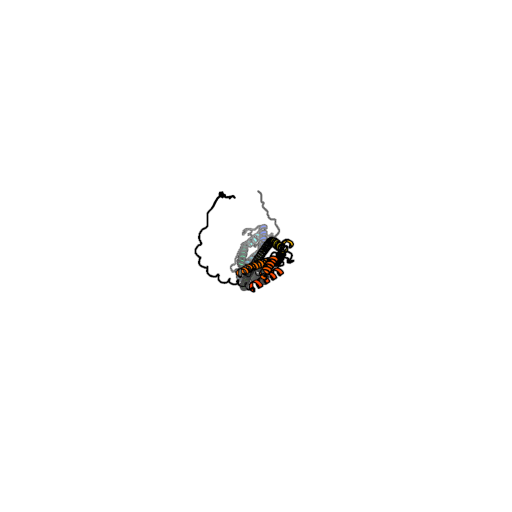A C 1
ATOM 2480 O O . ASN A 1 338 ? 14.007 4.934 -38.284 1.00 98.00 338 ASN A O 1
ATOM 2484 N N . VAL A 1 339 ? 13.526 6.588 -36.826 1.00 98.19 339 VAL A N 1
ATOM 2485 C CA . VAL A 1 339 ? 14.397 7.604 -37.445 1.00 98.19 339 VAL A CA 1
ATOM 2486 C C . VAL A 1 339 ? 15.861 7.183 -37.365 1.00 98.19 339 VAL A C 1
ATOM 2488 O O . VAL A 1 339 ? 16.535 7.202 -38.391 1.00 98.19 339 VAL A O 1
ATOM 2491 N N . VAL A 1 340 ? 16.322 6.696 -36.206 1.00 98.00 340 VAL A N 1
ATOM 2492 C CA . VAL A 1 340 ? 17.678 6.136 -36.033 1.00 98.00 340 VAL A CA 1
ATOM 2493 C C . VAL A 1 340 ? 17.958 5.065 -37.091 1.00 98.00 340 VAL A C 1
ATOM 2495 O O . VAL A 1 340 ? 18.932 5.162 -37.833 1.00 98.00 340 VAL A O 1
ATOM 2498 N N . ARG A 1 341 ? 17.058 4.081 -37.224 1.00 98.38 341 ARG A N 1
ATOM 2499 C CA . ARG A 1 341 ? 17.202 3.008 -38.221 1.00 98.38 341 ARG A CA 1
ATOM 2500 C C . ARG A 1 341 ? 17.207 3.533 -39.655 1.00 98.38 341 ARG A C 1
ATOM 2502 O O . ARG A 1 341 ? 17.937 3.014 -40.493 1.00 98.38 341 ARG A O 1
ATOM 2509 N N . ALA A 1 342 ? 16.386 4.534 -39.961 1.00 97.81 342 ALA A N 1
ATOM 2510 C CA . ALA A 1 342 ? 16.360 5.142 -41.287 1.00 97.81 342 ALA A CA 1
ATOM 2511 C C . ALA A 1 342 ? 17.673 5.885 -41.592 1.00 97.81 342 ALA A C 1
ATOM 2513 O O . ALA A 1 342 ? 18.199 5.760 -42.697 1.00 97.81 342 ALA A O 1
ATOM 2514 N N . MET A 1 343 ? 18.235 6.592 -40.609 1.00 98.19 343 MET A N 1
ATOM 2515 C CA . MET A 1 343 ? 19.543 7.239 -40.714 1.00 98.19 343 MET A CA 1
ATOM 2516 C C . MET A 1 343 ? 20.666 6.221 -40.947 1.00 98.19 343 MET A C 1
ATOM 2518 O O . MET A 1 343 ? 21.494 6.446 -41.826 1.00 98.19 343 MET A O 1
ATOM 2522 N N . ASP A 1 344 ? 20.649 5.071 -40.261 1.00 98.19 344 ASP A N 1
ATOM 2523 C CA . ASP A 1 344 ? 21.615 3.984 -40.494 1.00 98.19 344 ASP A CA 1
ATOM 2524 C C . ASP A 1 344 ? 21.575 3.483 -41.950 1.00 98.19 344 ASP A C 1
ATOM 2526 O O . ASP A 1 344 ? 22.612 3.247 -42.574 1.00 98.19 344 ASP A O 1
ATOM 2530 N N . VAL A 1 345 ? 20.371 3.347 -42.521 1.00 98.06 345 VAL A N 1
ATOM 2531 C CA . VAL A 1 345 ? 20.186 2.933 -43.922 1.00 98.06 345 VAL A CA 1
ATOM 2532 C C . VAL A 1 345 ? 20.764 3.970 -44.885 1.00 98.06 345 VAL A C 1
ATOM 2534 O O . VAL A 1 345 ? 21.435 3.600 -45.849 1.00 98.06 345 VAL A O 1
ATOM 2537 N N . VAL A 1 346 ? 20.527 5.258 -44.631 1.00 98.12 346 VAL A N 1
ATOM 2538 C CA . VAL A 1 346 ? 21.063 6.354 -45.452 1.00 98.12 346 VAL A CA 1
ATOM 2539 C C . VAL A 1 346 ? 22.586 6.400 -45.373 1.00 98.12 346 VAL A C 1
ATOM 2541 O O . VAL A 1 346 ? 23.244 6.462 -46.414 1.00 98.12 346 VAL A O 1
ATOM 2544 N N . GLU A 1 347 ? 23.149 6.301 -44.169 1.00 97.62 347 GLU A N 1
ATOM 2545 C CA . GLU A 1 347 ? 24.596 6.278 -43.948 1.00 97.62 347 GLU A CA 1
ATOM 2546 C C . GLU A 1 347 ? 25.262 5.152 -44.739 1.00 97.62 347 GLU A C 1
ATOM 2548 O O . GLU A 1 347 ? 26.197 5.388 -45.505 1.00 97.62 347 GLU A O 1
ATOM 2553 N N . ALA A 1 348 ? 24.732 3.932 -44.619 1.00 97.69 348 ALA A N 1
ATOM 2554 C CA . ALA A 1 348 ? 25.253 2.770 -45.324 1.00 97.69 348 ALA A CA 1
ATOM 2555 C C . ALA A 1 348 ? 25.122 2.915 -46.848 1.00 97.69 348 ALA A C 1
ATOM 2557 O O . ALA A 1 348 ? 26.059 2.597 -47.586 1.00 97.69 348 ALA A O 1
ATOM 2558 N N . ALA A 1 349 ? 23.982 3.419 -47.331 1.00 97.94 349 ALA A N 1
ATOM 2559 C CA . ALA A 1 349 ? 23.732 3.578 -48.756 1.00 97.94 349 ALA A CA 1
ATOM 2560 C C . ALA A 1 349 ? 24.701 4.573 -49.408 1.00 97.94 349 ALA A C 1
ATOM 2562 O O . ALA A 1 349 ? 25.263 4.268 -50.460 1.00 97.94 349 ALA A O 1
ATOM 2563 N N . TYR A 1 350 ? 24.911 5.746 -48.800 1.00 97.75 350 TYR A N 1
ATOM 2564 C CA . TYR A 1 350 ? 25.777 6.790 -49.362 1.00 97.75 350 TYR A CA 1
ATOM 2565 C C . TYR A 1 350 ? 27.261 6.591 -49.037 1.00 97.75 350 TYR A C 1
ATOM 2567 O O . TYR A 1 350 ? 28.111 6.916 -49.870 1.00 97.75 350 TYR A O 1
ATOM 2575 N N . GLY A 1 351 ? 27.581 6.023 -47.872 1.00 97.25 351 GLY A N 1
ATOM 2576 C CA . GLY A 1 351 ? 28.949 5.712 -47.459 1.00 97.25 351 GLY A CA 1
ATOM 2577 C C . GLY A 1 351 ? 29.554 4.523 -48.208 1.00 97.25 351 GLY A C 1
ATOM 2578 O O . GLY A 1 351 ? 30.743 4.546 -48.523 1.00 97.25 351 GLY A O 1
ATOM 2579 N N . GLY A 1 352 ? 28.745 3.518 -48.563 1.00 96.88 352 GLY A N 1
ATOM 2580 C CA . GLY A 1 352 ? 29.202 2.298 -49.239 1.00 96.88 352 GLY A CA 1
ATOM 2581 C C . GLY A 1 352 ? 29.998 2.550 -50.530 1.00 96.88 352 GLY A C 1
ATOM 2582 O O . GLY A 1 352 ? 31.140 2.100 -50.622 1.00 96.88 352 GLY A O 1
ATOM 2583 N N . PRO A 1 353 ? 29.466 3.302 -51.514 1.00 97.19 353 PRO A N 1
ATOM 2584 C CA . PRO A 1 353 ? 30.185 3.602 -52.755 1.00 97.19 353 PRO A CA 1
ATOM 2585 C C . PRO A 1 353 ? 31.473 4.416 -52.556 1.00 97.19 353 PRO A C 1
ATOM 2587 O O . PRO A 1 353 ? 32.453 4.194 -53.268 1.00 97.19 353 PRO A O 1
ATOM 2590 N N . LEU A 1 354 ? 31.491 5.345 -51.592 1.00 97.12 354 LEU A N 1
ATOM 2591 C CA . LEU A 1 354 ? 32.687 6.126 -51.251 1.00 97.12 354 LEU A CA 1
ATOM 2592 C C . LEU A 1 354 ? 33.779 5.220 -50.671 1.00 97.12 354 LEU A C 1
ATOM 2594 O O . LEU A 1 354 ? 34.916 5.245 -51.143 1.00 97.12 354 LEU A O 1
ATOM 2598 N N . ALA A 1 355 ? 33.411 4.377 -49.701 1.00 97.56 355 ALA A N 1
ATOM 2599 C CA . ALA A 1 355 ? 34.315 3.413 -49.086 1.00 97.56 355 ALA A CA 1
ATOM 2600 C C . ALA A 1 355 ? 34.849 2.404 -50.112 1.00 97.56 355 ALA A C 1
ATOM 2602 O O . ALA A 1 355 ? 36.045 2.117 -50.135 1.00 97.56 355 ALA A O 1
ATOM 2603 N N . GLU A 1 356 ? 33.993 1.917 -51.013 1.00 97.38 356 GLU A N 1
ATOM 2604 C CA . GLU A 1 356 ? 34.406 1.013 -52.084 1.00 97.38 356 GLU A CA 1
ATOM 2605 C C . GLU A 1 356 ? 35.397 1.681 -53.047 1.00 97.38 356 GLU A C 1
ATOM 2607 O O . GLU A 1 356 ? 36.391 1.066 -53.439 1.00 97.38 356 GLU A O 1
ATOM 2612 N N . ARG A 1 357 ? 35.182 2.949 -53.414 1.00 96.94 357 ARG A N 1
ATOM 2613 C CA . ARG A 1 357 ? 36.134 3.681 -54.260 1.00 96.94 357 ARG A CA 1
ATOM 2614 C C . ARG A 1 357 ? 37.494 3.831 -53.572 1.00 96.94 357 ARG A C 1
ATOM 2616 O O . ARG A 1 357 ? 38.532 3.650 -54.220 1.00 96.94 357 ARG A O 1
ATOM 2623 N N . ASP A 1 358 ? 37.503 4.144 -52.280 1.00 97.50 358 ASP A N 1
ATOM 2624 C CA . ASP A 1 358 ? 38.732 4.275 -51.495 1.00 97.50 358 ASP A CA 1
ATOM 2625 C C . ASP A 1 358 ? 39.455 2.915 -51.385 1.00 97.50 358 ASP A C 1
ATOM 2627 O O . ASP A 1 358 ? 40.671 2.832 -51.593 1.00 97.50 358 ASP A O 1
ATOM 2631 N N . GLU A 1 359 ? 38.709 1.820 -51.198 1.00 98.12 359 GLU A N 1
ATOM 2632 C CA . GLU A 1 359 ? 39.244 0.455 -51.207 1.00 98.12 359 GLU A CA 1
ATOM 2633 C C . GLU A 1 359 ? 39.845 0.078 -52.571 1.00 98.12 359 GLU A C 1
ATOM 2635 O O . GLU A 1 359 ? 40.971 -0.425 -52.642 1.00 98.12 359 GLU A O 1
ATOM 2640 N N . LEU A 1 360 ? 39.136 0.339 -53.675 1.00 98.19 360 LEU A N 1
ATOM 2641 C CA . LEU A 1 360 ? 39.628 0.081 -55.032 1.00 98.19 360 LEU A CA 1
ATOM 2642 C C . LEU A 1 360 ? 40.894 0.889 -55.337 1.00 98.19 360 LEU A C 1
ATOM 2644 O O . LEU A 1 360 ? 41.810 0.369 -55.981 1.00 98.19 360 LEU A O 1
ATOM 2648 N N . THR A 1 361 ? 40.981 2.121 -54.831 1.00 97.94 361 THR A N 1
ATOM 2649 C CA . THR A 1 361 ? 42.167 2.980 -54.948 1.00 97.94 361 THR A CA 1
ATOM 2650 C C . THR A 1 361 ? 43.361 2.385 -54.207 1.00 97.94 361 THR A C 1
ATOM 2652 O O . THR A 1 361 ? 44.438 2.229 -54.794 1.00 97.94 361 THR A O 1
ATOM 2655 N N . ALA A 1 362 ? 43.173 1.978 -52.948 1.00 97.94 362 ALA A N 1
ATOM 2656 C CA . ALA A 1 362 ? 44.210 1.312 -52.165 1.00 97.94 362 ALA A CA 1
ATOM 2657 C C . ALA A 1 362 ? 44.660 -0.001 -52.829 1.00 97.94 362 ALA A C 1
ATOM 2659 O O . ALA A 1 362 ? 45.859 -0.269 -52.978 1.00 97.94 362 ALA A O 1
ATOM 2660 N N . ARG A 1 363 ? 43.697 -0.794 -53.311 1.00 98.12 363 ARG A N 1
ATOM 2661 C CA . ARG A 1 363 ? 43.944 -2.060 -54.003 1.00 98.12 363 ARG A CA 1
ATOM 2662 C C . ARG A 1 363 ? 44.746 -1.846 -55.286 1.00 98.12 363 ARG A C 1
ATOM 2664 O O . ARG A 1 363 ? 45.744 -2.537 -55.490 1.00 98.12 363 ARG A O 1
ATOM 2671 N N . LEU A 1 364 ? 44.372 -0.877 -56.125 1.00 97.94 364 LEU A N 1
ATOM 2672 C CA . LEU A 1 364 ? 45.127 -0.526 -57.330 1.00 97.94 364 LEU A CA 1
ATOM 2673 C C . LEU A 1 364 ? 46.575 -0.150 -56.981 1.00 97.94 364 LEU A C 1
ATOM 2675 O O . LEU A 1 364 ? 47.499 -0.681 -57.597 1.00 97.94 364 LEU A O 1
ATOM 2679 N N . GLY A 1 365 ? 46.787 0.685 -55.958 1.00 97.12 365 GLY A N 1
ATOM 2680 C CA . GLY A 1 365 ? 48.124 1.064 -55.484 1.00 97.12 365 GLY A CA 1
ATOM 2681 C C . GLY A 1 365 ? 48.998 -0.137 -55.088 1.00 97.12 365 GLY A C 1
ATOM 2682 O O . GLY A 1 365 ? 50.176 -0.211 -55.460 1.00 97.12 365 GLY A O 1
ATOM 2683 N N . GLY A 1 366 ? 48.410 -1.130 -54.415 1.00 97.62 366 GLY A N 1
ATOM 2684 C CA . GLY A 1 366 ? 49.081 -2.392 -54.091 1.00 97.62 366 GLY A CA 1
ATOM 2685 C C . GLY A 1 366 ? 49.528 -3.166 -55.336 1.00 97.62 366 GLY A C 1
ATOM 2686 O O . GLY A 1 366 ? 50.689 -3.573 -55.441 1.00 97.62 366 GLY A O 1
ATOM 2687 N N . TYR A 1 367 ? 48.651 -3.310 -56.332 1.00 97.44 367 TYR A N 1
ATOM 2688 C CA . TYR A 1 367 ? 48.991 -4.012 -57.575 1.00 97.44 367 TYR A CA 1
ATOM 2689 C C . TYR A 1 367 ? 49.945 -3.228 -58.481 1.00 97.44 367 TYR A C 1
ATOM 2691 O O . TYR A 1 367 ? 50.740 -3.838 -59.191 1.00 97.44 367 TYR A O 1
ATOM 2699 N N . VAL A 1 368 ? 49.934 -1.894 -58.442 1.00 97.06 368 VAL A N 1
ATOM 2700 C CA . VAL A 1 368 ? 50.965 -1.058 -59.084 1.00 97.06 368 VAL A CA 1
ATOM 2701 C C . VAL A 1 368 ? 52.338 -1.346 -58.482 1.00 97.06 368 VAL A C 1
ATOM 2703 O O . VAL A 1 368 ? 53.309 -1.541 -59.213 1.00 97.06 368 VAL A O 1
ATOM 2706 N N . THR A 1 369 ? 52.418 -1.469 -57.159 1.00 97.56 369 THR A N 1
ATOM 2707 C CA . THR A 1 369 ? 53.663 -1.847 -56.477 1.00 97.56 369 THR A CA 1
ATOM 2708 C C . THR A 1 369 ? 54.112 -3.259 -56.866 1.00 97.56 369 THR A C 1
ATOM 2710 O O . THR A 1 369 ? 55.291 -3.480 -57.147 1.00 97.56 369 THR A O 1
ATOM 2713 N N . MET A 1 370 ? 53.180 -4.214 -56.943 1.00 95.38 370 MET A N 1
ATOM 2714 C CA . MET A 1 370 ? 53.465 -5.589 -57.368 1.00 95.38 370 MET A CA 1
ATOM 2715 C C . MET A 1 370 ? 53.967 -5.666 -58.817 1.00 95.38 370 MET A C 1
ATOM 2717 O O . MET A 1 370 ? 54.956 -6.351 -59.080 1.00 95.38 370 MET A O 1
ATOM 2721 N N . ALA A 1 371 ? 53.324 -4.953 -59.745 1.00 95.69 371 ALA A N 1
ATOM 2722 C CA . ALA A 1 371 ? 53.708 -4.927 -61.155 1.00 95.69 371 ALA A CA 1
ATOM 2723 C C . ALA A 1 371 ? 55.146 -4.425 -61.344 1.00 95.69 371 ALA A C 1
ATOM 2725 O O . ALA A 1 371 ? 55.917 -5.046 -62.076 1.00 95.69 371 ALA A O 1
ATOM 2726 N N . ARG A 1 372 ? 55.529 -3.368 -60.610 1.00 95.38 372 ARG A N 1
ATOM 2727 C CA . ARG A 1 372 ? 56.897 -2.823 -60.602 1.00 95.38 372 ARG A CA 1
ATOM 2728 C C . ARG A 1 372 ? 57.915 -3.828 -60.076 1.00 95.38 372 ARG A C 1
ATOM 2730 O O . ARG A 1 372 ? 58.948 -4.032 -60.701 1.00 95.38 372 ARG A O 1
ATOM 2737 N N . ARG A 1 373 ? 57.618 -4.502 -58.957 1.00 95.00 373 ARG A N 1
ATOM 2738 C CA . ARG A 1 373 ? 58.509 -5.535 -58.389 1.00 95.00 373 ARG A CA 1
ATOM 2739 C C . ARG A 1 373 ? 58.731 -6.709 -59.343 1.00 95.00 373 ARG A C 1
ATOM 2741 O O . ARG A 1 373 ? 59.811 -7.282 -59.358 1.00 95.00 373 ARG A O 1
ATOM 2748 N N . ARG A 1 374 ? 57.713 -7.060 -60.131 1.00 93.12 374 ARG A N 1
ATOM 2749 C CA . ARG A 1 374 ? 57.775 -8.122 -61.145 1.00 93.12 374 ARG A CA 1
ATOM 2750 C C . ARG A 1 374 ? 58.365 -7.671 -62.486 1.00 93.12 374 ARG A C 1
ATOM 2752 O O . ARG A 1 374 ? 58.567 -8.521 -63.344 1.00 93.12 374 ARG A O 1
ATOM 2759 N N . GLY A 1 375 ? 58.589 -6.371 -62.693 1.00 93.56 375 GLY A N 1
ATOM 2760 C CA . GLY A 1 375 ? 59.065 -5.813 -63.963 1.00 93.56 375 GLY A CA 1
ATOM 2761 C C . GLY A 1 375 ? 58.058 -5.895 -65.119 1.00 93.56 375 GLY A C 1
ATOM 2762 O O . GLY A 1 375 ? 58.461 -5.855 -66.279 1.00 93.56 375 GLY A O 1
ATOM 2763 N N . VAL A 1 376 ? 56.759 -6.039 -64.827 1.00 94.12 376 VAL A N 1
ATOM 2764 C CA . VAL A 1 376 ? 55.687 -6.140 -65.843 1.00 94.12 376 VAL A CA 1
ATOM 2765 C C . VAL A 1 376 ? 54.917 -4.832 -66.033 1.00 94.12 376 VAL A C 1
ATOM 2767 O O . VAL A 1 376 ? 54.067 -4.742 -66.912 1.00 94.12 376 VAL A O 1
ATOM 2770 N N . ASP A 1 377 ? 55.208 -3.802 -65.237 1.00 93.38 377 ASP A N 1
ATOM 2771 C CA . ASP A 1 377 ? 54.511 -2.508 -65.245 1.00 93.38 377 ASP A CA 1
ATOM 2772 C C . ASP A 1 377 ? 54.648 -1.742 -66.567 1.00 93.38 377 ASP A C 1
ATOM 2774 O O . ASP A 1 377 ? 53.771 -0.954 -66.911 1.00 93.38 377 ASP A O 1
ATOM 2778 N N . ARG A 1 378 ? 55.719 -1.997 -67.328 1.00 91.44 378 ARG A N 1
ATOM 2779 C CA . ARG A 1 378 ? 55.954 -1.391 -68.649 1.00 91.44 378 ARG A CA 1
ATOM 2780 C C . ARG A 1 378 ? 55.400 -2.203 -69.819 1.00 91.44 378 ARG A C 1
ATOM 2782 O O . ARG A 1 378 ? 55.475 -1.736 -70.953 1.00 91.44 378 ARG A O 1
ATOM 2789 N N . VAL A 1 379 ? 54.855 -3.400 -69.580 1.00 94.06 379 VAL A N 1
ATOM 2790 C CA . VAL A 1 379 ? 54.206 -4.170 -70.651 1.00 94.06 379 VAL A CA 1
ATOM 2791 C C . VAL A 1 379 ? 53.002 -3.366 -71.151 1.00 94.06 379 VAL A C 1
ATOM 2793 O O . VAL A 1 379 ? 52.160 -3.011 -70.325 1.00 94.06 379 VAL A O 1
ATOM 2796 N N . PRO A 1 380 ? 52.869 -3.083 -72.463 1.00 93.62 380 PRO A N 1
ATOM 2797 C CA . PRO A 1 380 ? 51.870 -2.139 -72.971 1.00 93.62 380 PRO A CA 1
ATOM 2798 C C . PRO A 1 380 ? 50.437 -2.417 -72.499 1.00 93.62 380 PRO A C 1
ATOM 2800 O O . PRO A 1 380 ? 49.738 -1.491 -72.098 1.00 93.62 380 PRO A O 1
ATOM 2803 N N . ALA A 1 381 ? 50.021 -3.688 -72.465 1.00 93.38 381 ALA A N 1
ATOM 2804 C CA . ALA A 1 381 ? 48.696 -4.082 -71.984 1.00 93.38 381 ALA A CA 1
ATOM 2805 C C . ALA A 1 381 ? 48.500 -3.822 -70.476 1.00 93.38 381 ALA A C 1
ATOM 2807 O O . ALA A 1 381 ? 47.445 -3.340 -70.068 1.00 93.38 381 ALA A O 1
ATOM 2808 N N . VAL A 1 382 ? 49.519 -4.096 -69.650 1.00 95.44 382 VAL A N 1
ATOM 2809 C CA . VAL A 1 382 ? 49.496 -3.855 -68.195 1.00 95.44 382 VAL A CA 1
ATOM 2810 C C . VAL A 1 382 ? 49.503 -2.354 -67.905 1.00 95.44 382 VAL A C 1
ATOM 2812 O O . VAL A 1 382 ? 48.695 -1.882 -67.106 1.00 95.44 382 VAL A O 1
ATOM 2815 N N . ALA A 1 383 ? 50.362 -1.596 -68.592 1.00 95.44 383 ALA A N 1
ATOM 2816 C CA . ALA A 1 383 ? 50.447 -0.145 -68.472 1.00 95.44 383 ALA A CA 1
ATOM 2817 C C . ALA A 1 383 ? 49.124 0.529 -68.873 1.00 95.44 383 ALA A C 1
ATOM 2819 O O . ALA A 1 383 ? 48.590 1.336 -68.114 1.00 95.44 383 ALA A O 1
ATOM 2820 N N . ALA A 1 384 ? 48.550 0.147 -70.020 1.00 95.81 384 ALA A N 1
ATOM 2821 C CA . ALA A 1 384 ? 47.276 0.682 -70.494 1.00 95.81 384 ALA A CA 1
ATOM 2822 C C . ALA A 1 384 ? 46.121 0.365 -69.533 1.00 95.81 384 ALA A C 1
ATOM 2824 O O . ALA A 1 384 ? 45.330 1.254 -69.217 1.00 95.81 384 ALA A O 1
ATOM 2825 N N . ALA A 1 385 ? 46.046 -0.867 -69.016 1.00 96.88 385 ALA A N 1
ATOM 2826 C CA . ALA A 1 385 ? 45.038 -1.245 -68.028 1.00 96.88 385 ALA A CA 1
ATOM 2827 C C . ALA A 1 385 ? 45.203 -0.481 -66.703 1.00 96.88 385 ALA A C 1
ATOM 2829 O O . ALA A 1 385 ? 44.209 -0.051 -66.118 1.00 96.88 385 ALA A O 1
ATOM 2830 N N . GLY A 1 386 ? 46.443 -0.257 -66.253 1.00 96.94 386 GLY A N 1
ATOM 2831 C CA . GLY A 1 386 ? 46.741 0.530 -65.056 1.00 96.94 386 GLY A CA 1
ATOM 2832 C C . GLY A 1 386 ? 46.330 1.995 -65.207 1.00 96.94 386 GLY A C 1
ATOM 2833 O O . GLY A 1 386 ? 45.670 2.543 -64.323 1.00 96.94 386 GLY A O 1
ATOM 2834 N N . THR A 1 387 ? 46.644 2.612 -66.350 1.00 97.44 387 THR A N 1
ATOM 2835 C CA . THR A 1 387 ? 46.194 3.972 -66.674 1.00 97.44 387 THR A CA 1
ATOM 2836 C C . THR A 1 387 ? 44.673 4.046 -66.753 1.00 97.44 387 THR A C 1
ATOM 2838 O O . THR A 1 387 ? 44.086 4.940 -66.155 1.00 97.44 387 THR A O 1
ATOM 2841 N N . ALA A 1 388 ? 44.014 3.094 -67.420 1.00 96.81 388 ALA A N 1
ATOM 2842 C CA . ALA A 1 388 ? 42.557 3.072 -67.526 1.00 96.81 388 ALA A CA 1
ATOM 2843 C C . ALA A 1 388 ? 41.869 2.938 -66.155 1.00 96.81 388 ALA A C 1
ATOM 2845 O O . ALA A 1 388 ? 40.905 3.651 -65.887 1.00 96.81 388 ALA A O 1
ATOM 2846 N N . ALA A 1 389 ? 42.376 2.067 -65.275 1.00 97.69 389 ALA A N 1
ATOM 2847 C CA . ALA A 1 389 ? 41.863 1.912 -63.914 1.00 97.69 389 ALA A CA 1
ATOM 2848 C C . ALA A 1 389 ? 42.066 3.182 -63.071 1.00 97.69 389 ALA A C 1
ATOM 2850 O O . ALA A 1 389 ? 41.152 3.612 -62.370 1.00 97.69 389 ALA A O 1
ATOM 2851 N N . LEU A 1 390 ? 43.240 3.817 -63.171 1.00 97.12 390 LEU A N 1
ATOM 2852 C CA . LEU A 1 390 ? 43.526 5.063 -62.459 1.00 97.12 390 LEU A CA 1
ATOM 2853 C C . LEU A 1 390 ? 42.646 6.219 -62.948 1.00 97.12 390 LEU A C 1
ATOM 2855 O O . LEU A 1 390 ? 42.136 6.980 -62.130 1.00 97.12 390 LEU A O 1
ATOM 2859 N N . THR A 1 391 ? 42.463 6.347 -64.263 1.00 97.56 391 THR A N 1
ATOM 2860 C CA . THR A 1 391 ? 41.597 7.369 -64.861 1.00 97.56 391 THR A CA 1
ATOM 2861 C C . THR A 1 391 ? 40.151 7.187 -64.413 1.00 97.56 391 THR A C 1
ATOM 2863 O O . THR A 1 391 ? 39.530 8.166 -64.012 1.00 97.56 391 THR A O 1
ATOM 2866 N N . ALA A 1 392 ? 39.635 5.953 -64.412 1.00 96.38 392 ALA A N 1
ATOM 2867 C CA . ALA A 1 392 ? 38.279 5.676 -63.940 1.00 96.38 392 ALA A CA 1
ATOM 2868 C C . ALA A 1 392 ? 38.097 6.026 -62.453 1.00 96.38 392 ALA A C 1
ATOM 2870 O O . ALA A 1 392 ? 37.129 6.689 -62.100 1.00 96.38 392 ALA A O 1
ATOM 2871 N N . LEU A 1 393 ? 39.054 5.667 -61.586 1.00 96.75 393 LEU A N 1
ATOM 2872 C CA . LEU A 1 393 ? 38.980 5.984 -60.152 1.00 96.75 393 LEU A CA 1
ATOM 2873 C C . LEU A 1 393 ? 39.110 7.481 -59.839 1.00 96.75 393 LEU A C 1
ATOM 2875 O O . LEU A 1 393 ? 38.538 7.942 -58.855 1.00 96.75 393 LEU A O 1
ATOM 2879 N N . ARG A 1 394 ? 39.864 8.234 -60.651 1.00 95.56 394 ARG A N 1
ATOM 2880 C CA . ARG A 1 394 ? 40.061 9.685 -60.484 1.00 95.56 394 ARG A CA 1
ATOM 2881 C C . ARG A 1 394 ? 38.984 10.539 -61.150 1.00 95.56 394 ARG A C 1
ATOM 2883 O O . ARG A 1 394 ? 39.013 11.757 -60.979 1.00 95.56 394 ARG A O 1
ATOM 2890 N N . ALA A 1 395 ? 38.076 9.940 -61.917 1.00 95.94 395 ALA A N 1
ATOM 2891 C CA . ALA A 1 395 ? 36.966 10.669 -62.507 1.00 95.94 395 ALA A CA 1
ATOM 2892 C C . ALA A 1 395 ? 36.073 11.253 -61.402 1.00 95.94 395 ALA A C 1
ATOM 2894 O O . ALA A 1 395 ? 35.773 10.584 -60.414 1.00 95.94 395 ALA A O 1
ATOM 2895 N N . VAL A 1 396 ? 35.647 12.505 -61.575 1.00 94.19 396 VAL A N 1
ATOM 2896 C CA . VAL A 1 396 ? 34.667 13.158 -60.703 1.00 94.19 396 VAL A CA 1
ATOM 2897 C C . VAL A 1 396 ? 33.508 13.613 -61.593 1.00 94.19 396 VAL A C 1
ATOM 2899 O O . VAL A 1 396 ? 33.683 14.571 -62.350 1.00 94.19 396 VAL A O 1
ATOM 2902 N N . PRO A 1 397 ? 32.357 12.917 -61.563 1.00 95.81 397 PRO A N 1
ATOM 2903 C CA . PRO A 1 397 ? 32.023 11.797 -60.675 1.00 95.81 397 PRO A CA 1
ATOM 2904 C C . PRO A 1 397 ? 32.540 10.418 -61.167 1.00 95.81 397 PRO A C 1
ATOM 2906 O O . PRO A 1 397 ? 32.667 10.178 -62.367 1.00 95.81 397 PRO A O 1
ATOM 2909 N N . CYS A 1 398 ? 32.822 9.496 -60.238 1.00 97.06 398 CYS A N 1
ATOM 2910 C CA . CYS A 1 398 ? 33.381 8.158 -60.491 1.00 97.06 398 CYS A CA 1
ATOM 2911 C C . CYS A 1 398 ? 32.283 7.099 -60.704 1.00 97.06 398 CYS A C 1
ATOM 2913 O O . CYS A 1 398 ? 31.392 6.942 -59.863 1.00 97.06 398 CYS A O 1
ATOM 2915 N N . ASP A 1 399 ? 32.350 6.330 -61.796 1.00 97.25 399 ASP A N 1
ATOM 2916 C CA . ASP A 1 399 ? 31.504 5.143 -62.006 1.00 97.25 399 ASP A CA 1
ATOM 2917 C C . ASP A 1 399 ? 32.159 3.928 -61.319 1.00 97.25 399 ASP A C 1
ATOM 2919 O O . ASP A 1 399 ? 33.025 3.259 -61.882 1.00 97.25 399 ASP A O 1
ATOM 2923 N N . VAL A 1 400 ? 31.785 3.683 -60.057 1.00 96.88 400 VAL A N 1
ATOM 2924 C CA . VAL A 1 400 ? 32.387 2.635 -59.209 1.00 96.88 400 VAL A CA 1
ATOM 2925 C C . VAL A 1 400 ? 32.291 1.233 -59.840 1.00 96.88 400 VAL A C 1
ATOM 2927 O O . VAL A 1 400 ? 33.300 0.525 -59.818 1.00 96.88 400 VAL A O 1
ATOM 2930 N N . PRO A 1 401 ? 31.157 0.807 -60.440 1.00 97.06 401 PRO A N 1
ATOM 2931 C CA . PRO A 1 401 ? 31.098 -0.436 -61.208 1.00 97.06 401 PRO A CA 1
ATOM 2932 C C . PRO A 1 401 ? 32.141 -0.562 -62.325 1.00 97.06 401 PRO A C 1
ATOM 2934 O O . PRO A 1 401 ? 32.850 -1.567 -62.368 1.00 97.06 401 PRO A O 1
ATOM 2937 N N . ASP A 1 402 ? 32.286 0.451 -63.182 1.00 97.00 402 ASP A N 1
ATOM 2938 C CA . ASP A 1 402 ? 33.287 0.443 -64.262 1.00 97.00 402 ASP A CA 1
ATOM 2939 C C . ASP A 1 402 ? 34.721 0.460 -63.698 1.00 97.00 402 ASP A C 1
ATOM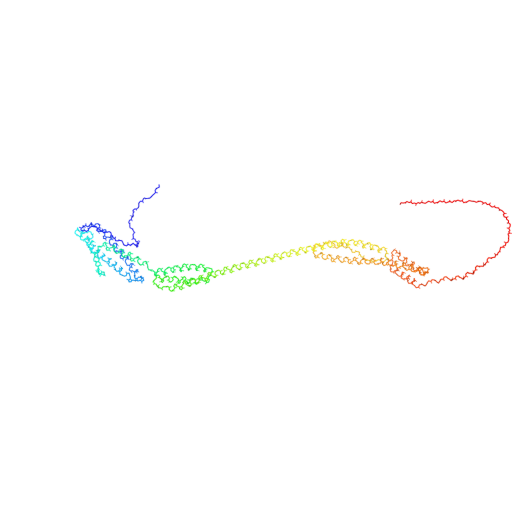 2941 O O . ASP A 1 402 ? 35.585 -0.317 -64.120 1.00 97.00 402 ASP A O 1
ATOM 2945 N N . ALA A 1 403 ? 34.975 1.272 -62.666 1.00 97.56 403 ALA A N 1
ATOM 2946 C CA . ALA A 1 403 ? 36.265 1.307 -61.984 1.00 97.56 403 ALA A CA 1
ATOM 2947 C C . ALA A 1 403 ? 36.635 -0.060 -61.376 1.00 97.56 403 ALA A C 1
ATOM 2949 O O . ALA A 1 403 ? 37.783 -0.500 -61.495 1.00 97.56 403 ALA A O 1
ATOM 2950 N N . ARG A 1 404 ? 35.667 -0.770 -60.779 1.00 98.12 404 ARG A N 1
ATOM 2951 C CA . ARG A 1 404 ? 35.845 -2.123 -60.229 1.00 98.12 404 ARG A CA 1
ATOM 2952 C C . ARG A 1 404 ? 36.292 -3.107 -61.305 1.00 98.12 404 ARG A C 1
ATOM 2954 O O . ARG A 1 404 ? 37.249 -3.854 -61.087 1.00 98.12 404 ARG A O 1
ATOM 2961 N N . GLU A 1 405 ? 35.635 -3.097 -62.460 1.00 98.19 405 GLU A N 1
ATOM 2962 C CA . GLU A 1 405 ? 35.972 -3.973 -63.586 1.00 98.19 405 GLU A CA 1
ATOM 2963 C C . GLU A 1 405 ? 37.380 -3.693 -64.121 1.00 98.19 405 GLU A C 1
ATOM 2965 O O . GLU A 1 405 ? 38.172 -4.622 -64.306 1.00 98.19 405 GLU A O 1
ATOM 2970 N N . ARG A 1 406 ? 37.747 -2.417 -64.287 1.00 97.94 406 ARG A N 1
ATOM 2971 C CA . ARG A 1 406 ? 39.088 -2.020 -64.753 1.00 97.94 406 ARG A CA 1
ATOM 2972 C C . ARG A 1 406 ? 40.183 -2.392 -63.762 1.00 97.94 406 ARG A C 1
ATOM 2974 O O . ARG A 1 406 ? 41.233 -2.894 -64.166 1.00 97.94 406 ARG A O 1
ATOM 2981 N N . VAL A 1 407 ? 39.942 -2.194 -62.467 1.00 98.44 407 VAL A N 1
ATOM 2982 C CA . VAL A 1 407 ? 40.863 -2.623 -61.408 1.00 98.44 407 VAL A CA 1
ATOM 2983 C C . VAL A 1 407 ? 41.012 -4.147 -61.417 1.00 98.44 407 VAL A C 1
ATOM 2985 O O . VAL A 1 407 ? 42.136 -4.640 -61.344 1.00 98.44 407 VAL A O 1
ATOM 2988 N N . ALA A 1 408 ? 39.925 -4.910 -61.567 1.00 98.06 408 ALA A N 1
ATOM 2989 C CA . ALA A 1 408 ? 39.981 -6.370 -61.658 1.00 98.06 408 ALA A CA 1
ATOM 2990 C C . ALA A 1 408 ? 40.742 -6.859 -62.906 1.00 98.06 408 ALA A C 1
ATOM 2992 O O . ALA A 1 408 ? 41.540 -7.797 -62.814 1.00 98.06 408 ALA A O 1
ATOM 2993 N N . LEU A 1 409 ? 40.558 -6.202 -64.056 1.00 98.00 409 LEU A N 1
ATOM 2994 C CA . LEU A 1 409 ? 41.317 -6.483 -65.275 1.00 98.00 409 LEU A CA 1
ATOM 2995 C C . LEU A 1 409 ? 42.815 -6.230 -65.070 1.00 98.00 409 LEU A C 1
ATOM 2997 O O . LEU A 1 409 ? 43.632 -7.092 -65.392 1.00 98.00 409 LEU A O 1
ATOM 3001 N N . TYR A 1 410 ? 43.181 -5.087 -64.484 1.00 98.06 410 TYR A N 1
ATOM 3002 C CA . TYR A 1 410 ? 44.575 -4.775 -64.173 1.00 98.06 410 TYR A CA 1
ATOM 3003 C C . TYR A 1 410 ? 45.198 -5.830 -63.247 1.00 98.06 410 TYR A C 1
ATOM 3005 O O . TYR A 1 410 ? 46.289 -6.325 -63.520 1.00 98.06 410 TYR A O 1
ATOM 3013 N N . GLN A 1 411 ? 44.487 -6.248 -62.196 1.00 97.88 411 GLN A N 1
ATOM 3014 C CA . GLN A 1 411 ? 44.951 -7.307 -61.291 1.00 97.88 411 GLN A CA 1
ATOM 3015 C C . GLN A 1 411 ? 45.225 -8.619 -62.014 1.00 97.88 411 GLN A C 1
ATOM 3017 O O . GLN A 1 411 ? 46.255 -9.252 -61.774 1.00 97.88 411 GLN A O 1
ATOM 3022 N N . ARG A 1 412 ? 44.305 -9.024 -62.892 1.00 97.75 412 ARG A N 1
ATOM 3023 C CA . ARG A 1 412 ? 44.442 -10.234 -63.698 1.00 97.75 412 ARG A CA 1
ATOM 3024 C C . ARG A 1 412 ? 45.683 -10.156 -64.585 1.00 97.75 412 ARG A C 1
ATOM 3026 O O . ARG A 1 412 ? 46.535 -11.036 -64.511 1.00 97.75 412 ARG A O 1
ATOM 3033 N N . LEU A 1 413 ? 45.846 -9.056 -65.320 1.00 96.69 413 LEU A N 1
ATOM 3034 C CA . LEU A 1 413 ? 46.997 -8.843 -66.200 1.00 96.69 413 LEU A CA 1
ATOM 3035 C C . LEU A 1 413 ? 48.321 -8.822 -65.430 1.00 96.69 413 LEU A C 1
ATOM 3037 O O . LEU A 1 413 ? 49.270 -9.478 -65.848 1.00 96.69 413 LEU A O 1
ATOM 3041 N N . VAL A 1 414 ? 48.395 -8.144 -64.281 1.00 96.19 414 VAL A N 1
ATOM 3042 C CA . VAL A 1 414 ? 49.602 -8.150 -63.433 1.00 96.19 414 VAL A CA 1
ATOM 3043 C C . VAL A 1 414 ? 49.942 -9.561 -62.956 1.00 96.19 414 VAL A C 1
ATOM 3045 O O . VAL A 1 414 ? 51.121 -9.892 -62.840 1.00 96.19 414 VAL A O 1
ATOM 3048 N N . ARG A 1 415 ? 48.938 -10.398 -62.667 1.00 94.56 415 ARG A N 1
ATOM 3049 C CA . ARG A 1 415 ? 49.141 -11.782 -62.219 1.00 94.56 415 ARG A CA 1
ATOM 3050 C C . ARG A 1 415 ? 49.634 -12.684 -63.349 1.00 94.56 415 ARG A C 1
ATOM 3052 O O . ARG A 1 415 ? 50.641 -13.364 -63.151 1.00 94.56 415 ARG A O 1
ATOM 3059 N N . GLU A 1 416 ? 48.962 -12.645 -64.491 1.00 93.69 416 GLU A N 1
ATOM 3060 C CA . GLU A 1 416 ? 49.126 -13.587 -65.607 1.00 93.69 416 GLU A CA 1
ATOM 3061 C C . GLU A 1 416 ? 50.260 -13.212 -66.572 1.00 93.69 416 GLU A C 1
ATOM 3063 O O . GLU A 1 416 ? 50.825 -14.089 -67.220 1.00 93.69 416 GLU A O 1
ATOM 3068 N N . THR A 1 417 ? 50.648 -11.934 -66.647 1.00 91.56 417 THR A N 1
ATOM 3069 C CA . THR A 1 417 ? 51.724 -11.490 -67.546 1.00 91.56 417 THR A CA 1
ATOM 3070 C C . THR A 1 417 ? 53.084 -11.985 -67.047 1.00 91.56 417 THR A C 1
ATOM 3072 O O . THR A 1 417 ? 53.505 -11.690 -65.920 1.00 91.56 417 THR A O 1
ATOM 3075 N N . SER A 1 418 ? 53.798 -12.724 -67.894 1.00 84.00 418 SER A N 1
ATOM 3076 C CA . SER A 1 418 ? 55.198 -13.078 -67.659 1.00 84.00 418 SER A CA 1
ATOM 3077 C C . SER A 1 418 ? 56.104 -11.859 -67.870 1.00 84.00 418 SER A C 1
ATOM 3079 O O . SER A 1 418 ? 55.833 -11.048 -68.759 1.00 84.00 418 SER A O 1
ATOM 3081 N N . PRO A 1 419 ? 57.178 -11.704 -67.075 1.00 76.94 419 PRO A N 1
ATOM 3082 C CA . PRO A 1 419 ? 58.147 -10.641 -67.302 1.00 76.94 419 PRO A CA 1
ATOM 3083 C C . PRO A 1 419 ? 58.746 -10.770 -68.709 1.00 76.94 419 PRO A C 1
ATOM 3085 O O . PRO A 1 419 ? 58.912 -11.894 -69.195 1.00 76.94 419 PRO A O 1
ATOM 3088 N N . PRO A 1 420 ? 59.062 -9.647 -69.377 1.00 68.88 420 PRO A N 1
ATOM 3089 C CA . PRO A 1 420 ? 59.762 -9.703 -70.652 1.00 68.88 420 PRO A CA 1
ATOM 3090 C C . PRO A 1 420 ? 61.057 -10.503 -70.480 1.00 68.88 420 PRO A C 1
ATOM 3092 O O . PRO A 1 420 ? 61.727 -10.386 -69.449 1.00 68.88 420 PRO A O 1
ATOM 3095 N N . ALA A 1 421 ? 61.388 -11.333 -71.474 1.00 65.50 421 ALA A N 1
ATOM 3096 C CA . ALA A 1 421 ? 62.640 -12.079 -71.469 1.00 65.50 421 ALA A CA 1
ATOM 3097 C C . ALA A 1 421 ? 63.801 -11.100 -71.219 1.00 65.50 421 ALA A C 1
ATOM 3099 O O . ALA A 1 421 ? 63.780 -9.996 -71.780 1.00 65.50 421 ALA A O 1
ATOM 3100 N N . PRO A 1 422 ? 64.784 -11.458 -70.371 1.00 62.19 422 PRO A N 1
ATOM 3101 C CA . PRO A 1 422 ? 65.951 -10.611 -70.186 1.00 62.19 422 PRO A CA 1
ATOM 3102 C C . PRO A 1 422 ? 66.553 -10.309 -71.565 1.00 62.19 422 PRO A C 1
ATOM 3104 O O . PRO A 1 422 ? 66.508 -11.182 -72.442 1.00 62.19 422 PRO A O 1
ATOM 3107 N N . PRO A 1 423 ? 67.075 -9.089 -71.791 1.00 60.53 423 PRO A N 1
ATOM 3108 C CA . PRO A 1 423 ? 67.734 -8.780 -73.052 1.00 60.53 423 PRO A CA 1
ATOM 3109 C C . PRO A 1 423 ? 68.775 -9.872 -73.337 1.00 60.53 423 PRO A C 1
ATOM 3111 O O . PRO A 1 423 ? 69.408 -10.346 -72.385 1.00 60.53 423 PRO A O 1
ATOM 3114 N N . PRO A 1 424 ? 68.934 -10.312 -74.601 1.00 59.53 424 PRO A N 1
ATOM 3115 C CA . PRO A 1 424 ? 69.935 -11.315 -74.930 1.00 59.53 424 PRO A CA 1
ATOM 3116 C C . PRO A 1 424 ? 71.271 -10.853 -74.356 1.00 59.53 424 PRO A C 1
ATOM 3118 O O . PRO A 1 424 ? 71.675 -9.708 -74.578 1.00 59.53 424 PRO A O 1
ATOM 3121 N N . VAL A 1 425 ? 71.905 -11.720 -73.559 1.00 63.66 425 VAL A N 1
ATOM 3122 C CA . VAL A 1 425 ? 73.230 -11.460 -72.991 1.00 63.66 425 VAL A CA 1
ATOM 3123 C C . VAL A 1 425 ? 74.119 -11.032 -74.162 1.00 63.66 425 VAL A C 1
ATOM 3125 O O . VAL A 1 425 ? 74.220 -11.799 -75.125 1.00 63.66 425 VAL A O 1
ATOM 3128 N N . PRO A 1 426 ? 74.696 -9.813 -74.157 1.00 65.75 426 PRO A N 1
ATOM 3129 C CA . PRO A 1 426 ? 75.594 -9.413 -75.230 1.00 65.75 426 PRO A CA 1
ATOM 3130 C C . PRO A 1 426 ? 76.721 -10.453 -75.317 1.00 65.75 426 PRO A C 1
ATOM 3132 O O . PRO A 1 426 ? 77.158 -10.944 -74.270 1.00 65.75 426 PRO A O 1
ATOM 3135 N N . PRO A 1 427 ? 77.171 -10.840 -76.527 1.00 67.62 427 PRO A N 1
ATOM 3136 C CA . PRO A 1 427 ? 78.258 -11.804 -76.658 1.00 67.62 427 PRO A CA 1
ATOM 3137 C C . PRO A 1 427 ? 79.454 -11.328 -75.819 1.00 67.62 427 PRO A C 1
ATOM 3139 O O . PRO A 1 427 ? 79.683 -10.116 -75.743 1.00 67.62 427 PRO A O 1
ATOM 3142 N N . PRO A 1 428 ? 80.189 -12.243 -75.155 1.00 63.72 428 PRO A N 1
ATOM 3143 C CA . PRO A 1 428 ? 81.295 -11.864 -74.289 1.00 63.72 428 PRO A CA 1
ATOM 3144 C C . PRO A 1 428 ? 82.250 -10.951 -75.058 1.00 63.72 428 PRO A C 1
ATOM 3146 O O . PRO A 1 428 ? 82.708 -11.294 -76.150 1.00 63.72 428 PRO A O 1
ATOM 3149 N N . VAL A 1 429 ? 82.509 -9.771 -74.491 1.00 65.31 429 VAL A N 1
ATOM 3150 C CA . VAL A 1 429 ? 83.506 -8.827 -74.997 1.00 65.31 429 VAL A CA 1
ATOM 3151 C C . VAL A 1 429 ? 84.828 -9.597 -75.145 1.00 65.31 429 VAL A C 1
ATOM 3153 O O . VAL A 1 429 ? 85.263 -10.206 -74.162 1.00 65.31 429 VAL A O 1
ATOM 3156 N N . PRO A 1 430 ? 85.456 -9.639 -76.338 1.00 64.94 430 PRO A N 1
ATOM 3157 C CA . PRO A 1 430 ? 86.748 -10.295 -76.491 1.00 64.94 430 PRO A CA 1
ATOM 3158 C C . PRO A 1 430 ? 87.783 -9.605 -75.585 1.00 64.94 430 PRO A C 1
ATOM 3160 O O . PRO A 1 430 ? 87.703 -8.389 -75.387 1.00 64.94 430 PRO A O 1
ATOM 3163 N N . PRO A 1 431 ? 88.739 -10.354 -75.004 1.00 65.50 431 PRO A N 1
ATOM 3164 C CA . PRO A 1 431 ? 89.719 -9.795 -74.077 1.00 65.50 431 PRO A CA 1
ATOM 3165 C C . PRO A 1 431 ? 90.519 -8.656 -74.736 1.00 65.50 431 PRO A C 1
ATOM 3167 O O . PRO A 1 431 ? 90.743 -8.693 -75.950 1.00 65.50 431 PRO A O 1
ATOM 3170 N N . PRO A 1 432 ? 90.965 -7.647 -73.963 1.00 56.62 432 PRO A N 1
ATOM 3171 C CA . PRO A 1 432 ? 91.741 -6.537 -74.501 1.00 56.62 432 PRO A CA 1
ATOM 3172 C C . PRO A 1 432 ? 93.028 -7.052 -75.159 1.00 56.62 432 PRO A C 1
ATOM 3174 O O . PRO A 1 432 ? 93.797 -7.801 -74.556 1.00 56.62 432 PRO A O 1
ATOM 3177 N N . VAL A 1 433 ? 93.253 -6.635 -76.406 1.00 61.00 433 VAL A N 1
ATOM 3178 C CA . VAL A 1 433 ? 94.503 -6.869 -77.139 1.00 61.00 433 VAL A CA 1
ATOM 3179 C C . VAL A 1 433 ? 95.635 -6.121 -76.411 1.00 61.00 433 VAL A C 1
ATOM 3181 O O . VAL A 1 433 ? 95.461 -4.939 -76.105 1.00 61.00 433 VAL A O 1
ATOM 3184 N N . PRO A 1 434 ? 96.780 -6.760 -76.103 1.00 55.28 434 PRO A N 1
ATOM 3185 C CA . PRO A 1 434 ? 97.903 -6.091 -75.453 1.00 55.28 434 PRO A CA 1
ATOM 3186 C C . PRO A 1 434 ? 98.509 -4.999 -76.349 1.00 55.28 434 PRO A C 1
ATOM 3188 O O . PRO A 1 434 ? 98.607 -5.150 -77.566 1.00 55.28 434 PRO A O 1
ATOM 3191 N N . ALA A 1 435 ? 98.909 -3.894 -75.716 1.00 56.22 435 ALA A N 1
ATOM 3192 C CA . ALA A 1 435 ? 99.479 -2.703 -76.340 1.00 56.22 435 ALA A CA 1
ATOM 3193 C C . ALA A 1 435 ? 100.714 -3.002 -77.214 1.00 56.22 435 ALA A C 1
ATOM 3195 O O . ALA A 1 435 ? 101.616 -3.734 -76.803 1.00 56.22 435 ALA A O 1
ATOM 3196 N N . ALA A 1 436 ? 100.776 -2.374 -78.393 1.00 51.91 436 ALA A N 1
ATOM 3197 C CA . ALA A 1 436 ? 101.959 -2.349 -79.250 1.00 51.91 436 ALA A CA 1
ATOM 3198 C C . ALA A 1 436 ? 102.863 -1.129 -78.916 1.00 51.91 436 ALA A C 1
ATOM 3200 O O . ALA A 1 436 ? 102.331 -0.049 -78.650 1.00 51.91 436 ALA A O 1
ATOM 3201 N N . PRO A 1 437 ? 104.205 -1.283 -78.912 1.00 56.28 437 PRO A N 1
ATOM 3202 C CA . PRO A 1 437 ? 105.187 -0.246 -78.548 1.00 56.28 437 PRO A CA 1
ATOM 3203 C C . PRO A 1 437 ? 105.424 0.809 -79.665 1.00 56.28 437 PRO A C 1
ATOM 3205 O O . PRO A 1 437 ? 104.929 0.637 -80.779 1.00 56.28 437 PRO A O 1
ATOM 3208 N N . PRO A 1 438 ? 106.130 1.928 -79.375 1.00 54.16 438 PRO A N 1
ATOM 3209 C CA . PRO A 1 438 ? 105.891 3.239 -79.989 1.00 54.16 438 PRO A CA 1
ATOM 3210 C C . PRO A 1 438 ? 106.654 3.484 -81.303 1.00 54.16 438 PRO A C 1
ATOM 3212 O O . PRO A 1 438 ? 107.704 2.892 -81.549 1.00 54.16 438 PRO A O 1
ATOM 3215 N N . ALA A 1 439 ? 106.151 4.429 -82.107 1.00 51.41 439 ALA A N 1
ATOM 3216 C CA . ALA A 1 439 ? 106.793 4.951 -83.318 1.00 51.41 439 ALA A CA 1
ATOM 3217 C C . ALA A 1 439 ? 107.357 6.387 -83.100 1.00 51.41 439 ALA A C 1
ATOM 3219 O O . ALA A 1 439 ? 106.817 7.120 -82.269 1.00 51.41 439 ALA A O 1
ATOM 3220 N N . PRO A 1 440 ? 108.449 6.772 -83.800 1.00 56.50 440 PRO A N 1
ATOM 3221 C CA . PRO A 1 440 ? 109.358 7.888 -83.463 1.00 56.50 440 PRO A CA 1
ATOM 3222 C C . PRO A 1 440 ? 108.872 9.299 -83.892 1.00 56.50 440 PRO A C 1
ATOM 3224 O O . PRO A 1 440 ? 107.888 9.407 -84.623 1.00 56.50 440 PRO A O 1
ATOM 3227 N N . PRO A 1 441 ? 109.542 10.387 -83.437 1.00 59.50 441 PRO A N 1
ATOM 3228 C CA . PRO A 1 441 ? 108.975 11.736 -83.373 1.00 59.50 441 PRO A CA 1
ATOM 3229 C C . PRO A 1 441 ? 109.171 12.565 -84.656 1.00 59.50 441 PRO A C 1
ATOM 3231 O O . PRO A 1 441 ? 110.102 12.342 -85.429 1.00 59.50 441 PRO A O 1
ATOM 3234 N N . ALA A 1 442 ? 108.314 13.574 -84.831 1.00 48.28 442 ALA A N 1
ATOM 3235 C CA . ALA A 1 442 ? 108.331 14.580 -85.900 1.00 48.28 442 ALA A CA 1
ATOM 3236 C C . ALA A 1 442 ? 108.058 15.987 -85.280 1.00 48.28 442 ALA A C 1
ATOM 3238 O O . ALA A 1 442 ? 107.537 16.039 -84.167 1.00 48.28 442 ALA A O 1
ATOM 3239 N N . PRO A 1 443 ? 108.460 17.107 -85.924 1.00 53.53 443 PRO A N 1
ATOM 3240 C CA . PRO A 1 443 ? 109.179 18.242 -85.306 1.00 53.53 443 PRO A CA 1
ATOM 3241 C C . PRO A 1 443 ? 108.300 19.378 -84.716 1.00 53.53 443 PRO A C 1
ATOM 3243 O O . PRO A 1 443 ? 107.078 19.315 -84.831 1.00 53.53 443 PRO A O 1
ATOM 3246 N N . PRO A 1 444 ? 108.909 20.416 -84.087 1.00 56.84 444 PRO A N 1
ATOM 3247 C CA . PRO A 1 444 ? 108.247 21.313 -83.132 1.00 56.84 444 PRO A CA 1
ATOM 3248 C C . PRO A 1 444 ? 107.699 22.640 -83.707 1.00 56.84 444 PRO A C 1
ATOM 3250 O O . PRO A 1 444 ? 108.310 23.203 -84.610 1.00 56.84 444 PRO A O 1
ATOM 3253 N N . GLU A 1 445 ? 106.609 23.110 -83.063 1.00 49.66 445 GLU A N 1
ATOM 3254 C CA . GLU A 1 445 ? 106.189 24.492 -82.672 1.00 49.66 445 GLU A CA 1
ATOM 3255 C C . GLU A 1 445 ? 106.123 25.641 -83.721 1.00 49.66 445 GLU A C 1
ATOM 3257 O O . GLU A 1 445 ? 106.770 25.531 -84.758 1.00 49.66 445 GLU A O 1
ATOM 3262 N N . PRO A 1 446 ? 105.381 26.775 -83.514 1.00 53.97 446 PRO A N 1
ATOM 3263 C CA . PRO A 1 446 ? 105.158 27.494 -82.236 1.00 53.97 446 PRO A CA 1
ATOM 3264 C C . PRO A 1 446 ? 103.762 28.224 -82.134 1.00 53.97 446 PRO A C 1
ATOM 3266 O O . PRO A 1 446 ? 102.823 27.788 -82.795 1.00 53.97 446 PRO A O 1
ATOM 3269 N N . PRO A 1 447 ? 103.530 29.271 -81.298 1.00 55.00 447 PRO A N 1
ATOM 3270 C CA . PRO A 1 447 ? 102.965 29.110 -79.953 1.00 55.00 447 PRO A CA 1
ATOM 3271 C C . PRO A 1 447 ? 101.758 30.030 -79.601 1.00 55.00 447 PRO A C 1
ATOM 3273 O O . PRO A 1 447 ? 101.482 31.025 -80.260 1.00 55.00 447 PRO A O 1
ATOM 3276 N N . ALA A 1 448 ? 101.108 29.666 -78.486 1.00 46.22 448 ALA A N 1
ATOM 3277 C CA . ALA A 1 448 ? 100.446 30.458 -77.430 1.00 46.22 448 ALA A CA 1
ATOM 3278 C C . ALA A 1 448 ? 99.510 31.656 -77.736 1.00 46.22 448 ALA A C 1
ATOM 3280 O O . ALA A 1 448 ? 99.918 32.664 -78.303 1.00 46.22 448 ALA A O 1
ATOM 3281 N N . ALA A 1 449 ? 98.321 31.628 -77.107 1.00 44.34 449 ALA A N 1
ATOM 3282 C CA . ALA A 1 449 ? 97.710 32.813 -76.490 1.00 44.34 449 ALA A CA 1
ATOM 3283 C C . ALA A 1 449 ? 96.758 32.442 -75.324 1.00 44.34 449 ALA A C 1
ATOM 3285 O O . ALA A 1 449 ? 95.702 31.844 -75.511 1.00 44.34 449 ALA A O 1
ATOM 3286 N N . ASP A 1 450 ? 97.237 32.786 -74.131 1.00 41.94 450 ASP A N 1
ATOM 3287 C CA . ASP A 1 450 ? 96.617 33.178 -72.856 1.00 41.94 450 ASP A CA 1
ATOM 3288 C C . ASP A 1 450 ? 95.079 33.297 -72.658 1.00 41.94 450 ASP A C 1
ATOM 3290 O O . ASP A 1 450 ? 94.410 34.085 -73.319 1.00 41.94 450 ASP A O 1
ATOM 3294 N N . GLN A 1 451 ? 94.637 32.652 -71.556 1.00 48.22 451 GLN A N 1
ATOM 3295 C CA . GLN A 1 451 ? 93.855 33.180 -70.400 1.00 48.22 451 GLN A CA 1
ATOM 3296 C C . GLN A 1 451 ? 92.374 33.632 -70.537 1.00 48.22 451 GLN A C 1
ATOM 3298 O O . GLN A 1 451 ? 91.915 33.906 -71.640 1.00 48.22 451 GLN A O 1
ATOM 3303 N N . PRO A 1 452 ? 91.606 33.805 -69.419 1.00 50.28 452 PRO A N 1
ATOM 3304 C CA . PRO A 1 452 ? 91.899 33.534 -67.995 1.00 50.28 452 PRO A CA 1
ATOM 3305 C C . PRO A 1 452 ? 90.828 32.727 -67.214 1.00 50.28 452 PRO A C 1
ATOM 3307 O O . PRO A 1 452 ? 89.689 32.527 -67.627 1.00 50.28 452 PRO A O 1
ATOM 3310 N N . VAL A 1 453 ? 91.238 32.337 -66.004 1.00 49.03 453 VAL A N 1
ATOM 3311 C CA . VAL A 1 453 ? 90.477 31.791 -64.865 1.00 49.03 453 VAL A CA 1
ATOM 3312 C C . VAL A 1 453 ? 90.008 32.931 -63.945 1.00 49.03 453 VAL A C 1
ATOM 3314 O O . VAL A 1 453 ? 90.776 33.868 -63.752 1.00 49.03 453 VAL A O 1
ATOM 3317 N N . THR A 1 454 ? 88.830 32.836 -63.302 1.00 43.12 454 THR A N 1
ATOM 3318 C CA . THR A 1 454 ? 88.588 33.199 -61.870 1.00 43.12 454 THR A CA 1
ATOM 3319 C C . THR A 1 454 ? 87.138 32.877 -61.415 1.00 43.12 454 THR A C 1
ATOM 3321 O O . THR A 1 454 ? 86.272 32.709 -62.271 1.00 43.12 454 THR A O 1
ATOM 3324 N N . PRO A 1 455 ? 86.879 32.697 -60.093 1.00 58.50 455 PRO A N 1
ATOM 3325 C CA . PRO A 1 455 ? 85.894 31.755 -59.543 1.00 58.50 455 PRO A CA 1
ATOM 3326 C C . PRO A 1 455 ? 84.873 32.444 -58.572 1.00 58.50 455 PRO A C 1
ATOM 3328 O O . PRO A 1 455 ? 84.365 33.494 -58.950 1.00 58.50 455 PRO A O 1
ATOM 3331 N N . PRO A 1 456 ? 84.467 31.883 -57.403 1.00 66.00 456 PRO A N 1
ATOM 3332 C CA . PRO A 1 456 ? 83.076 31.571 -57.036 1.00 66.00 456 PRO A CA 1
ATOM 3333 C C . PRO A 1 456 ? 82.463 32.505 -55.961 1.00 66.00 456 PRO A C 1
ATOM 3335 O O . PRO A 1 456 ? 83.164 33.327 -55.375 1.00 66.00 456 PRO A O 1
ATOM 3338 N N . ALA A 1 457 ? 81.173 32.337 -55.629 1.00 45.38 457 ALA A N 1
ATOM 3339 C CA . ALA A 1 457 ? 80.588 32.907 -54.407 1.00 45.38 457 ALA A CA 1
ATOM 3340 C C . ALA A 1 457 ? 79.407 32.078 -53.860 1.00 45.38 457 ALA A C 1
ATOM 3342 O O . ALA A 1 457 ? 78.387 31.908 -54.528 1.00 45.38 457 ALA A O 1
ATOM 3343 N N . ASP A 1 458 ? 79.576 31.600 -52.624 1.00 49.75 458 ASP A N 1
ATOM 3344 C CA . ASP A 1 458 ? 78.529 31.199 -51.676 1.00 49.75 458 ASP A CA 1
ATOM 3345 C C . ASP A 1 458 ? 77.677 32.406 -51.236 1.00 49.75 458 ASP A C 1
ATOM 3347 O O . ASP A 1 458 ? 78.205 33.513 -51.145 1.00 49.75 458 ASP A O 1
ATOM 3351 N N . ALA A 1 459 ? 76.410 32.173 -50.856 1.00 43.97 459 ALA A N 1
ATOM 3352 C CA . ALA A 1 459 ? 75.810 32.687 -49.609 1.00 43.97 459 ALA A CA 1
ATOM 3353 C C . ALA A 1 459 ? 74.317 32.309 -49.467 1.00 43.97 459 ALA A C 1
ATOM 3355 O O . ALA A 1 459 ? 73.459 32.744 -50.228 1.00 43.97 459 ALA A O 1
ATOM 3356 N N . THR A 1 460 ? 74.048 31.497 -48.445 1.00 45.41 460 THR A N 1
ATOM 3357 C CA . THR A 1 460 ? 73.114 31.737 -47.327 1.00 45.41 460 THR A CA 1
ATOM 3358 C C . THR A 1 460 ? 71.843 32.574 -47.543 1.00 45.41 460 THR A C 1
ATOM 3360 O O . THR A 1 460 ? 71.895 33.762 -47.840 1.00 45.41 460 THR A O 1
ATOM 3363 N N . GLY A 1 461 ? 70.701 31.996 -47.155 1.00 44.31 461 GLY A N 1
ATOM 3364 C CA . GLY A 1 461 ? 69.466 32.727 -46.866 1.00 44.31 461 GLY A CA 1
ATOM 3365 C C . GLY A 1 461 ? 68.517 31.904 -45.993 1.00 44.31 461 GLY A C 1
ATOM 3366 O O . GLY A 1 461 ? 67.771 31.072 -46.495 1.00 44.31 461 GLY A O 1
ATOM 3367 N N . ALA A 1 462 ? 68.573 32.137 -44.682 1.00 51.53 462 ALA A N 1
ATOM 3368 C CA . ALA A 1 462 ? 67.562 31.757 -43.700 1.00 51.53 462 ALA A CA 1
ATOM 3369 C C . ALA A 1 462 ? 66.698 32.983 -43.380 1.00 51.53 462 ALA A C 1
ATOM 3371 O O . ALA A 1 462 ? 67.258 34.074 -43.280 1.00 51.53 462 ALA A O 1
ATOM 3372 N N . THR A 1 463 ? 65.391 32.813 -43.156 1.00 48.44 463 THR A N 1
ATOM 3373 C CA . THR A 1 463 ? 64.641 33.410 -42.025 1.00 48.44 463 THR A CA 1
ATOM 3374 C C . THR A 1 463 ? 63.157 33.013 -42.029 1.00 48.44 463 THR A C 1
ATOM 3376 O O . THR A 1 463 ? 62.514 33.060 -43.071 1.00 48.44 463 THR A O 1
ATOM 3379 N N . SER A 1 464 ? 62.707 32.654 -40.815 1.00 50.12 464 SER A N 1
ATOM 3380 C CA . SER A 1 464 ? 61.416 32.888 -40.133 1.00 50.12 464 SER A CA 1
ATOM 3381 C C . SER A 1 464 ? 60.084 32.480 -40.751 1.00 50.12 464 SER A C 1
ATOM 3383 O O . SER A 1 464 ? 59.652 33.112 -41.737 1.00 50.12 464 SER A O 1
#

Secondary structure (DSSP, 8-state):
-------PPPP-------PPP-PPPPPS-TTS---HHHHHHHHHHHHHHHHHHHHHHHHHHHHHHTSS-THHHHHHHHHHHHHHHHHHHHHHHHHHHSGGGT--HHHHHHHHHHHHSPEE--SSSSS--EE-HHHHHHHHHHHHHHHHHHHTT-HHHHHHHHHHHHHHHHHHHHHHHHHH-GGGHHHHHHHHHHHHHHHHHHHTT---HHHHHHHHHHHHHHHHHHHHHHHHHHHHHHHHHHHHHHHHHHHHHHHHHHHHHHHHHHHHHHHHHHHHHHHHHHHHHHHHHHHHHHHHHHHHHHHHBSS---PPPP-SGGG-SPPSSHHHHHHHHHHHHHHHHHHHHHHHHHHHHHHHHHHHHHHHHHHHHHHHHTT-TTSHHHHHHHHHHHHHHH-SSB-HHHHHHHHHHHHHHHHHPPPPPPPPPPPPPPPPPPPPPP--------------------------

Sequence (464 aa):
MTVPATNRPAPGARAGAGGVAVAPAAPGRLGVAVAASELSADLTALGDWRADRKTELDRLDEAALRATDPDSYTGDVLLSMTLWQAVSDRYDQLVATFDSGRADAATRERMSALLHGRLDAGALSGAGLAVSIVDACRLSDALAAQLRARLSFDPRAADAAARVAALRAGMERLRELAKAEPGELGVVQRLAARVDDLGEAAQRGADVSVQLDTLEADAARTERDLIVTTANRGHRARERQEAAAQAAARAAATAASRAEAERLAAERAAAELAADRVRALNEIATLEHREDTLHAIVDRCLREIARPPRFAVPDPMSLGPVPEDAEGVAAFLARLANVVRAMDVVEAAYGGPLAERDELTARLGGYVTMARRRGVDRVPAVAAAGTAALTALRAVPCDVPDARERVALYQRLVRETSPPAPPPVPPPVPPPVPAAPPAPPAPPEPPAADQPVTPPADATGATS

Radius of gyration: 82.75 Å; chains: 1; bounding box: 193×64×193 Å